Protein AF-A0A0C2ZF55-F1 (afdb_monomer_lite)

Structure (mmCIF, N/CA/C/O backbone):
data_AF-A0A0C2ZF55-F1
#
_entry.id   AF-A0A0C2ZF55-F1
#
loop_
_atom_site.group_PDB
_atom_site.id
_atom_site.type_symbol
_atom_site.label_atom_id
_atom_site.label_alt_id
_atom_site.label_comp_id
_atom_site.label_asym_id
_atom_site.label_entity_id
_atom_site.label_seq_id
_atom_site.pdbx_PDB_ins_code
_atom_site.Cartn_x
_atom_site.Cartn_y
_atom_site.Cartn_z
_atom_site.occupancy
_atom_site.B_iso_or_equiv
_atom_site.auth_seq_id
_atom_site.auth_comp_id
_atom_site.auth_asym_id
_atom_site.auth_atom_id
_atom_site.pdbx_PDB_model_num
ATOM 1 N N . MET A 1 1 ? -22.926 1.115 -6.632 1.00 49.53 1 MET A N 1
ATOM 2 C CA . MET A 1 1 ? -22.764 0.978 -8.100 1.00 49.53 1 MET A CA 1
ATOM 3 C C . MET A 1 1 ? -21.298 0.713 -8.398 1.00 49.53 1 MET A C 1
ATOM 5 O O . MET A 1 1 ? -20.465 1.409 -7.834 1.00 49.53 1 MET A O 1
ATOM 9 N N . VAL A 1 2 ? -20.980 -0.286 -9.226 1.00 59.88 2 VAL A N 1
ATOM 10 C CA . VAL A 1 2 ? -19.602 -0.552 -9.675 1.00 59.88 2 VAL A CA 1
ATOM 11 C C . VAL A 1 2 ? -19.337 0.291 -10.920 1.00 59.88 2 VAL A C 1
ATOM 13 O O . VAL A 1 2 ? -19.999 0.097 -11.936 1.00 59.88 2 VAL A O 1
ATOM 16 N N . SER A 1 3 ? -18.389 1.224 -10.842 1.00 53.94 3 SER A N 1
ATOM 17 C CA . SER A 1 3 ? -17.902 1.974 -12.004 1.00 53.94 3 SER A CA 1
ATOM 18 C C . SER A 1 3 ? -16.709 1.226 -12.614 1.00 53.94 3 SER A C 1
ATOM 20 O O . SER A 1 3 ? -15.677 1.120 -11.947 1.00 53.94 3 SER A O 1
ATOM 22 N N . PRO A 1 4 ? -16.815 0.673 -13.836 1.00 76.88 4 PRO A N 1
ATOM 23 C CA . PRO A 1 4 ? -15.706 -0.034 -14.474 1.00 76.88 4 PRO A CA 1
ATOM 24 C C . PRO A 1 4 ? -14.550 0.920 -14.829 1.00 76.88 4 PRO A C 1
ATOM 26 O O . PRO A 1 4 ? -14.742 2.128 -14.948 1.00 76.88 4 PRO A O 1
ATOM 29 N N . GLY A 1 5 ? -13.345 0.370 -15.016 1.00 78.56 5 GLY A N 1
ATOM 30 C CA . GLY A 1 5 ? -12.153 1.130 -15.429 1.00 78.56 5 GLY A CA 1
ATOM 31 C C . GLY A 1 5 ? -11.285 1.679 -14.288 1.00 78.56 5 GLY A C 1
ATOM 32 O O . GLY A 1 5 ? -10.315 2.389 -14.548 1.00 78.56 5 GLY A O 1
ATOM 33 N N . GLY A 1 6 ? -11.610 1.355 -13.033 1.00 82.88 6 GLY A N 1
ATOM 34 C CA . GLY A 1 6 ? -10.754 1.628 -11.877 1.00 82.88 6 GLY A CA 1
ATOM 35 C C . GLY A 1 6 ? -9.685 0.559 -11.650 1.00 82.88 6 GLY A C 1
ATOM 36 O O . GLY A 1 6 ? -9.917 -0.619 -11.917 1.00 82.88 6 GLY A O 1
ATOM 37 N N . SER A 1 7 ? -8.527 0.951 -11.114 1.00 85.94 7 SER A N 1
ATOM 38 C CA . SER A 1 7 ? -7.568 -0.004 -10.547 1.00 85.94 7 SER A CA 1
ATOM 39 C C . SER A 1 7 ? -8.077 -0.571 -9.218 1.00 85.94 7 SER A C 1
ATOM 41 O O . SER A 1 7 ? -8.612 0.166 -8.389 1.00 85.94 7 SER A O 1
ATOM 43 N N . LEU A 1 8 ? -7.842 -1.863 -8.975 1.00 90.06 8 LEU A N 1
ATOM 44 C CA . LEU A 1 8 ? -7.936 -2.430 -7.632 1.00 90.06 8 LEU A CA 1
ATOM 45 C C . LEU A 1 8 ? -6.709 -1.978 -6.832 1.00 90.06 8 LEU A C 1
ATOM 47 O O . LEU A 1 8 ? -5.578 -2.285 -7.205 1.00 90.06 8 LEU A O 1
ATOM 51 N N . LEU A 1 9 ? -6.926 -1.233 -5.750 1.00 91.31 9 LEU A N 1
ATOM 52 C CA . LEU A 1 9 ? -5.830 -0.778 -4.900 1.00 91.31 9 LEU A CA 1
ATOM 53 C C . LEU A 1 9 ? -5.506 -1.868 -3.879 1.00 91.31 9 LEU A C 1
ATOM 55 O O . LEU A 1 9 ? -6.357 -2.233 -3.070 1.00 91.31 9 LEU A O 1
ATOM 59 N N . VAL A 1 10 ? -4.278 -2.378 -3.922 1.00 93.25 10 VAL A N 1
ATOM 60 C CA . VAL A 1 10 ? -3.793 -3.420 -3.012 1.00 93.25 10 VAL A CA 1
ATOM 61 C C . VAL A 1 10 ? -2.497 -2.981 -2.344 1.00 93.25 10 VAL A C 1
ATOM 63 O O . VAL A 1 10 ? -1.634 -2.377 -2.979 1.00 93.25 10 VAL A O 1
ATOM 66 N N . ALA A 1 11 ? -2.351 -3.305 -1.060 1.00 92.62 11 ALA A N 1
ATOM 67 C CA . ALA A 1 11 ? -1.084 -3.186 -0.351 1.00 92.62 11 ALA A CA 1
ATOM 68 C C . ALA A 1 11 ? -0.284 -4.481 -0.551 1.00 92.62 11 ALA A C 1
ATOM 70 O O . ALA A 1 11 ? -0.594 -5.514 0.045 1.00 92.62 11 ALA A O 1
ATOM 71 N N . TRP A 1 12 ? 0.725 -4.439 -1.421 1.00 94.81 12 TRP A N 1
ATOM 72 C CA . TRP A 1 12 ? 1.538 -5.612 -1.737 1.00 94.81 12 TRP A CA 1
ATOM 73 C C . TRP A 1 12 ? 2.610 -5.844 -0.670 1.00 94.81 12 TRP A C 1
ATOM 75 O O . TRP A 1 12 ? 3.474 -4.999 -0.452 1.00 94.81 12 TRP A O 1
ATOM 85 N N . GLN A 1 13 ? 2.576 -7.010 -0.024 1.00 96.19 13 GLN A N 1
ATOM 86 C CA . GLN A 1 13 ? 3.612 -7.433 0.918 1.00 96.19 13 GLN A CA 1
ATOM 87 C C . GLN A 1 13 ? 4.846 -7.942 0.160 1.00 96.19 13 GLN A C 1
ATOM 89 O O . GLN A 1 13 ? 4.796 -9.011 -0.450 1.00 96.19 13 GLN A O 1
ATOM 94 N N . LEU A 1 14 ? 5.935 -7.166 0.185 1.00 96.25 14 LEU A N 1
ATOM 95 C CA . LEU A 1 14 ? 7.197 -7.491 -0.498 1.00 96.25 14 LEU A CA 1
ATOM 96 C C . LEU A 1 14 ? 8.310 -7.952 0.441 1.00 96.25 14 LEU A C 1
ATOM 98 O O . LEU A 1 14 ? 9.404 -8.259 -0.029 1.00 96.25 14 LEU A O 1
ATOM 102 N N . LYS A 1 15 ? 8.031 -8.059 1.742 1.00 95.94 15 LYS A N 1
ATOM 103 C CA . LYS A 1 15 ? 9.006 -8.552 2.708 1.00 95.94 15 LYS A CA 1
ATOM 104 C C . LYS A 1 15 ? 9.562 -9.906 2.268 1.00 95.94 15 LYS A C 1
ATOM 106 O O . LYS A 1 15 ? 8.800 -10.831 1.986 1.00 95.94 15 LYS A O 1
ATOM 111 N N . ASP A 1 16 ? 10.888 -9.983 2.186 1.00 94.06 16 ASP A N 1
ATOM 112 C CA . ASP A 1 16 ? 11.663 -11.152 1.748 1.00 94.06 16 ASP A CA 1
ATOM 113 C C . ASP A 1 16 ? 11.423 -11.602 0.290 1.00 94.06 16 ASP A C 1
ATOM 115 O O . ASP A 1 16 ? 12.018 -12.588 -0.153 1.00 94.06 16 ASP A O 1
ATOM 119 N N . LYS A 1 17 ? 10.605 -10.874 -0.483 1.00 97.81 17 LYS A N 1
ATOM 120 C CA . LYS A 1 17 ? 10.360 -11.140 -1.906 1.00 97.81 17 LYS A CA 1
ATOM 121 C C . LYS A 1 17 ? 11.489 -10.611 -2.774 1.00 97.81 17 LYS A C 1
ATOM 123 O O . LYS A 1 17 ? 12.060 -9.556 -2.491 1.00 97.81 17 LYS A O 1
ATOM 128 N N . HIS A 1 18 ? 11.804 -11.340 -3.841 1.00 98.19 18 HIS A N 1
ATOM 129 C CA . HIS A 1 18 ? 12.869 -10.972 -4.765 1.00 98.19 18 HIS A CA 1
ATOM 130 C C . HIS A 1 18 ? 12.338 -10.037 -5.849 1.00 98.19 18 HIS A C 1
ATOM 132 O O . HIS A 1 18 ? 11.574 -10.441 -6.724 1.00 98.19 18 HIS A O 1
ATOM 138 N N . VAL A 1 19 ? 12.764 -8.776 -5.797 1.00 98.56 19 VAL A N 1
ATOM 139 C CA . VAL A 1 19 ? 12.431 -7.763 -6.800 1.00 98.56 19 VAL A CA 1
ATOM 140 C C . VAL A 1 19 ? 13.638 -7.518 -7.697 1.00 98.56 19 VAL A C 1
ATOM 142 O O . VAL A 1 19 ? 14.720 -7.169 -7.219 1.00 98.56 19 VAL A O 1
ATOM 145 N N . LEU A 1 20 ? 13.443 -7.651 -9.006 1.00 98.75 20 LEU A N 1
ATOM 146 C CA . LEU A 1 20 ? 14.430 -7.278 -10.011 1.00 98.75 20 LEU A CA 1
ATOM 147 C C . LEU A 1 20 ? 14.126 -5.882 -10.558 1.00 98.75 20 LEU A C 1
ATOM 149 O O . LEU A 1 20 ? 13.028 -5.618 -11.042 1.00 98.75 20 LEU A O 1
ATOM 153 N N . ILE A 1 21 ? 15.127 -5.008 -10.547 1.00 98.50 21 ILE A N 1
ATOM 154 C CA . ILE A 1 21 ? 15.099 -3.706 -11.208 1.00 98.50 21 ILE A CA 1
ATOM 155 C C . ILE A 1 21 ? 16.082 -3.739 -12.378 1.00 98.50 21 ILE A C 1
ATOM 157 O O . ILE A 1 21 ? 17.278 -3.967 -12.191 1.00 98.50 21 ILE A O 1
ATOM 161 N N . VAL A 1 22 ? 15.584 -3.500 -13.589 1.00 98.31 22 VAL A N 1
ATOM 162 C CA . VAL A 1 22 ? 16.413 -3.365 -14.792 1.00 98.31 22 VAL A CA 1
ATOM 163 C C . VAL A 1 22 ? 16.531 -1.884 -15.129 1.00 98.31 22 VAL A C 1
ATOM 165 O O . VAL A 1 22 ? 15.525 -1.239 -15.418 1.00 98.31 22 VAL A O 1
ATOM 168 N N . GLY A 1 23 ? 17.752 -1.351 -15.094 1.00 97.00 23 GLY A N 1
ATOM 169 C CA . GLY A 1 23 ? 18.032 0.080 -15.238 1.00 97.00 23 GLY A CA 1
ATOM 170 C C . GLY A 1 23 ? 18.576 0.719 -13.960 1.00 97.00 23 GLY A C 1
ATOM 171 O O . GLY A 1 23 ? 18.452 0.168 -12.869 1.00 97.00 23 GLY A O 1
ATOM 172 N N . GLY A 1 24 ? 19.231 1.873 -14.110 1.00 94.62 24 GLY A N 1
ATOM 173 C CA . GLY A 1 24 ? 19.973 2.528 -13.023 1.00 94.62 24 GLY A CA 1
ATOM 174 C C . GLY A 1 24 ? 19.708 4.022 -12.843 1.00 94.62 24 GLY A C 1
ATOM 175 O O . GLY A 1 24 ? 20.263 4.604 -11.916 1.00 94.62 24 GLY A O 1
ATOM 176 N N . GLY A 1 25 ? 18.883 4.638 -13.697 1.00 94.25 25 GLY A N 1
ATOM 177 C CA . GLY A 1 25 ? 18.637 6.084 -13.701 1.00 94.25 25 GLY A CA 1
ATOM 178 C C . GLY A 1 25 ? 17.742 6.592 -12.561 1.00 94.25 25 GLY A C 1
ATOM 179 O O . GLY A 1 25 ? 17.513 5.915 -11.553 1.00 94.25 25 GLY A O 1
ATOM 180 N N . ASP A 1 26 ? 17.197 7.796 -12.740 1.00 92.12 26 ASP A N 1
ATOM 181 C CA . ASP A 1 26 ? 16.344 8.466 -11.746 1.00 92.12 26 ASP A CA 1
ATOM 182 C C . ASP A 1 26 ? 15.086 7.651 -11.423 1.00 92.12 26 ASP A C 1
ATOM 184 O O . ASP A 1 26 ? 14.754 7.421 -10.257 1.00 92.12 26 ASP A O 1
ATOM 188 N N . VAL A 1 27 ? 14.417 7.143 -12.464 1.00 92.81 27 VAL A N 1
ATOM 189 C CA . VAL A 1 27 ? 13.216 6.313 -12.314 1.00 92.81 27 VAL A CA 1
ATOM 190 C C . VAL A 1 27 ? 13.549 5.037 -11.541 1.00 92.81 27 VAL A C 1
ATOM 192 O O . VAL A 1 27 ? 12.862 4.717 -10.571 1.00 92.81 27 VAL A O 1
ATOM 195 N N . ALA A 1 28 ? 14.640 4.353 -11.899 1.00 95.38 28 ALA A N 1
ATOM 196 C CA . ALA A 1 28 ? 15.095 3.151 -11.202 1.00 95.38 28 ALA A CA 1
ATOM 197 C C . ALA A 1 28 ? 15.410 3.427 -9.723 1.00 95.38 28 ALA A C 1
ATOM 199 O O . ALA A 1 28 ? 15.050 2.627 -8.863 1.00 95.38 28 ALA A O 1
ATOM 200 N N . SER A 1 29 ? 16.010 4.579 -9.406 1.00 94.25 29 SER A N 1
ATOM 201 C CA . SER A 1 29 ? 16.302 4.978 -8.021 1.00 94.25 29 SER A CA 1
ATOM 202 C C . SER A 1 29 ? 15.037 5.185 -7.192 1.00 94.25 29 SER A C 1
ATOM 204 O O . SER A 1 29 ? 14.965 4.719 -6.058 1.00 94.25 29 SER A O 1
ATOM 206 N N . SER A 1 30 ? 14.016 5.829 -7.763 1.00 92.81 30 SER A N 1
ATOM 207 C CA . SER A 1 30 ? 12.719 5.996 -7.095 1.00 92.81 30 SER A CA 1
ATOM 208 C C . SER A 1 30 ? 12.006 4.654 -6.875 1.00 92.81 30 SER A C 1
ATOM 210 O O . SER A 1 30 ? 11.384 4.427 -5.831 1.00 92.81 30 SER A O 1
ATOM 212 N N . ARG A 1 31 ? 12.115 3.728 -7.839 1.00 95.31 31 ARG A N 1
ATOM 213 C CA . ARG A 1 31 ? 11.610 2.354 -7.696 1.00 95.31 31 ARG A CA 1
ATOM 214 C C . ARG A 1 31 ? 12.341 1.592 -6.600 1.00 95.31 31 ARG A C 1
ATOM 216 O O . ARG A 1 31 ? 11.682 0.957 -5.782 1.00 95.31 31 ARG A O 1
ATOM 223 N N . LEU A 1 32 ? 13.666 1.710 -6.559 1.00 96.12 32 LEU A N 1
ATOM 224 C CA . LEU A 1 32 ? 14.514 1.101 -5.543 1.00 96.12 32 LEU A CA 1
ATOM 225 C C . LEU A 1 32 ? 14.110 1.560 -4.138 1.00 96.12 32 LEU A C 1
ATOM 227 O O . LEU A 1 32 ? 13.828 0.717 -3.296 1.00 96.12 32 LEU A O 1
ATOM 231 N N . GLU A 1 33 ? 13.979 2.868 -3.908 1.00 93.56 33 GLU A N 1
ATOM 232 C CA . GLU A 1 33 ? 13.511 3.414 -2.625 1.00 93.56 33 GLU A CA 1
ATOM 233 C C . GLU A 1 33 ? 12.150 2.826 -2.210 1.00 93.56 33 GLU A C 1
ATOM 235 O O . GLU A 1 33 ? 11.975 2.390 -1.073 1.00 93.56 33 GLU A O 1
ATOM 240 N N . SER A 1 34 ? 11.204 2.739 -3.152 1.00 93.56 34 SER A N 1
ATOM 241 C CA . SER A 1 34 ? 9.848 2.240 -2.885 1.00 93.56 34 SER A CA 1
ATOM 242 C C . SER A 1 34 ? 9.830 0.779 -2.421 1.00 93.56 34 SER A C 1
ATOM 244 O O . SER A 1 34 ? 9.091 0.442 -1.496 1.00 93.56 34 SER A O 1
ATOM 246 N N . VAL A 1 35 ? 10.621 -0.092 -3.059 1.00 96.12 35 VAL A N 1
ATOM 247 C CA . VAL A 1 35 ? 10.643 -1.528 -2.729 1.00 96.12 35 VAL A CA 1
ATOM 248 C C . VAL A 1 35 ? 11.536 -1.842 -1.532 1.00 96.12 35 VAL A C 1
ATOM 250 O O . VAL A 1 35 ? 11.208 -2.739 -0.760 1.00 96.12 35 VAL A O 1
ATOM 253 N N . LEU A 1 36 ? 12.605 -1.069 -1.313 1.00 94.94 36 LEU A N 1
ATOM 254 C CA . LEU A 1 36 ? 13.406 -1.155 -0.089 1.00 94.94 36 LEU A CA 1
ATOM 255 C C . LEU A 1 36 ? 12.575 -0.794 1.137 1.00 94.94 36 LEU A C 1
ATOM 257 O O . LEU A 1 36 ? 12.617 -1.497 2.139 1.00 94.94 36 LEU A O 1
ATOM 261 N N . ALA A 1 37 ? 11.751 0.248 1.035 1.00 92.06 37 ALA A N 1
ATOM 262 C CA . ALA A 1 37 ? 10.841 0.639 2.102 1.00 92.06 37 ALA A CA 1
ATOM 263 C C . ALA A 1 37 ? 9.676 -0.360 2.309 1.00 92.06 37 ALA A C 1
ATOM 265 O O . ALA A 1 37 ? 8.807 -0.124 3.150 1.00 92.06 37 ALA A O 1
ATOM 266 N N . ALA A 1 38 ? 9.608 -1.431 1.515 1.00 93.88 38 ALA A N 1
ATOM 267 C CA . ALA A 1 38 ? 8.694 -2.562 1.669 1.00 93.88 38 ALA A CA 1
ATOM 268 C C . ALA A 1 38 ? 9.438 -3.873 2.008 1.00 93.88 38 ALA A C 1
ATOM 270 O O . ALA A 1 38 ? 8.872 -4.953 1.841 1.00 93.88 38 ALA A O 1
ATOM 271 N N . ASP A 1 39 ? 10.693 -3.772 2.462 1.00 94.69 39 ASP A N 1
ATOM 272 C CA . ASP A 1 39 ? 11.552 -4.881 2.899 1.00 94.69 39 ASP A CA 1
ATOM 273 C C . ASP A 1 39 ? 11.847 -5.934 1.812 1.00 94.69 39 ASP A C 1
ATOM 275 O O . ASP A 1 39 ? 12.079 -7.112 2.104 1.00 94.69 39 ASP A O 1
ATOM 279 N N . ALA A 1 40 ? 11.843 -5.520 0.543 1.00 97.12 40 ALA A N 1
ATOM 280 C CA . ALA A 1 40 ? 12.182 -6.397 -0.569 1.00 97.12 40 ALA A CA 1
ATOM 281 C C . ALA A 1 40 ? 13.676 -6.752 -0.600 1.00 97.12 40 ALA A C 1
ATOM 283 O O . ALA A 1 40 ? 14.547 -5.932 -0.298 1.00 97.12 40 ALA A O 1
ATOM 284 N N . ARG A 1 41 ? 13.983 -7.959 -1.084 1.00 97.19 41 ARG A N 1
ATOM 285 C CA . ARG A 1 41 ? 15.334 -8.344 -1.512 1.00 97.19 41 ARG A CA 1
ATOM 286 C C . ARG A 1 41 ? 15.521 -7.882 -2.945 1.00 97.19 41 ARG A C 1
ATOM 288 O O . ARG A 1 41 ? 14.824 -8.363 -3.838 1.00 97.19 41 ARG A O 1
ATOM 295 N N . VAL A 1 42 ? 16.446 -6.959 -3.184 1.00 98.19 42 VAL A N 1
ATOM 296 C CA . VAL A 1 42 ? 16.520 -6.284 -4.484 1.00 98.19 42 VAL A CA 1
ATOM 297 C C . VAL A 1 42 ? 17.727 -6.747 -5.283 1.00 98.19 42 VAL A C 1
ATOM 299 O O . VAL A 1 42 ? 18.841 -6.860 -4.776 1.00 98.19 42 VAL A O 1
ATOM 302 N N . THR A 1 43 ? 17.521 -6.992 -6.571 1.00 98.38 43 THR A N 1
ATOM 303 C CA . THR A 1 43 ? 18.599 -7.088 -7.554 1.00 98.38 43 THR A CA 1
ATOM 304 C C . THR A 1 43 ? 18.470 -5.947 -8.545 1.00 98.38 43 THR A C 1
ATOM 306 O O . THR A 1 43 ? 17.389 -5.711 -9.069 1.00 98.38 43 THR A O 1
ATOM 309 N N . VAL A 1 44 ? 19.565 -5.240 -8.804 1.00 98.25 44 VAL A N 1
ATOM 310 C CA . VAL A 1 44 ? 19.634 -4.181 -9.815 1.00 98.25 44 VAL A CA 1
ATOM 311 C C . VAL A 1 44 ? 20.559 -4.648 -10.931 1.00 98.25 44 VAL A C 1
ATOM 313 O O . VAL A 1 44 ? 21.710 -4.998 -10.668 1.00 98.25 44 VAL A O 1
ATOM 316 N N . ILE A 1 45 ? 20.081 -4.642 -12.173 1.00 98.25 45 ILE A N 1
ATOM 317 C CA . ILE A 1 45 ? 20.891 -4.933 -13.361 1.00 98.25 45 ILE A CA 1
ATOM 318 C C . ILE A 1 45 ? 21.024 -3.652 -14.179 1.00 98.25 45 ILE A C 1
ATOM 320 O O . ILE A 1 45 ? 20.069 -3.202 -14.816 1.00 98.25 45 ILE A O 1
ATOM 324 N N . CYS A 1 46 ? 22.216 -3.059 -14.155 1.00 97.00 46 CYS A N 1
ATOM 325 C CA . CYS A 1 46 ? 22.586 -1.955 -15.034 1.00 97.00 46 CYS A CA 1
ATOM 326 C C . CYS A 1 46 ? 24.110 -1.757 -15.051 1.00 97.00 46 CYS A C 1
ATOM 328 O O . CYS A 1 46 ? 24.778 -2.049 -14.052 1.00 97.00 46 CYS A O 1
ATOM 330 N N . PRO A 1 47 ? 24.684 -1.172 -16.118 1.00 96.19 47 PRO A N 1
ATOM 331 C CA . PRO A 1 47 ? 26.065 -0.703 -16.087 1.00 96.19 47 PRO A CA 1
ATOM 332 C C . PRO A 1 47 ? 26.305 0.290 -14.935 1.00 96.19 47 PRO A C 1
ATOM 334 O O . PRO A 1 47 ? 25.482 1.172 -14.687 1.00 96.19 47 PRO A O 1
ATOM 337 N N . SER A 1 48 ? 27.451 0.205 -14.256 1.00 93.12 48 SER A N 1
ATOM 338 C CA . SER A 1 48 ? 27.828 1.081 -13.132 1.00 93.12 48 SER A CA 1
ATOM 339 C C . SER A 1 48 ? 27.902 2.562 -13.515 1.00 93.12 48 SER A C 1
ATOM 341 O O . SER A 1 48 ? 27.748 3.439 -12.661 1.00 93.12 48 SER A O 1
ATOM 343 N N . THR A 1 49 ? 28.140 2.847 -14.798 1.00 93.12 49 THR A N 1
ATOM 344 C CA . THR A 1 49 ? 28.106 4.198 -15.372 1.00 93.12 49 THR A CA 1
ATOM 345 C C . THR A 1 49 ? 26.695 4.782 -15.395 1.00 93.12 49 THR A C 1
ATOM 347 O O . THR A 1 49 ? 26.549 5.986 -15.222 1.00 93.12 49 THR A O 1
ATOM 350 N N . GLY A 1 50 ? 25.670 3.939 -15.549 1.00 90.31 50 GLY A N 1
ATOM 351 C CA . GLY A 1 50 ? 24.257 4.322 -15.531 1.00 90.31 50 GLY A CA 1
ATOM 352 C C . GLY A 1 50 ? 23.605 4.245 -14.150 1.00 90.31 50 GLY A C 1
ATOM 353 O O . GLY A 1 50 ? 22.424 4.546 -14.034 1.00 90.31 50 GLY A O 1
ATOM 354 N N . LEU A 1 51 ? 24.342 3.833 -13.111 1.00 93.81 51 LEU A N 1
ATOM 355 C CA . LEU A 1 51 ? 23.823 3.754 -11.748 1.00 93.81 51 LEU A CA 1
ATOM 356 C C . LEU A 1 51 ? 23.826 5.147 -11.098 1.00 93.81 51 LEU A C 1
ATOM 358 O O . LEU A 1 51 ? 24.884 5.737 -10.841 1.00 93.81 51 LEU A O 1
ATOM 362 N N . HIS A 1 52 ? 22.631 5.655 -10.821 1.00 95.88 52 HIS A N 1
ATOM 363 C CA . HIS A 1 52 ? 22.390 6.965 -10.232 1.00 95.88 52 HIS A CA 1
ATOM 364 C C . HIS A 1 52 ? 23.008 7.081 -8.816 1.00 95.88 52 HIS A C 1
ATOM 366 O O . HIS A 1 52 ? 23.063 6.088 -8.080 1.00 95.88 52 HIS A O 1
ATOM 372 N N . PRO A 1 53 ? 23.486 8.272 -8.391 1.00 94.25 53 PRO A N 1
ATOM 373 C CA . PRO A 1 53 ? 24.174 8.446 -7.108 1.00 94.25 53 PRO A CA 1
ATOM 374 C C . PRO A 1 53 ? 23.386 7.973 -5.882 1.00 94.25 53 PRO A C 1
ATOM 376 O O . PRO A 1 53 ? 23.972 7.374 -4.983 1.00 94.25 53 PRO A O 1
ATOM 379 N N . LEU A 1 54 ? 22.067 8.181 -5.855 1.00 90.88 54 LEU A N 1
ATOM 380 C CA . LEU A 1 54 ? 21.220 7.701 -4.757 1.00 90.88 54 LEU A CA 1
ATOM 381 C C . LEU A 1 54 ? 21.198 6.164 -4.694 1.00 90.88 54 LEU A C 1
ATOM 383 O O . LEU A 1 54 ? 21.356 5.583 -3.624 1.00 90.88 54 LEU A O 1
ATOM 387 N N . ALA A 1 55 ? 21.093 5.492 -5.845 1.00 92.31 55 ALA A N 1
ATOM 388 C CA . ALA A 1 55 ? 21.149 4.035 -5.903 1.00 92.31 55 ALA A CA 1
ATOM 389 C C . ALA A 1 55 ? 22.514 3.496 -5.445 1.00 92.31 55 ALA A C 1
ATOM 391 O O . ALA A 1 55 ? 22.565 2.494 -4.738 1.00 92.31 55 ALA A O 1
ATOM 392 N N . LYS A 1 56 ? 23.618 4.194 -5.756 1.00 93.56 56 LYS A N 1
ATOM 393 C CA . LYS A 1 56 ? 24.954 3.856 -5.225 1.00 93.56 56 LYS A CA 1
ATOM 394 C C . LYS A 1 56 ? 25.001 3.910 -3.698 1.00 93.56 56 LYS A C 1
ATOM 396 O O . LYS A 1 56 ? 25.592 3.024 -3.088 1.00 93.56 56 LYS A O 1
ATOM 401 N N . GLN A 1 57 ? 24.373 4.916 -3.085 1.00 92.88 57 GLN A N 1
ATOM 402 C CA . GLN A 1 57 ? 24.290 5.019 -1.623 1.00 92.88 57 GLN A CA 1
ATOM 403 C C . GLN A 1 57 ? 23.494 3.861 -1.019 1.00 92.88 57 GLN A C 1
ATOM 405 O O . GLN A 1 57 ? 23.929 3.287 -0.026 1.00 92.88 57 GLN A O 1
ATOM 410 N N . PHE A 1 58 ? 22.371 3.476 -1.635 1.00 92.69 58 PHE A N 1
ATOM 411 C CA . PHE A 1 58 ? 21.596 2.325 -1.174 1.00 92.69 58 PHE A CA 1
ATOM 412 C C . PHE A 1 58 ? 22.380 1.015 -1.289 1.00 92.69 58 PHE A C 1
ATOM 414 O O . PHE A 1 58 ? 22.417 0.256 -0.324 1.00 92.69 58 PHE A O 1
ATOM 421 N N . VAL A 1 59 ? 23.047 0.773 -2.424 1.00 91.88 59 VAL A N 1
ATOM 422 C CA . VAL A 1 59 ? 23.871 -0.431 -2.657 1.00 91.88 59 VAL A CA 1
ATOM 423 C C . VAL A 1 59 ? 25.021 -0.540 -1.651 1.00 91.88 59 VAL A C 1
ATOM 425 O O . VAL A 1 59 ? 25.350 -1.639 -1.221 1.00 91.88 59 VAL A O 1
ATOM 428 N N . ALA A 1 60 ? 25.627 0.584 -1.262 1.00 91.31 60 ALA A N 1
ATOM 429 C CA . ALA A 1 60 ? 26.690 0.622 -0.255 1.00 91.31 60 ALA A CA 1
ATOM 430 C C . ALA A 1 60 ? 26.172 0.622 1.199 1.00 91.31 60 ALA A C 1
ATOM 432 O O . ALA A 1 60 ? 26.970 0.567 2.135 1.00 91.31 60 ALA A O 1
ATOM 433 N N . GLY A 1 61 ? 24.859 0.753 1.391 1.00 91.12 61 GLY A N 1
ATOM 434 C CA . GLY A 1 61 ? 24.214 0.856 2.694 1.00 91.12 61 GLY A CA 1
ATOM 435 C C . GLY A 1 61 ? 23.911 -0.503 3.338 1.00 91.12 61 GLY A C 1
ATOM 436 O O . GLY A 1 61 ? 24.369 -1.543 2.873 1.00 91.12 61 GLY A O 1
ATOM 437 N N . PRO A 1 62 ? 23.095 -0.522 4.407 1.00 89.81 62 PRO A N 1
ATOM 438 C CA . PRO A 1 62 ? 22.744 -1.746 5.135 1.00 89.81 62 PRO A CA 1
ATOM 439 C C . PRO A 1 62 ? 21.689 -2.615 4.421 1.00 89.81 62 PRO A C 1
ATOM 441 O O . PRO A 1 62 ? 21.195 -3.584 4.996 1.00 89.81 62 PRO A O 1
ATOM 444 N N . TYR A 1 63 ? 21.290 -2.256 3.200 1.00 91.19 63 TYR A N 1
ATOM 445 C CA . TYR A 1 63 ? 20.192 -2.893 2.479 1.00 91.19 63 TYR A CA 1
ATOM 446 C C . TYR A 1 63 ? 20.640 -4.170 1.758 1.00 91.19 63 TYR A C 1
ATOM 448 O O . TYR A 1 63 ? 21.759 -4.268 1.258 1.00 91.19 63 TYR A O 1
ATOM 456 N N . GLN A 1 64 ? 19.734 -5.142 1.635 1.00 89.56 64 GLN A N 1
ATOM 457 C CA . GLN A 1 64 ? 19.978 -6.372 0.875 1.00 89.56 64 GLN A CA 1
ATOM 458 C C . GLN A 1 64 ? 19.818 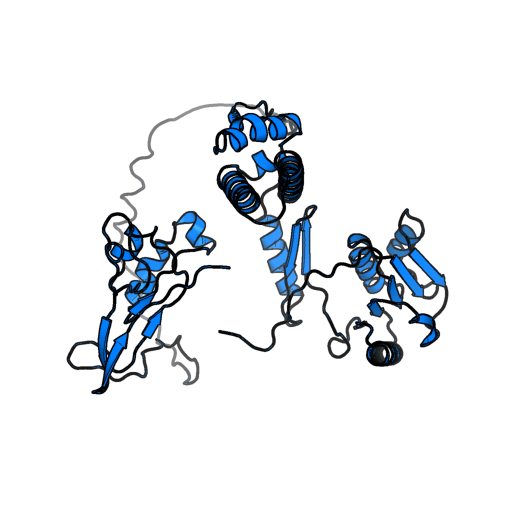-6.121 -0.631 1.00 89.56 64 GLN A C 1
ATOM 460 O O . GLN A 1 64 ? 18.773 -6.419 -1.217 1.00 89.56 64 GLN A O 1
ATOM 465 N N . ILE A 1 65 ? 20.859 -5.560 -1.252 1.00 96.25 65 ILE A N 1
ATOM 466 C CA . ILE A 1 65 ? 20.878 -5.239 -2.682 1.00 96.25 65 ILE A CA 1
ATOM 467 C C . ILE A 1 65 ? 22.026 -5.969 -3.371 1.00 96.25 65 ILE A C 1
ATOM 469 O O . ILE A 1 65 ? 23.185 -5.841 -2.989 1.00 96.25 65 ILE A O 1
ATOM 473 N N . THR A 1 66 ? 21.708 -6.697 -4.437 1.00 96.62 66 THR A N 1
ATOM 474 C CA . THR A 1 66 ? 22.705 -7.248 -5.362 1.00 96.62 66 THR A CA 1
ATOM 475 C C . THR A 1 66 ? 22.749 -6.390 -6.620 1.00 96.62 66 THR A C 1
ATOM 477 O O . THR A 1 66 ? 21.747 -6.270 -7.320 1.00 96.62 66 THR A O 1
ATOM 480 N N . HIS A 1 67 ? 23.895 -5.781 -6.928 1.00 97.56 67 HIS A N 1
ATOM 481 C CA . HIS A 1 67 ? 24.083 -5.028 -8.173 1.00 97.56 67 HIS A CA 1
ATOM 482 C C . HIS A 1 67 ? 24.892 -5.845 -9.182 1.00 97.56 67 HIS A C 1
ATOM 484 O O . HIS A 1 67 ? 26.026 -6.239 -8.914 1.00 97.56 67 HIS A O 1
ATOM 490 N N . HIS A 1 68 ? 24.325 -6.070 -10.366 1.00 97.62 68 HIS A N 1
ATOM 491 C CA . HIS A 1 68 ? 25.031 -6.645 -11.504 1.00 97.62 68 HIS A CA 1
ATOM 492 C C . HIS A 1 68 ? 25.410 -5.543 -12.494 1.00 97.62 68 HIS A C 1
ATOM 494 O O . HIS A 1 68 ? 24.553 -4.981 -13.180 1.00 97.62 68 HIS A O 1
ATOM 500 N N . ASN A 1 69 ? 26.715 -5.275 -12.597 1.00 97.25 69 ASN A N 1
ATOM 501 C CA . ASN A 1 69 ? 27.299 -4.320 -13.539 1.00 97.25 69 ASN A CA 1
ATOM 502 C C . ASN A 1 69 ? 27.307 -4.870 -14.979 1.00 97.25 69 ASN A C 1
ATOM 504 O O . ASN A 1 69 ? 28.353 -5.218 -15.527 1.00 97.25 69 ASN A O 1
ATOM 508 N N . ARG A 1 70 ? 26.121 -5.000 -15.568 1.00 97.44 70 ARG A N 1
ATOM 509 C CA . ARG A 1 70 ? 25.896 -5.421 -16.954 1.00 97.44 70 ARG A CA 1
ATOM 510 C C . ARG A 1 70 ? 24.501 -5.004 -17.405 1.00 97.44 70 ARG A C 1
ATOM 512 O O . ARG A 1 70 ? 23.713 -4.481 -16.620 1.00 97.44 70 ARG A O 1
ATOM 519 N N . ILE A 1 71 ? 24.202 -5.251 -18.672 1.00 96.94 71 ILE A N 1
ATOM 520 C CA . ILE A 1 71 ? 22.837 -5.195 -19.194 1.00 96.94 71 ILE A CA 1
ATOM 521 C C . ILE A 1 71 ? 22.084 -6.501 -18.895 1.00 96.94 71 ILE A C 1
ATOM 523 O O . ILE A 1 71 ? 22.692 -7.523 -18.552 1.00 96.94 71 ILE A O 1
ATOM 527 N N . PHE A 1 72 ? 20.757 -6.448 -19.008 1.00 97.88 72 PHE A N 1
ATOM 528 C CA . PHE A 1 72 ? 19.881 -7.615 -18.895 1.00 97.88 72 PHE A CA 1
ATOM 529 C C . PHE A 1 72 ? 20.255 -8.665 -19.951 1.00 97.88 72 PHE A C 1
ATOM 531 O O . PHE A 1 72 ? 20.410 -8.327 -21.123 1.00 97.88 72 PHE A O 1
ATOM 538 N N . GLY A 1 73 ? 20.448 -9.908 -19.514 1.00 95.81 73 GLY A N 1
ATOM 539 C CA . GLY A 1 73 ? 20.963 -11.012 -20.326 1.00 95.81 73 GLY A CA 1
ATOM 540 C C . GLY A 1 73 ? 19.874 -11.855 -20.981 1.00 95.81 73 GLY A C 1
ATOM 541 O O . GLY A 1 73 ? 20.058 -12.317 -22.104 1.00 95.81 73 GLY A O 1
ATOM 542 N N . GLY A 1 74 ? 18.712 -11.984 -20.334 1.00 96.31 74 GLY A N 1
ATOM 543 C CA . GLY A 1 74 ? 17.640 -12.829 -20.844 1.00 96.31 74 GLY A CA 1
ATOM 544 C C . GLY A 1 74 ? 16.792 -13.460 -19.749 1.00 96.31 74 GLY A C 1
ATOM 545 O O . GLY A 1 74 ? 16.704 -12.980 -18.622 1.00 96.31 74 GLY A O 1
ATOM 546 N N . ARG A 1 75 ? 16.131 -14.563 -20.102 1.00 96.94 75 ARG A N 1
ATOM 547 C CA . ARG A 1 75 ? 15.175 -15.273 -19.240 1.00 96.94 75 ARG A CA 1
ATOM 548 C C . ARG A 1 75 ? 15.811 -15.790 -17.944 1.00 96.94 75 ARG A C 1
ATOM 550 O O . ARG A 1 75 ? 15.124 -15.900 -16.936 1.00 96.94 75 ARG A O 1
ATOM 557 N N . GLU A 1 76 ? 17.096 -16.110 -17.967 1.00 97.19 76 GLU A N 1
ATOM 558 C CA . GLU A 1 76 ? 17.873 -16.572 -16.818 1.00 97.19 76 GLU A CA 1
ATOM 559 C C . GLU A 1 76 ? 17.943 -15.540 -15.685 1.00 97.19 76 GLU A C 1
ATOM 561 O O . GLU A 1 76 ? 17.948 -15.925 -14.519 1.00 97.19 76 GLU A O 1
ATOM 566 N N . ASP A 1 77 ? 17.891 -14.244 -16.009 1.00 97.94 77 ASP A N 1
ATOM 567 C CA . ASP A 1 77 ? 17.872 -13.162 -15.015 1.00 97.94 77 ASP A CA 1
ATOM 568 C C . ASP A 1 77 ? 16.543 -13.076 -14.257 1.00 97.94 77 ASP A C 1
ATOM 570 O O . ASP A 1 77 ? 16.460 -12.429 -13.216 1.00 97.94 77 ASP A O 1
ATOM 574 N N . LEU A 1 78 ? 15.498 -13.726 -14.776 1.00 98.25 78 LEU A N 1
ATOM 575 C CA . LEU A 1 78 ? 14.163 -13.767 -14.180 1.00 98.25 78 LEU A CA 1
ATOM 576 C C . LEU A 1 78 ? 13.966 -14.983 -13.264 1.00 98.25 78 LEU A C 1
ATOM 578 O O . LEU A 1 78 ? 12.890 -15.164 -12.693 1.00 98.25 78 LEU A O 1
ATOM 582 N N . ALA A 1 79 ? 14.976 -15.845 -13.129 1.00 96.31 79 ALA A N 1
ATOM 583 C CA . ALA A 1 79 ? 14.878 -17.042 -12.310 1.00 96.31 79 ALA A CA 1
ATOM 584 C C . ALA A 1 79 ? 14.680 -16.687 -10.825 1.00 96.31 79 ALA A C 1
ATOM 586 O O . ALA A 1 79 ? 15.528 -16.046 -10.209 1.00 96.31 79 ALA A O 1
ATOM 587 N N . GLY A 1 80 ? 13.565 -17.141 -10.242 1.00 96.12 80 GLY A N 1
ATOM 588 C CA . GLY A 1 80 ? 13.251 -16.932 -8.823 1.00 96.12 80 GLY A CA 1
ATOM 589 C C . GLY A 1 80 ? 12.786 -15.517 -8.458 1.00 96.12 80 GLY A C 1
ATOM 590 O O . GLY A 1 80 ? 12.622 -15.237 -7.275 1.00 96.12 80 GLY A O 1
ATOM 591 N N . VAL A 1 81 ? 12.555 -14.649 -9.447 1.00 98.31 81 VAL A N 1
ATOM 592 C CA . VAL A 1 81 ? 12.086 -13.275 -9.238 1.00 98.31 81 VAL A CA 1
ATOM 593 C C . VAL A 1 81 ? 10.573 -13.254 -8.994 1.00 98.31 81 VAL A C 1
ATOM 595 O O . VAL A 1 81 ? 9.808 -13.857 -9.745 1.00 98.31 81 VAL A O 1
ATOM 598 N N . ASP A 1 82 ? 10.130 -12.524 -7.967 1.00 98.50 82 ASP A N 1
ATOM 599 C CA . ASP A 1 82 ? 8.713 -12.341 -7.622 1.00 98.50 82 ASP A CA 1
ATOM 600 C C . ASP A 1 82 ? 8.082 -11.110 -8.307 1.00 98.50 82 ASP A C 1
ATOM 602 O O . ASP A 1 82 ? 6.863 -11.055 -8.461 1.00 98.50 82 ASP A O 1
ATOM 606 N N . MET A 1 83 ? 8.880 -10.103 -8.686 1.00 98.50 83 MET A N 1
ATOM 607 C CA . MET A 1 83 ? 8.421 -8.857 -9.323 1.00 98.50 83 MET A CA 1
ATOM 608 C C . MET A 1 83 ? 9.536 -8.214 -10.155 1.00 98.50 83 MET A C 1
ATOM 610 O O . MET A 1 83 ? 10.687 -8.169 -9.718 1.00 98.50 83 MET A O 1
ATOM 614 N N . VAL A 1 84 ? 9.186 -7.643 -11.312 1.00 98.69 84 VAL A N 1
ATOM 615 C CA . VAL A 1 84 ? 10.134 -6.932 -12.187 1.00 98.69 84 VAL A CA 1
ATOM 616 C C . VAL A 1 84 ? 9.725 -5.476 -12.389 1.00 98.69 84 VAL A C 1
ATOM 618 O O . VAL A 1 84 ? 8.574 -5.173 -12.698 1.00 98.69 84 VAL A O 1
ATOM 621 N N . LEU A 1 85 ? 10.691 -4.567 -12.258 1.00 98.44 85 LEU A N 1
ATOM 622 C CA . LEU A 1 85 ? 10.551 -3.143 -12.551 1.00 98.44 85 LEU A CA 1
ATOM 623 C C . LEU A 1 85 ? 11.557 -2.763 -13.642 1.00 98.44 85 LEU A C 1
ATOM 625 O O . LEU A 1 85 ? 12.766 -2.837 -13.418 1.00 98.44 85 LEU A O 1
ATOM 629 N N . THR A 1 86 ? 11.090 -2.348 -14.818 1.00 97.31 86 THR A N 1
ATOM 630 C CA . THR A 1 86 ? 11.977 -1.901 -15.903 1.00 97.31 86 THR A CA 1
ATOM 631 C C . THR A 1 86 ? 11.981 -0.379 -15.990 1.00 97.31 86 THR A C 1
ATOM 633 O O . THR A 1 86 ? 10.935 0.266 -16.039 1.00 97.31 86 THR A O 1
ATOM 636 N N . ALA A 1 87 ? 13.175 0.202 -15.991 1.00 94.94 87 ALA A N 1
ATOM 637 C CA . ALA A 1 87 ? 13.419 1.639 -16.015 1.00 94.94 87 ALA A CA 1
ATOM 638 C C . ALA A 1 87 ? 14.664 1.937 -16.869 1.00 94.94 87 ALA A C 1
ATOM 640 O O . ALA A 1 87 ? 15.664 2.471 -16.383 1.00 94.94 87 ALA A O 1
ATOM 641 N N . ILE A 1 88 ? 14.606 1.513 -18.133 1.00 95.38 88 ILE A N 1
ATOM 642 C CA . ILE A 1 88 ? 15.626 1.732 -19.164 1.00 95.38 88 ILE A CA 1
ATOM 643 C C . ILE A 1 88 ? 15.022 2.527 -20.324 1.00 95.38 88 ILE A C 1
ATOM 645 O O . ILE A 1 88 ? 13.829 2.412 -20.584 1.00 95.38 88 ILE A O 1
ATOM 649 N N . ASP A 1 89 ? 15.857 3.276 -21.043 1.00 92.50 89 ASP A N 1
ATOM 650 C CA . ASP A 1 89 ? 15.415 4.094 -22.184 1.00 92.50 89 ASP A CA 1
ATOM 651 C C . ASP A 1 89 ? 15.098 3.254 -23.438 1.00 92.50 89 ASP A C 1
ATOM 653 O O . ASP A 1 89 ? 14.407 3.708 -24.349 1.00 92.50 89 ASP A O 1
ATOM 657 N N . ASP A 1 90 ? 15.601 2.017 -23.494 1.00 94.44 90 ASP A N 1
ATOM 658 C CA . ASP A 1 90 ? 15.333 1.083 -24.586 1.00 94.44 90 ASP A CA 1
ATOM 659 C C . ASP A 1 90 ? 13.924 0.479 -24.447 1.00 94.44 90 ASP A C 1
ATOM 661 O O . ASP A 1 90 ? 13.662 -0.442 -23.660 1.00 94.44 90 ASP A O 1
ATOM 665 N N . VAL A 1 91 ? 13.001 1.043 -25.225 1.00 93.69 91 VAL A N 1
ATOM 666 C CA . VAL A 1 91 ? 11.587 0.655 -25.281 1.00 93.69 91 VAL A CA 1
ATOM 667 C C . VAL A 1 91 ? 11.409 -0.773 -25.796 1.00 93.69 91 VAL A C 1
ATOM 669 O O . VAL A 1 91 ? 10.571 -1.511 -25.271 1.00 93.69 91 VAL A O 1
ATOM 672 N N . ASP A 1 92 ? 12.180 -1.188 -26.800 1.00 94.94 92 ASP A N 1
ATOM 673 C CA . ASP A 1 92 ? 12.033 -2.517 -27.394 1.00 94.94 92 ASP A CA 1
ATOM 674 C C . ASP A 1 92 ? 12.553 -3.587 -26.435 1.00 94.94 92 ASP A C 1
ATOM 676 O O . ASP A 1 92 ? 11.868 -4.584 -26.189 1.00 94.94 92 ASP A O 1
ATOM 680 N N . GLN A 1 93 ? 13.684 -3.330 -25.776 1.00 96.12 93 GLN A N 1
ATOM 681 C CA . GLN A 1 93 ? 14.179 -4.192 -24.708 1.00 96.12 93 GLN A CA 1
ATOM 682 C C . GLN A 1 93 ? 13.194 -4.264 -23.530 1.00 96.12 93 GLN A C 1
ATOM 684 O O . GLN A 1 93 ? 12.965 -5.344 -22.983 1.00 96.12 93 GLN A O 1
ATOM 689 N N . SER A 1 94 ? 12.558 -3.148 -23.159 1.00 96.69 94 SER A N 1
ATOM 690 C CA . SER A 1 94 ? 11.526 -3.128 -22.111 1.00 96.69 94 SER A CA 1
ATOM 691 C C . SER A 1 94 ? 10.320 -4.007 -22.463 1.00 96.69 94 SER A C 1
ATOM 693 O O . SER A 1 94 ? 9.819 -4.746 -21.612 1.00 96.69 94 SER A O 1
ATOM 695 N N . ARG A 1 95 ? 9.881 -3.998 -23.730 1.00 95.75 95 ARG A N 1
ATOM 696 C CA . ARG A 1 95 ? 8.808 -4.880 -24.226 1.00 95.75 95 ARG A CA 1
ATOM 697 C C . ARG A 1 95 ? 9.215 -6.351 -24.217 1.00 95.75 95 ARG A C 1
ATOM 699 O O . ARG A 1 95 ? 8.404 -7.193 -23.834 1.00 95.75 95 ARG A O 1
ATOM 706 N N . VAL A 1 96 ? 10.458 -6.664 -24.589 1.00 96.94 96 VAL A N 1
ATOM 707 C CA . VAL A 1 96 ? 10.998 -8.032 -24.506 1.00 96.94 96 VAL A CA 1
ATOM 708 C C . VAL A 1 96 ? 10.975 -8.526 -23.060 1.00 96.94 96 VAL A C 1
ATOM 710 O O . VAL A 1 96 ? 10.454 -9.609 -22.798 1.00 96.94 96 VAL A O 1
ATOM 713 N N . ILE A 1 97 ? 11.460 -7.721 -22.109 1.00 98.06 97 ILE A N 1
ATOM 714 C CA . ILE A 1 97 ? 11.426 -8.067 -20.680 1.00 98.06 97 ILE A CA 1
ATOM 715 C C . ILE A 1 97 ? 9.981 -8.285 -20.217 1.00 98.06 97 ILE A C 1
ATOM 717 O O . ILE A 1 97 ? 9.698 -9.301 -19.585 1.00 98.06 97 ILE A O 1
ATOM 721 N N . CYS A 1 98 ? 9.054 -7.390 -20.576 1.00 98.00 98 CYS A N 1
ATOM 722 C CA . CYS A 1 98 ? 7.632 -7.523 -20.250 1.00 98.00 98 CYS A CA 1
ATOM 723 C C . CYS A 1 98 ? 7.037 -8.843 -20.769 1.00 98.00 98 CYS A C 1
ATOM 725 O O . CYS A 1 98 ? 6.381 -9.564 -20.015 1.00 98.00 98 CYS A O 1
ATOM 727 N N . SER A 1 99 ? 7.313 -9.203 -22.028 1.00 97.69 99 SER A N 1
ATOM 728 C CA . SER A 1 99 ? 6.859 -10.469 -22.617 1.00 97.69 99 SER A CA 1
ATOM 729 C C . SER A 1 99 ? 7.392 -11.674 -21.843 1.00 97.69 99 SER A C 1
ATOM 731 O O . SER A 1 99 ? 6.622 -12.557 -21.473 1.00 97.69 99 SER A O 1
ATOM 733 N N . LEU A 1 100 ? 8.693 -11.688 -21.535 1.00 98.25 100 LEU A N 1
ATOM 734 C CA . LEU A 1 100 ? 9.316 -12.772 -20.772 1.00 98.25 100 LEU A CA 1
ATOM 735 C C . LEU A 1 100 ? 8.724 -12.901 -19.360 1.00 98.25 100 LEU A C 1
ATOM 737 O O . LEU A 1 100 ? 8.513 -14.017 -18.884 1.00 98.25 100 LEU A O 1
ATOM 741 N N . CYS A 1 101 ? 8.436 -11.774 -18.701 1.00 98.44 101 CYS A N 1
ATOM 742 C CA . CYS A 1 101 ? 7.795 -11.751 -17.387 1.00 98.44 101 CYS A CA 1
ATOM 743 C C . CYS A 1 101 ? 6.390 -12.358 -17.446 1.00 98.44 101 CYS A C 1
ATOM 745 O O . CYS A 1 101 ? 6.068 -13.230 -16.640 1.00 98.44 101 CYS A O 1
ATOM 747 N N . ARG A 1 102 ? 5.579 -11.970 -18.438 1.00 97.19 102 ARG A N 1
ATOM 748 C CA . ARG A 1 102 ? 4.219 -12.498 -18.631 1.00 97.19 102 ARG A CA 1
ATOM 749 C C . ARG A 1 102 ? 4.213 -14.001 -18.907 1.00 97.19 102 ARG A C 1
ATOM 751 O O . ARG A 1 102 ? 3.418 -14.716 -18.298 1.00 97.19 102 ARG A O 1
ATOM 758 N N . ASP A 1 103 ? 5.146 -14.496 -19.721 1.00 97.62 103 ASP A N 1
ATOM 759 C CA . ASP A 1 103 ? 5.313 -15.937 -19.973 1.00 97.62 103 ASP A CA 1
ATOM 760 C C . ASP A 1 103 ? 5.649 -16.722 -18.695 1.00 97.62 103 ASP A C 1
ATOM 762 O O . ASP A 1 103 ? 5.267 -17.883 -18.539 1.00 97.62 103 ASP A O 1
ATOM 766 N N . LEU A 1 104 ? 6.369 -16.087 -17.768 1.00 97.94 104 LEU A N 1
ATOM 767 C CA . LEU A 1 104 ? 6.736 -16.639 -16.464 1.00 97.94 104 LEU A CA 1
ATOM 768 C C . LEU A 1 104 ? 5.712 -16.340 -15.360 1.00 97.94 104 LEU A C 1
ATOM 770 O O . LEU A 1 104 ? 5.881 -16.821 -14.241 1.00 97.94 104 LEU A O 1
ATOM 774 N N . LYS A 1 105 ? 4.644 -15.589 -15.664 1.00 97.94 105 LYS A N 1
ATOM 775 C CA . LYS A 1 105 ? 3.652 -15.083 -14.699 1.00 97.94 105 LYS A CA 1
ATOM 776 C C . LYS A 1 105 ? 4.273 -14.232 -13.583 1.00 97.94 105 LYS A C 1
ATOM 778 O O . LYS A 1 105 ? 3.779 -14.231 -12.458 1.00 97.94 105 LYS A O 1
ATOM 783 N N . ILE A 1 106 ? 5.345 -13.512 -13.904 1.00 98.50 106 ILE A N 1
ATOM 784 C CA . ILE A 1 106 ? 5.986 -12.545 -13.016 1.00 98.50 106 ILE A CA 1
ATOM 785 C C . ILE A 1 106 ? 5.339 -11.177 -13.269 1.00 98.50 106 ILE A C 1
ATOM 787 O O . ILE A 1 106 ? 5.381 -10.699 -14.404 1.00 98.50 106 ILE A O 1
ATOM 791 N N . PRO A 1 107 ? 4.753 -10.531 -12.250 1.00 98.25 107 PRO A N 1
ATOM 792 C CA . PRO A 1 107 ? 4.198 -9.192 -12.381 1.00 98.25 107 PRO A CA 1
ATOM 793 C C . PRO A 1 107 ? 5.262 -8.165 -12.765 1.00 98.25 107 PRO A C 1
ATOM 795 O O . PRO A 1 107 ? 6.321 -8.089 -12.129 1.00 98.25 107 PRO A O 1
ATOM 798 N N . VAL A 1 108 ? 4.958 -7.342 -13.769 1.00 98.25 108 VAL A N 1
ATOM 799 C CA . VAL A 1 108 ? 5.903 -6.359 -14.308 1.00 98.25 108 VAL A CA 1
ATOM 800 C C . VAL A 1 108 ? 5.335 -4.938 -14.324 1.00 98.25 108 VAL A C 1
ATOM 802 O O . VAL A 1 108 ? 4.179 -4.700 -14.679 1.00 98.25 108 VAL A O 1
ATOM 805 N N . ASN A 1 109 ? 6.170 -3.966 -13.951 1.00 97.25 109 ASN A N 1
ATOM 806 C CA . ASN A 1 109 ? 5.932 -2.545 -14.201 1.00 97.25 109 ASN A CA 1
ATOM 807 C C . ASN A 1 109 ? 7.018 -2.012 -15.134 1.00 97.25 109 ASN A C 1
ATOM 809 O O . ASN A 1 109 ? 8.209 -2.122 -14.840 1.00 97.25 109 ASN A O 1
ATOM 813 N N . VAL A 1 110 ? 6.585 -1.415 -16.239 1.00 96.19 110 VAL A N 1
ATOM 814 C CA . VAL A 1 110 ? 7.454 -0.830 -17.256 1.00 96.19 110 VAL A CA 1
ATOM 815 C C . VAL A 1 110 ? 7.321 0.686 -17.201 1.00 96.19 110 VAL A C 1
ATOM 817 O O . VAL A 1 110 ? 6.234 1.228 -17.404 1.00 96.19 110 VAL A O 1
ATOM 820 N N . ALA A 1 111 ? 8.414 1.382 -16.896 1.00 91.06 111 ALA A N 1
ATOM 821 C CA . ALA A 1 111 ? 8.424 2.839 -16.859 1.00 91.06 111 ALA A CA 1
ATOM 822 C C . ALA A 1 111 ? 7.946 3.426 -18.1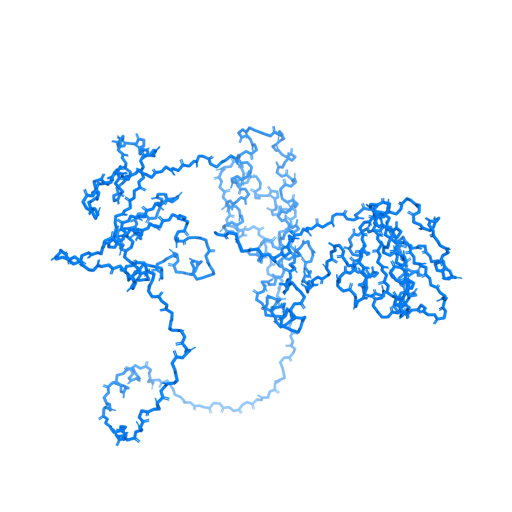95 1.00 91.06 111 ALA A C 1
ATOM 824 O O . ALA A 1 111 ? 8.322 2.941 -19.257 1.00 91.06 111 ALA A O 1
ATOM 825 N N . ASP A 1 112 ? 7.096 4.451 -18.116 1.00 85.69 112 ASP A N 1
ATOM 826 C CA . ASP A 1 112 ? 6.590 5.238 -19.248 1.00 85.69 112 ASP A CA 1
ATOM 827 C C . ASP A 1 112 ? 5.828 4.469 -20.349 1.00 85.69 112 ASP A C 1
ATOM 829 O O . ASP A 1 112 ? 5.435 5.067 -21.349 1.00 85.69 112 ASP A O 1
ATOM 833 N N . ILE A 1 113 ? 5.520 3.181 -20.138 1.00 89.56 113 ILE A N 1
ATOM 834 C CA . ILE A 1 113 ? 4.746 2.337 -21.067 1.00 89.56 113 ILE A CA 1
ATOM 835 C C . ILE A 1 113 ? 3.561 1.696 -20.314 1.00 89.56 113 ILE A C 1
ATOM 837 O O . ILE A 1 113 ? 3.619 0.518 -19.936 1.00 89.56 113 ILE A O 1
ATOM 841 N N . PRO A 1 114 ? 2.475 2.451 -20.044 1.00 85.88 114 PRO A N 1
ATOM 842 C CA . PRO A 1 114 ? 1.350 1.982 -19.231 1.00 85.88 114 PRO A CA 1
ATOM 843 C C . PRO A 1 114 ? 0.702 0.684 -19.730 1.00 85.88 114 PRO A C 1
ATOM 845 O O . PRO A 1 114 ? 0.357 -0.180 -18.931 1.00 85.88 114 PRO A O 1
ATOM 848 N N . GLU A 1 115 ? 0.592 0.495 -21.044 1.00 88.25 115 GLU A N 1
ATOM 849 C CA . GLU A 1 115 ? 0.037 -0.708 -21.676 1.00 88.25 115 GLU A CA 1
ATOM 850 C C . GLU A 1 115 ? 0.861 -1.986 -21.418 1.00 88.25 115 GLU A C 1
ATOM 852 O O . GLU A 1 115 ? 0.373 -3.108 -21.582 1.00 88.25 115 GLU A O 1
ATOM 857 N N . SER A 1 116 ? 2.116 -1.820 -20.994 1.00 92.62 116 SER A N 1
ATOM 858 C CA . SER A 1 116 ? 3.037 -2.909 -20.647 1.00 92.62 116 SER A CA 1
ATOM 859 C C . SER A 1 116 ? 3.171 -3.117 -19.134 1.00 92.62 116 SER A C 1
ATOM 861 O O . SER A 1 116 ? 4.051 -3.855 -18.696 1.00 92.62 116 SER A O 1
ATOM 863 N N . CYS A 1 117 ? 2.304 -2.494 -18.331 1.00 92.81 117 CYS A N 1
ATOM 864 C CA . CYS A 1 117 ? 2.288 -2.626 -16.877 1.00 92.81 117 CYS A CA 1
ATOM 865 C C . CYS A 1 117 ? 1.131 -3.507 -16.393 1.00 92.81 117 CYS A C 1
ATOM 867 O O . CYS A 1 117 ? -0.010 -3.319 -16.808 1.00 92.81 117 CYS A O 1
ATOM 869 N N . ASP A 1 118 ? 1.404 -4.389 -15.433 1.00 94.44 118 ASP A N 1
ATOM 870 C CA . ASP A 1 118 ? 0.360 -5.131 -14.708 1.00 94.44 118 ASP A CA 1
ATOM 871 C C . ASP A 1 118 ? -0.149 -4.351 -13.482 1.00 94.44 118 ASP A C 1
ATOM 873 O O . ASP A 1 118 ? -1.250 -4.581 -12.984 1.00 94.44 118 ASP A O 1
ATOM 877 N N . PHE A 1 119 ? 0.651 -3.402 -12.990 1.00 93.50 119 PHE A N 1
ATOM 878 C CA . PHE A 1 119 ? 0.321 -2.525 -11.872 1.00 93.50 119 PHE A CA 1
ATOM 879 C C . PHE A 1 119 ? 0.967 -1.150 -12.042 1.00 93.50 119 PHE A C 1
ATOM 881 O O . PHE A 1 119 ? 1.950 -0.988 -12.768 1.00 93.50 119 PHE A O 1
ATOM 888 N N . TYR A 1 120 ? 0.433 -0.156 -11.332 1.00 89.19 120 TYR A N 1
ATOM 889 C CA . TYR A 1 120 ? 0.928 1.217 -11.356 1.00 89.19 120 TYR A CA 1
ATOM 890 C C . TYR A 1 120 ? 1.411 1.656 -9.982 1.00 89.19 120 TYR A C 1
ATOM 892 O O . TYR A 1 120 ? 0.817 1.327 -8.957 1.00 89.19 120 TYR A O 1
ATOM 900 N N . PHE A 1 121 ? 2.442 2.495 -9.976 1.00 87.62 121 PHE A N 1
ATOM 901 C CA . PHE A 1 121 ? 2.776 3.286 -8.801 1.00 87.62 121 PHE A CA 1
ATOM 902 C C . PHE A 1 121 ? 1.825 4.482 -8.709 1.00 87.62 121 PHE A C 1
ATOM 904 O O . PHE A 1 121 ? 1.647 5.223 -9.677 1.00 87.62 121 PHE A O 1
ATOM 911 N N . GLY A 1 122 ? 1.221 4.679 -7.539 1.00 88.06 122 GLY A N 1
ATOM 912 C CA . GLY A 1 122 ? 0.427 5.866 -7.227 1.00 88.06 122 GLY A CA 1
ATOM 913 C C . GLY A 1 122 ? 1.240 6.958 -6.532 1.00 88.06 122 GLY A C 1
ATOM 914 O O . GLY A 1 122 ? 2.384 6.750 -6.122 1.00 88.06 122 GLY A O 1
ATOM 915 N N . SER A 1 123 ? 0.616 8.124 -6.339 1.00 88.88 123 SER A N 1
ATOM 916 C CA . SER A 1 123 ? 1.124 9.102 -5.370 1.00 88.88 123 SER A CA 1
ATOM 917 C C . SER A 1 123 ? 0.908 8.541 -3.970 1.00 88.88 123 SER A C 1
ATOM 919 O O . SER A 1 123 ? -0.221 8.212 -3.620 1.00 88.88 123 SER A O 1
ATOM 921 N N . GLN A 1 124 ? 1.974 8.414 -3.185 1.00 91.38 124 GLN A N 1
ATOM 922 C CA . GLN A 1 124 ? 1.926 7.767 -1.874 1.00 91.38 124 GLN A CA 1
ATOM 923 C C . GLN A 1 124 ? 2.294 8.738 -0.757 1.00 91.38 124 GLN A C 1
ATOM 925 O O . GLN A 1 124 ? 3.202 9.558 -0.923 1.00 91.38 124 GLN A O 1
ATOM 930 N N . ILE A 1 125 ? 1.591 8.618 0.363 1.00 92.56 125 ILE A N 1
ATOM 931 C CA . ILE A 1 125 ? 1.911 9.226 1.655 1.00 92.56 125 ILE A CA 1
ATOM 932 C C . ILE A 1 125 ? 2.345 8.092 2.572 1.00 92.56 125 ILE A C 1
ATOM 934 O O . ILE A 1 125 ? 1.699 7.040 2.585 1.00 92.56 125 ILE A O 1
ATOM 938 N N . ARG A 1 126 ? 3.421 8.315 3.323 1.00 90.62 126 ARG A N 1
ATOM 939 C CA . ARG A 1 126 ? 3.898 7.406 4.360 1.00 90.62 126 ARG A CA 1
ATOM 940 C C . ARG A 1 126 ? 4.174 8.200 5.628 1.00 90.62 126 ARG A C 1
ATOM 942 O O . ARG A 1 126 ? 4.903 9.186 5.568 1.00 90.62 126 ARG A O 1
ATOM 949 N N . ASP A 1 127 ? 3.596 7.750 6.732 1.00 91.06 127 ASP A N 1
ATOM 950 C CA . ASP A 1 127 ? 3.835 8.269 8.079 1.00 91.06 127 ASP A CA 1
ATOM 951 C C . ASP A 1 127 ? 3.880 7.077 9.045 1.00 91.06 127 ASP A C 1
ATOM 953 O O . ASP A 1 127 ? 2.846 6.497 9.382 1.00 91.06 127 ASP A O 1
ATOM 957 N N . GLY A 1 128 ? 5.093 6.624 9.376 1.00 89.25 128 GLY A N 1
ATOM 958 C CA . GLY A 1 128 ? 5.312 5.343 10.053 1.00 89.25 128 GLY A CA 1
ATOM 959 C C . GLY A 1 128 ? 4.566 4.188 9.348 1.00 89.25 128 GLY A C 1
ATOM 960 O O . GLY A 1 128 ? 4.780 3.969 8.149 1.00 89.25 128 GLY A O 1
ATOM 961 N N . PRO A 1 129 ? 3.673 3.455 10.043 1.00 91.50 129 PRO A N 1
ATOM 962 C CA . PRO A 1 129 ? 2.881 2.365 9.467 1.00 91.50 129 PRO A CA 1
ATOM 963 C C . PRO A 1 129 ? 1.693 2.836 8.608 1.00 91.50 129 PRO A C 1
ATOM 965 O O . PRO A 1 129 ? 1.098 2.016 7.904 1.00 91.50 129 PRO A O 1
ATOM 968 N N . LEU A 1 130 ? 1.316 4.121 8.641 1.00 94.19 130 LEU A N 1
ATOM 969 C CA . LEU A 1 130 ? 0.256 4.649 7.785 1.00 94.19 130 LEU A CA 1
ATOM 970 C C . LEU A 1 130 ? 0.748 4.747 6.344 1.00 94.19 130 LEU A C 1
ATOM 972 O O . LEU A 1 130 ? 1.761 5.384 6.051 1.00 94.19 130 LEU A O 1
ATOM 976 N N . GLN A 1 131 ? -0.032 4.182 5.426 1.00 93.75 131 GLN A N 1
ATOM 977 C CA . GLN A 1 131 ? 0.187 4.319 3.993 1.00 93.75 131 GLN A CA 1
ATOM 978 C C . GLN A 1 131 ? -1.112 4.740 3.315 1.00 93.75 131 GLN A C 1
ATOM 980 O O . GLN A 1 131 ? -2.149 4.103 3.490 1.00 93.75 131 GLN A O 1
ATOM 985 N N . ILE A 1 132 ? -1.052 5.803 2.514 1.00 94.88 132 ILE A N 1
ATOM 986 C CA . ILE A 1 132 ? -2.179 6.259 1.692 1.00 94.88 132 ILE A CA 1
ATOM 987 C C . ILE A 1 132 ? -1.711 6.329 0.250 1.00 94.88 132 ILE A C 1
ATOM 989 O O . ILE A 1 132 ? -0.738 7.018 -0.057 1.00 94.88 132 ILE A O 1
ATOM 993 N N . MET A 1 133 ? -2.427 5.651 -0.645 1.00 93.31 133 MET A N 1
ATOM 994 C CA . MET A 1 133 ? -2.174 5.721 -2.078 1.00 93.31 133 MET A CA 1
ATOM 995 C C . MET A 1 133 ? -3.301 6.463 -2.792 1.00 93.31 133 MET A C 1
ATOM 997 O O . MET A 1 133 ? -4.475 6.134 -2.655 1.00 93.31 133 MET A O 1
ATOM 1001 N N . ILE A 1 134 ? -2.916 7.438 -3.610 1.00 92.06 134 ILE A N 1
ATOM 1002 C CA . ILE A 1 134 ? -3.797 8.195 -4.487 1.00 92.06 134 ILE A CA 1
ATOM 1003 C C . ILE A 1 134 ? -3.527 7.742 -5.923 1.00 92.06 134 ILE A C 1
ATOM 1005 O O . ILE A 1 134 ? -2.427 7.938 -6.454 1.00 92.06 134 ILE A O 1
ATOM 1009 N N . SER A 1 135 ? -4.545 7.156 -6.553 1.00 87.56 135 SER A N 1
ATOM 1010 C CA . SER A 1 135 ? -4.535 6.780 -7.968 1.00 87.56 135 SER A CA 1
ATOM 1011 C C . SER A 1 135 ? -5.529 7.629 -8.751 1.00 87.56 135 SER A C 1
ATOM 1013 O O . SER A 1 135 ? -6.635 7.902 -8.294 1.00 87.56 135 SER A O 1
ATOM 1015 N N . THR A 1 136 ? -5.132 8.024 -9.957 1.00 84.56 136 THR A N 1
ATOM 1016 C CA . THR A 1 136 ? -6.009 8.645 -10.959 1.00 84.56 136 THR A CA 1
ATOM 1017 C C . THR A 1 136 ? -6.187 7.742 -12.178 1.00 84.56 136 THR A C 1
ATOM 1019 O O . THR A 1 136 ? -6.555 8.229 -13.241 1.00 84.56 136 THR A O 1
ATOM 1022 N N . ASN A 1 137 ? -5.886 6.440 -12.056 1.00 81.94 137 ASN A N 1
ATOM 1023 C CA . ASN A 1 137 ? -5.851 5.481 -13.171 1.00 81.94 137 ASN A CA 1
ATOM 1024 C C . ASN A 1 137 ? -5.027 6.014 -14.361 1.00 81.94 137 ASN A C 1
ATOM 1026 O O . ASN A 1 137 ? -5.457 5.967 -15.511 1.00 81.94 137 ASN A O 1
ATOM 1030 N N . GLY A 1 138 ? -3.879 6.628 -14.060 1.00 74.38 138 GLY A N 1
ATOM 1031 C CA . GLY A 1 138 ? -2.982 7.222 -15.056 1.00 74.38 138 GLY A CA 1
ATOM 1032 C C . GLY A 1 138 ? -3.443 8.554 -15.666 1.00 74.38 138 GLY A C 1
ATOM 1033 O O . GLY A 1 138 ? -2.679 9.158 -16.408 1.00 74.38 138 GLY A O 1
ATOM 1034 N N . GLN A 1 139 ? -4.636 9.063 -15.339 1.00 80.31 139 GLN A N 1
ATOM 1035 C CA . GLN A 1 139 ? -5.212 10.236 -16.016 1.00 80.31 139 GLN A CA 1
ATOM 1036 C C . GLN A 1 139 ? -4.545 11.564 -15.636 1.00 80.31 139 GLN A C 1
ATOM 1038 O O . GLN A 1 139 ? -4.473 12.487 -16.444 1.00 80.31 139 GLN A O 1
ATOM 1043 N N . SER A 1 140 ? -4.081 11.712 -14.390 1.00 82.94 140 SER A N 1
ATOM 1044 C CA . SER A 1 140 ? -3.427 12.953 -13.962 1.00 82.94 140 SER A CA 1
ATOM 1045 C C . SER A 1 140 ? -2.470 12.740 -12.786 1.00 82.94 140 SER A C 1
ATOM 1047 O O . SER A 1 140 ? -2.885 12.819 -11.622 1.00 82.94 140 SER A O 1
ATOM 1049 N N . PRO A 1 141 ? -1.169 12.523 -13.054 1.00 79.44 141 PRO A N 1
ATOM 1050 C CA . PRO A 1 141 ? -0.141 12.476 -12.013 1.00 79.44 141 PRO A CA 1
ATOM 1051 C C . PRO A 1 141 ? -0.029 13.802 -11.248 1.00 79.44 141 PRO A C 1
ATOM 1053 O O . PRO A 1 141 ? 0.166 13.825 -10.031 1.00 79.44 141 PRO A O 1
ATOM 1056 N N . LYS A 1 142 ? -0.210 14.935 -11.945 1.00 82.88 142 LYS A N 1
ATOM 1057 C CA . LYS A 1 142 ? -0.133 16.266 -11.329 1.00 82.88 142 LYS A CA 1
ATOM 1058 C C . LYS A 1 142 ? -1.253 16.489 -10.317 1.00 82.88 142 LYS A C 1
ATOM 1060 O O . LYS A 1 142 ? -0.973 16.967 -9.217 1.00 82.88 142 LYS A O 1
ATOM 1065 N N . LEU A 1 143 ? -2.494 16.142 -10.665 1.00 88.38 143 LEU A N 1
ATOM 1066 C CA . LEU A 1 143 ? -3.622 16.280 -9.748 1.00 88.38 143 LEU A CA 1
ATOM 1067 C C . LEU A 1 143 ? -3.512 15.297 -8.578 1.00 88.38 143 LEU A C 1
ATOM 1069 O O . LEU A 1 143 ? -3.753 15.705 -7.445 1.00 88.38 143 LEU A O 1
ATOM 1073 N N . ALA A 1 144 ? -3.058 14.060 -8.821 1.00 89.06 144 ALA A N 1
ATOM 1074 C CA . ALA A 1 144 ? -2.780 13.091 -7.759 1.00 89.06 144 ALA A CA 1
ATOM 1075 C C . ALA A 1 144 ? -1.806 13.661 -6.713 1.00 89.06 144 ALA A C 1
ATOM 1077 O O . ALA A 1 144 ? -2.071 13.582 -5.518 1.00 89.06 144 ALA A O 1
ATOM 1078 N N . ASN A 1 145 ? -0.737 14.334 -7.153 1.00 85.62 145 ASN A N 1
ATOM 1079 C CA . ASN A 1 145 ? 0.227 14.976 -6.256 1.00 85.62 145 ASN A CA 1
ATOM 1080 C C . ASN A 1 145 ? -0.355 16.203 -5.519 1.00 85.62 145 ASN A C 1
ATOM 1082 O O . ASN A 1 145 ? -0.032 16.449 -4.360 1.00 85.62 145 ASN A O 1
ATOM 1086 N N . ILE A 1 146 ? -1.235 16.985 -6.155 1.00 87.81 146 ILE A N 1
ATOM 1087 C CA . ILE A 1 146 ? -1.934 18.093 -5.476 1.00 87.81 146 ILE A CA 1
ATOM 1088 C C . ILE A 1 146 ? -2.854 17.551 -4.374 1.00 87.81 146 ILE A C 1
ATOM 1090 O O . ILE A 1 146 ? -2.859 18.093 -3.269 1.00 87.81 146 ILE A O 1
ATOM 1094 N N . ILE A 1 147 ? -3.609 16.487 -4.662 1.00 91.69 147 ILE A N 1
ATOM 1095 C CA . ILE A 1 147 ? -4.488 15.818 -3.694 1.00 91.69 147 ILE A CA 1
ATOM 1096 C C . ILE A 1 147 ? -3.657 15.217 -2.561 1.00 91.69 147 ILE A C 1
ATOM 1098 O O . ILE A 1 147 ? -3.956 15.485 -1.402 1.00 91.69 147 ILE A O 1
ATOM 1102 N N . LYS A 1 148 ? -2.570 14.507 -2.889 1.00 94.12 148 LYS A N 1
ATOM 1103 C CA . LYS A 1 148 ? -1.597 13.982 -1.925 1.00 94.12 148 LYS A CA 1
ATOM 1104 C C . LYS A 1 148 ? -1.192 15.059 -0.917 1.00 94.12 148 LYS A C 1
ATOM 1106 O O . LYS A 1 148 ? -1.415 14.888 0.272 1.00 94.12 148 LYS A O 1
ATOM 1111 N N . ARG A 1 149 ? -0.694 16.207 -1.388 1.00 91.81 149 ARG A N 1
ATOM 1112 C CA . ARG A 1 149 ? -0.247 17.307 -0.511 1.00 91.81 149 ARG A CA 1
ATOM 1113 C C . ARG A 1 149 ? -1.362 17.888 0.356 1.00 91.81 149 ARG A C 1
ATOM 1115 O O . ARG A 1 149 ? -1.084 18.395 1.438 1.00 91.81 149 ARG A O 1
ATOM 1122 N N . LYS A 1 150 ? -2.608 17.896 -0.128 1.00 94.25 150 LYS A N 1
ATOM 1123 C CA . LYS A 1 150 ? -3.761 18.337 0.673 1.00 94.25 150 LYS A CA 1
ATOM 1124 C C . LYS A 1 150 ? -4.062 17.342 1.788 1.00 94.25 150 LYS A C 1
ATOM 1126 O O . LYS A 1 150 ? -4.260 17.780 2.913 1.00 94.25 150 LYS A O 1
ATOM 1131 N N . ILE A 1 151 ? -4.046 16.045 1.474 1.00 93.25 151 ILE A N 1
ATOM 1132 C CA . ILE A 1 151 ? -4.237 14.976 2.458 1.00 93.25 151 ILE A CA 1
ATOM 1133 C C . ILE A 1 151 ? -3.116 15.033 3.498 1.00 93.25 151 ILE A C 1
ATOM 1135 O O . ILE A 1 151 ? -3.423 15.134 4.678 1.00 93.25 151 ILE A O 1
ATOM 1139 N N . GLU A 1 152 ? -1.846 15.089 3.076 1.00 90.56 152 GLU A N 1
ATOM 1140 C CA . GLU A 1 152 ? -0.684 15.201 3.978 1.00 90.56 152 GLU A CA 1
ATOM 1141 C C . GLU A 1 152 ? -0.835 16.352 4.974 1.00 90.56 152 GLU A C 1
ATOM 1143 O O . GLU A 1 152 ? -0.632 16.160 6.163 1.00 90.56 152 GLU A O 1
ATOM 1148 N N . LYS A 1 153 ? -1.254 17.536 4.511 1.00 91.88 153 LYS A N 1
ATOM 1149 C CA . LYS A 1 153 ? -1.469 18.706 5.381 1.00 91.88 153 LYS A CA 1
ATOM 1150 C C . LYS A 1 153 ? -2.663 18.581 6.327 1.00 91.88 153 LYS A C 1
ATOM 1152 O O . LYS A 1 153 ? -2.755 19.362 7.266 1.00 91.88 153 LYS A O 1
ATOM 1157 N N . SER A 1 154 ? -3.609 17.699 6.022 1.00 93.44 154 SER A N 1
ATOM 1158 C CA . SER A 1 154 ? -4.805 17.475 6.838 1.00 93.44 154 SER A CA 1
ATOM 1159 C C . SER A 1 154 ? -4.656 16.320 7.824 1.00 93.44 154 SER A C 1
ATOM 1161 O O . SER A 1 154 ? -5.512 16.172 8.693 1.00 93.44 154 SER A O 1
ATOM 1163 N N . LEU A 1 155 ? -3.610 15.498 7.683 1.00 90.25 155 LEU A N 1
ATOM 1164 C CA . LEU A 1 155 ? -3.334 14.430 8.633 1.00 90.25 155 LEU A CA 1
ATOM 1165 C C . LEU A 1 155 ? -2.923 15.041 9.981 1.00 90.25 155 LEU A C 1
ATOM 1167 O O . LEU A 1 155 ? -2.097 15.957 9.996 1.00 90.25 155 LEU A O 1
ATOM 1171 N N . PRO A 1 156 ? -3.483 14.555 11.101 1.00 91.19 156 PRO A N 1
ATOM 1172 C CA . PRO A 1 156 ? -3.035 14.940 12.432 1.00 91.19 156 PRO A CA 1
ATOM 1173 C C . PRO A 1 156 ? -1.547 14.643 12.627 1.00 91.19 156 PRO A C 1
ATOM 1175 O O . PRO A 1 156 ? -1.020 13.658 12.098 1.00 91.19 156 PRO A O 1
ATOM 1178 N N . GLU A 1 157 ? -0.867 15.487 13.398 1.00 88.19 157 GLU A N 1
ATOM 1179 C CA . GLU A 1 157 ? 0.527 15.237 13.763 1.00 88.19 157 GLU A CA 1
ATOM 1180 C C . GLU A 1 157 ? 0.634 13.920 14.546 1.00 88.19 157 GLU A C 1
ATOM 1182 O O . GLU A 1 157 ? -0.278 13.547 15.285 1.00 88.19 157 GLU A O 1
ATOM 1187 N N . HIS A 1 158 ? 1.749 13.205 14.380 1.00 90.38 158 HIS A N 1
ATOM 1188 C CA . HIS A 1 158 ? 2.020 11.941 15.080 1.00 90.38 158 HIS A CA 1
ATOM 1189 C C . HIS A 1 158 ? 1.023 10.803 14.792 1.00 90.38 158 HIS A C 1
ATOM 1191 O O . HIS A 1 158 ? 0.889 9.873 15.591 1.00 90.38 158 HIS A O 1
ATOM 1197 N N . THR A 1 159 ? 0.331 10.834 13.647 1.00 92.50 159 THR A N 1
ATOM 1198 C CA . THR A 1 159 ? -0.601 9.760 13.263 1.00 92.50 159 THR A CA 1
ATOM 1199 C C . THR A 1 159 ? 0.113 8.409 13.158 1.00 92.50 159 THR A C 1
ATOM 1201 O O . THR A 1 159 ? -0.394 7.408 13.670 1.00 92.50 159 THR A O 1
ATOM 1204 N N . GLY A 1 160 ? 1.299 8.371 12.541 1.00 93.88 160 GLY A N 1
ATOM 1205 C CA . GLY A 1 160 ? 2.132 7.170 12.468 1.00 93.88 160 GLY A CA 1
ATOM 1206 C C . GLY A 1 160 ? 2.455 6.593 13.849 1.00 93.88 160 GLY A C 1
ATOM 1207 O O . GLY A 1 160 ? 2.171 5.421 14.105 1.00 93.88 160 GLY A O 1
ATOM 1208 N N . ASP A 1 161 ? 2.949 7.436 14.761 1.00 94.69 161 ASP A N 1
ATOM 1209 C CA . ASP A 1 161 ? 3.280 7.051 16.138 1.00 94.69 161 ASP A CA 1
ATOM 1210 C C . ASP A 1 161 ? 2.055 6.466 16.860 1.00 94.69 161 ASP A C 1
ATOM 1212 O O . ASP A 1 161 ? 2.130 5.393 17.460 1.00 94.69 161 ASP A O 1
ATOM 1216 N N . ALA A 1 162 ? 0.893 7.124 16.761 1.00 95.44 162 ALA A N 1
ATOM 1217 C CA . ALA A 1 162 ? -0.349 6.650 17.371 1.00 95.44 162 ALA A CA 1
ATOM 1218 C C . ALA A 1 162 ? -0.736 5.242 16.894 1.00 95.44 162 ALA A C 1
ATOM 1220 O O . ALA A 1 162 ? -1.119 4.399 17.710 1.00 95.44 162 ALA A O 1
ATOM 1221 N N . ILE A 1 163 ? -0.602 4.955 15.595 1.00 96.44 163 ILE A N 1
ATOM 1222 C CA . ILE A 1 163 ? -0.897 3.627 15.039 1.00 96.44 163 ILE A CA 1
ATOM 1223 C C . ILE A 1 163 ? 0.061 2.576 15.611 1.00 96.44 163 ILE A C 1
ATOM 1225 O O . ILE A 1 163 ? -0.386 1.490 15.989 1.00 96.44 163 ILE A O 1
ATOM 1229 N N . GLU A 1 164 ? 1.354 2.885 15.730 1.00 96.25 164 GLU A N 1
ATOM 1230 C CA . GLU A 1 164 ? 2.324 1.974 16.349 1.00 96.25 1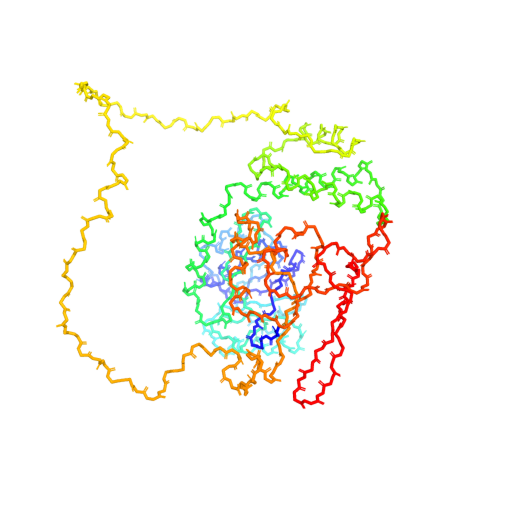64 GLU A CA 1
ATOM 1231 C C . GLU A 1 164 ? 1.985 1.697 17.818 1.00 96.25 164 GLU A C 1
ATOM 1233 O O . GLU A 1 164 ? 1.971 0.538 18.248 1.00 96.25 164 GLU A O 1
ATOM 1238 N N . LYS A 1 165 ? 1.645 2.739 18.588 1.00 96.62 165 LYS A N 1
ATOM 1239 C CA . LYS A 1 165 ? 1.259 2.605 20.000 1.00 96.62 165 LYS A CA 1
ATOM 1240 C C . LYS A 1 165 ? -0.007 1.774 20.178 1.00 96.62 165 LYS A C 1
ATOM 1242 O O . LYS A 1 165 ? -0.036 0.886 21.031 1.00 96.62 165 LYS A O 1
ATOM 1247 N N . VAL A 1 166 ? -1.029 2.004 19.355 1.00 96.56 166 VAL A N 1
ATOM 1248 C CA . VAL A 1 166 ? -2.263 1.201 19.346 1.00 96.56 166 VAL A CA 1
ATOM 1249 C C . VAL A 1 166 ? -1.966 -0.250 18.958 1.00 96.56 166 VAL A C 1
ATOM 1251 O O . VAL A 1 166 ? -2.497 -1.175 19.576 1.00 96.56 166 VAL A O 1
ATOM 1254 N N . GLY A 1 167 ? -1.083 -0.474 17.980 1.00 96.81 167 GLY A N 1
ATOM 1255 C CA . GLY A 1 167 ? -0.620 -1.808 17.596 1.00 96.81 167 GLY A CA 1
ATOM 1256 C C . GLY A 1 167 ? 0.059 -2.549 18.750 1.00 96.81 167 GLY A C 1
ATOM 1257 O O . GLY A 1 167 ? -0.259 -3.713 19.010 1.00 96.81 167 GLY A O 1
ATOM 1258 N N . LYS A 1 168 ? 0.930 -1.862 19.496 1.00 97.38 168 LYS A N 1
ATOM 1259 C CA . LYS A 1 168 ? 1.589 -2.404 20.691 1.00 97.38 168 LYS A CA 1
ATOM 1260 C C . LYS A 1 168 ? 0.593 -2.726 21.804 1.00 97.38 168 LYS A C 1
ATOM 1262 O O . LYS A 1 168 ? 0.614 -3.840 22.324 1.00 97.38 168 LYS A O 1
ATOM 1267 N N . LEU A 1 169 ? -0.327 -1.809 22.114 1.00 96.69 169 LEU A N 1
ATOM 1268 C CA . LEU A 1 169 ? -1.393 -2.041 23.093 1.00 96.69 169 LEU A CA 1
ATOM 1269 C C . LEU A 1 169 ? -2.238 -3.269 22.721 1.00 96.69 169 LEU A C 1
ATOM 1271 O O . LEU A 1 169 ? -2.531 -4.107 23.573 1.00 96.69 169 LEU A O 1
ATOM 1275 N N . ARG A 1 170 ? -2.580 -3.425 21.434 1.00 96.31 170 ARG A N 1
ATOM 1276 C CA . ARG A 1 170 ? -3.315 -4.593 20.927 1.00 96.31 170 ARG A CA 1
ATOM 1277 C C . ARG A 1 170 ? -2.543 -5.899 21.134 1.00 96.31 170 ARG A C 1
ATOM 1279 O O . ARG A 1 170 ? -3.161 -6.918 21.447 1.00 96.31 170 ARG A O 1
ATOM 1286 N N . ALA A 1 171 ? -1.223 -5.888 20.947 1.00 96.44 171 ALA A N 1
ATOM 1287 C CA . ALA A 1 171 ? -0.374 -7.050 21.206 1.00 96.44 171 ALA A CA 1
ATOM 1288 C C . ALA A 1 171 ? -0.354 -7.405 22.702 1.00 96.44 171 ALA A C 1
ATOM 1290 O O . ALA A 1 171 ? -0.650 -8.547 23.049 1.00 96.44 171 ALA A O 1
ATOM 1291 N N . MET A 1 172 ? -0.143 -6.418 23.579 1.00 96.31 172 MET A N 1
ATOM 1292 C CA . MET A 1 172 ? -0.175 -6.600 25.038 1.00 96.31 172 MET A CA 1
ATOM 1293 C C . MET A 1 172 ? -1.530 -7.139 25.522 1.00 96.31 172 MET A C 1
ATOM 1295 O O . MET A 1 172 ? -1.592 -8.073 26.319 1.00 96.31 172 MET A O 1
ATOM 1299 N N . LEU A 1 173 ? -2.639 -6.613 24.990 1.00 95.25 173 LEU A N 1
ATOM 1300 C CA . LEU A 1 173 ? -3.982 -7.102 25.306 1.00 95.25 173 LEU A CA 1
ATOM 1301 C C . LEU A 1 173 ? -4.178 -8.567 24.880 1.00 95.25 173 LEU A C 1
ATOM 1303 O O . LEU A 1 173 ? -4.837 -9.336 25.579 1.00 95.25 173 LEU A O 1
ATOM 1307 N N . LYS A 1 174 ? -3.615 -8.969 23.734 1.00 94.75 174 LYS A N 1
ATOM 1308 C CA . LYS A 1 174 ? -3.680 -10.355 23.252 1.00 94.75 174 LYS A CA 1
ATOM 1309 C C . LYS A 1 174 ? -2.878 -11.311 24.139 1.00 94.75 174 LYS A C 1
ATOM 1311 O O . LYS A 1 174 ? -3.302 -12.450 24.304 1.00 94.75 174 LYS A O 1
ATOM 1316 N N . GLU A 1 175 ? -1.754 -10.863 24.693 1.00 94.06 175 GLU A N 1
ATOM 1317 C CA . GLU A 1 175 ? -0.964 -11.634 25.662 1.00 94.06 175 GLU A CA 1
ATOM 1318 C C . GLU A 1 175 ? -1.694 -11.774 27.002 1.00 94.06 175 GLU A C 1
ATOM 1320 O O . GLU A 1 175 ? -1.743 -12.868 27.561 1.00 94.06 175 GLU A O 1
ATOM 1325 N N . ARG A 1 176 ? -2.319 -10.693 27.483 1.00 91.81 176 ARG A N 1
ATOM 1326 C CA . ARG A 1 176 ? -3.059 -10.663 28.754 1.00 91.81 176 ARG A CA 1
ATOM 1327 C C . ARG A 1 176 ? -4.350 -11.480 28.724 1.00 91.81 176 ARG A C 1
ATOM 1329 O O . ARG A 1 176 ? -4.680 -12.154 29.694 1.00 91.81 176 ARG A O 1
ATOM 1336 N N . ALA A 1 177 ? -5.077 -11.428 27.612 1.00 90.56 177 ALA A N 1
ATOM 1337 C CA . ALA A 1 177 ? -6.299 -12.191 27.387 1.00 90.56 177 ALA A CA 1
ATOM 1338 C C . ALA A 1 177 ? -6.119 -13.101 26.160 1.00 90.56 177 ALA A C 1
ATOM 1340 O O . ALA A 1 177 ? -6.616 -12.764 25.077 1.00 90.56 177 ALA A O 1
ATOM 1341 N N . PRO A 1 178 ? -5.399 -14.234 26.289 1.00 88.62 178 PRO A N 1
ATOM 1342 C CA . PRO A 1 178 ? -5.110 -15.121 25.170 1.00 88.62 178 PRO A CA 1
ATOM 1343 C C . PRO A 1 178 ? -6.374 -15.830 24.669 1.00 88.62 178 PRO A C 1
ATOM 1345 O O . PRO A 1 178 ? -7.336 -16.047 25.400 1.00 88.62 178 PRO A O 1
ATOM 1348 N N . GLY A 1 179 ? -6.374 -16.194 23.387 1.00 81.25 179 GLY A N 1
ATOM 1349 C CA . GLY A 1 179 ? -7.487 -16.886 22.732 1.00 81.25 179 GLY A CA 1
ATOM 1350 C C . GLY A 1 179 ? -7.767 -16.336 21.337 1.00 81.25 179 GLY A C 1
ATOM 1351 O O . GLY A 1 179 ? -7.631 -15.132 21.090 1.00 81.25 179 GLY A O 1
ATOM 1352 N N . VAL A 1 180 ? -8.142 -17.220 20.414 1.00 79.94 180 VAL A N 1
ATOM 1353 C CA . VAL A 1 180 ? -8.431 -16.897 19.009 1.00 79.94 180 VAL A CA 1
ATOM 1354 C C . VAL A 1 180 ? -9.895 -17.213 18.725 1.00 79.94 180 VAL A C 1
ATOM 1356 O O . VAL A 1 180 ? -10.363 -18.299 19.046 1.00 79.94 180 VAL A O 1
ATOM 1359 N N . GLY A 1 181 ? -10.615 -16.262 18.130 1.00 75.75 181 GLY A N 1
ATOM 1360 C CA . GLY A 1 181 ? -12.058 -16.371 17.910 1.00 75.75 181 GLY A CA 1
ATOM 1361 C C . GLY A 1 181 ? -12.885 -16.221 19.195 1.00 75.75 181 GLY A C 1
ATOM 1362 O O . GLY A 1 181 ? -12.347 -15.947 20.273 1.00 75.75 181 GLY A O 1
ATOM 1363 N N . GLY A 1 182 ? -14.205 -16.341 19.054 1.00 86.62 182 GLY A N 1
ATOM 1364 C CA . GLY A 1 182 ? -15.160 -16.350 20.166 1.00 86.62 182 GLY A CA 1
ATOM 1365 C C . GLY A 1 182 ? -15.291 -15.036 20.946 1.00 86.62 182 GLY A C 1
ATOM 1366 O O . GLY A 1 182 ? -14.838 -13.972 20.515 1.00 86.62 182 GLY A O 1
ATOM 1367 N N . GLU A 1 183 ? -15.910 -15.132 22.122 1.00 88.25 183 GLU A N 1
ATOM 1368 C CA . GLU A 1 183 ? -16.306 -13.983 22.948 1.00 88.25 183 GLU A CA 1
ATOM 1369 C C . GLU A 1 183 ? -15.123 -13.138 23.431 1.00 88.25 183 GLU A C 1
ATOM 1371 O O . GLU A 1 183 ? -15.181 -11.912 23.391 1.00 88.25 183 GLU A O 1
ATOM 1376 N N . VAL A 1 184 ? -13.989 -13.758 23.779 1.00 89.25 184 VAL A N 1
ATOM 1377 C CA . VAL A 1 184 ? -12.784 -13.011 24.188 1.00 89.25 184 VAL A CA 1
ATOM 1378 C C . VAL A 1 184 ? -12.248 -12.160 23.031 1.00 89.25 184 VAL A C 1
ATOM 1380 O O . VAL A 1 184 ? -11.860 -11.011 23.234 1.00 89.25 184 VAL A O 1
ATOM 1383 N N . SER A 1 185 ? -12.262 -12.678 21.797 1.00 89.44 185 SER A N 1
ATOM 1384 C CA . SER A 1 185 ? -11.803 -11.915 20.629 1.00 89.44 185 SER A CA 1
ATOM 1385 C C . SER A 1 185 ? -12.744 -10.762 20.287 1.00 89.44 185 SER A C 1
ATOM 1387 O O . SER A 1 185 ? -12.256 -9.667 20.000 1.00 89.44 185 SER A O 1
ATOM 1389 N N . LYS A 1 186 ? -14.065 -10.986 20.362 1.00 91.12 186 LYS A N 1
ATOM 1390 C CA . LYS A 1 186 ? -15.080 -9.935 20.188 1.00 91.12 186 LYS A CA 1
ATOM 1391 C C . LYS A 1 186 ? -14.923 -8.842 21.241 1.00 91.12 186 LYS A C 1
ATOM 1393 O O . LYS A 1 186 ? -14.876 -7.666 20.893 1.00 91.12 186 LYS A O 1
ATOM 1398 N N . ARG A 1 187 ? -14.737 -9.225 22.508 1.00 93.31 187 ARG A N 1
ATOM 1399 C CA . ARG A 1 187 ? -14.523 -8.291 23.616 1.00 93.31 187 ARG A CA 1
ATOM 1400 C C . ARG A 1 187 ? -13.259 -7.452 23.421 1.00 93.31 187 ARG A C 1
ATOM 1402 O O . ARG A 1 187 ? -13.328 -6.233 23.528 1.00 93.31 187 ARG A O 1
ATOM 1409 N N . ARG A 1 188 ? -12.122 -8.066 23.056 1.00 93.62 188 ARG A N 1
ATOM 1410 C CA . ARG A 1 188 ? -10.884 -7.320 22.742 1.00 93.62 188 ARG A CA 1
ATOM 1411 C C . ARG A 1 188 ? -11.094 -6.338 21.591 1.00 93.62 188 ARG A C 1
ATOM 1413 O O . ARG A 1 188 ? -10.627 -5.209 21.672 1.00 93.62 188 ARG A O 1
ATOM 1420 N N . MET A 1 189 ? -11.776 -6.762 20.523 1.00 92.25 189 MET A N 1
ATOM 1421 C CA . MET A 1 189 ? -12.072 -5.895 19.378 1.00 92.25 189 MET A CA 1
ATOM 1422 C C . MET A 1 189 ? -12.914 -4.695 19.810 1.00 92.25 189 MET A C 1
ATOM 1424 O O . MET A 1 189 ? -12.533 -3.561 19.537 1.00 92.25 189 MET A O 1
ATOM 1428 N N . LYS A 1 190 ? -14.013 -4.948 20.529 1.00 94.56 190 LYS A N 1
ATOM 1429 C CA . LYS A 1 190 ? -14.896 -3.907 21.051 1.00 94.56 190 LYS A CA 1
ATOM 1430 C C . LYS A 1 190 ? -14.130 -2.909 21.920 1.00 94.56 190 LYS A C 1
ATOM 1432 O O . LYS A 1 190 ? -14.196 -1.715 21.662 1.00 94.56 190 LYS A O 1
ATOM 1437 N N . TRP A 1 191 ? -13.356 -3.393 22.888 1.00 94.94 191 TRP A N 1
ATOM 1438 C CA . TRP A 1 191 ? -12.607 -2.515 23.782 1.00 94.94 191 TRP A CA 1
ATOM 1439 C C . TRP A 1 191 ? -11.549 -1.687 23.037 1.00 94.94 191 TRP A C 1
ATOM 1441 O O . TRP A 1 191 ? -11.422 -0.494 23.285 1.00 94.94 191 TRP A O 1
ATOM 1451 N N . MET A 1 192 ? -10.842 -2.267 22.058 1.00 95.62 192 MET A N 1
ATOM 1452 C CA . MET A 1 192 ? -9.905 -1.506 21.218 1.00 95.62 192 MET A CA 1
ATOM 1453 C C . MET A 1 192 ? -10.606 -0.421 20.388 1.00 95.62 192 MET A C 1
ATOM 1455 O O . MET A 1 192 ? -10.065 0.675 20.249 1.00 95.62 192 MET A O 1
ATOM 1459 N N . VAL A 1 193 ? -11.804 -0.699 19.861 1.00 93.44 193 VAL A N 1
ATOM 1460 C CA . VAL A 1 193 ? -12.635 0.312 19.183 1.00 93.44 193 VAL A CA 1
ATOM 1461 C C . VAL A 1 193 ? -13.006 1.434 20.153 1.00 93.44 193 VAL A C 1
ATOM 1463 O O . VAL A 1 193 ? -12.848 2.607 19.819 1.00 93.44 193 VAL A O 1
ATOM 1466 N N . ASP A 1 194 ? -13.433 1.087 21.368 1.00 92.44 194 ASP A N 1
ATOM 1467 C CA . ASP A 1 194 ? -13.802 2.060 22.397 1.00 92.44 194 ASP A CA 1
ATOM 1468 C C . ASP A 1 194 ? -12.595 2.938 22.793 1.00 92.44 194 ASP A C 1
ATOM 1470 O O . ASP A 1 194 ? -12.744 4.155 22.935 1.00 92.44 194 ASP A O 1
ATOM 1474 N N . VAL A 1 195 ? -11.384 2.369 22.888 1.00 93.31 195 VAL A N 1
ATOM 1475 C CA . VAL A 1 195 ? -10.130 3.112 23.126 1.00 93.31 195 VAL A CA 1
ATOM 1476 C C . VAL A 1 195 ? -9.857 4.116 22.003 1.00 93.31 195 VAL A C 1
ATOM 1478 O O . VAL A 1 195 ? -9.648 5.298 22.281 1.00 93.31 195 VAL A O 1
ATOM 1481 N N . CYS A 1 196 ? -9.902 3.677 20.742 1.00 92.56 196 CYS A N 1
ATOM 1482 C CA . CYS A 1 196 ? -9.643 4.537 19.583 1.00 92.56 196 CYS A CA 1
ATOM 1483 C C . CYS A 1 196 ? -10.695 5.642 19.399 1.00 92.56 196 CYS A C 1
ATOM 1485 O O . CYS A 1 196 ? -10.363 6.715 18.908 1.00 92.56 196 CYS A O 1
ATOM 1487 N N . ASN A 1 197 ? -11.946 5.401 19.799 1.00 91.69 197 ASN A N 1
ATOM 1488 C CA . ASN A 1 197 ? -13.013 6.402 19.728 1.00 91.69 197 ASN A CA 1
ATOM 1489 C C . ASN A 1 197 ? -12.979 7.406 20.892 1.00 91.69 197 ASN A C 1
ATOM 1491 O O . ASN A 1 197 ? -13.524 8.504 20.772 1.00 91.69 197 ASN A O 1
ATOM 1495 N N . SER A 1 198 ? -12.384 7.030 22.028 1.00 90.56 198 SER A N 1
ATOM 1496 C CA . SER A 1 198 ? -12.399 7.846 23.251 1.00 90.56 198 SER A CA 1
ATOM 1497 C C . SER A 1 198 ? -11.175 8.749 23.403 1.00 90.56 198 SER A C 1
ATOM 1499 O O . SER A 1 198 ? -11.284 9.817 24.009 1.00 90.56 198 SER A O 1
ATOM 1501 N N . LEU A 1 199 ? -10.017 8.324 22.894 1.00 88.38 199 LEU A N 1
ATOM 1502 C CA . LEU A 1 199 ? -8.744 9.033 23.033 1.00 88.38 199 LEU A CA 1
ATOM 1503 C C . LEU A 1 199 ? -8.389 9.801 21.760 1.00 88.38 199 LEU A C 1
ATOM 1505 O O . LEU A 1 199 ? -8.673 9.351 20.652 1.00 88.38 199 LEU A O 1
ATOM 1509 N N . GLN A 1 200 ? -7.756 10.963 21.916 1.00 90.81 200 GLN A N 1
ATOM 1510 C CA . GLN A 1 200 ? -7.255 11.731 20.772 1.00 90.81 200 GLN A CA 1
ATOM 1511 C C . GLN A 1 200 ? -5.969 11.110 20.207 1.00 90.81 200 GLN A C 1
ATOM 1513 O O . GLN A 1 200 ? -5.240 10.415 20.919 1.00 90.81 200 GLN A O 1
ATOM 1518 N N . ILE A 1 201 ? -5.659 11.387 18.937 1.00 89.50 201 ILE A N 1
ATOM 1519 C CA . ILE A 1 201 ? -4.469 10.845 18.255 1.00 89.50 201 ILE A CA 1
ATOM 1520 C C . ILE A 1 201 ? -3.185 11.232 18.991 1.00 89.50 201 ILE A C 1
ATOM 1522 O O . ILE A 1 201 ? -2.311 10.390 19.175 1.00 89.50 201 ILE A O 1
ATOM 1526 N N . GLU A 1 202 ? -3.095 12.460 19.496 1.00 89.69 202 GLU A N 1
ATOM 1527 C CA . GLU A 1 202 ? -1.929 12.939 20.237 1.00 89.69 202 GLU A CA 1
ATOM 1528 C C . GLU A 1 202 ? -1.754 12.192 21.566 1.00 89.69 202 GLU A C 1
ATOM 1530 O O . GLU A 1 202 ? -0.632 11.892 21.972 1.00 89.69 202 GLU A O 1
ATOM 1535 N N . GLU A 1 203 ? -2.859 11.853 22.238 1.00 90.12 203 GLU A N 1
ATOM 1536 C CA . GLU A 1 203 ? -2.826 11.063 23.472 1.00 90.12 203 GLU A CA 1
ATOM 1537 C C . GLU A 1 203 ? -2.392 9.620 23.181 1.00 90.12 203 GLU A C 1
ATOM 1539 O O . GLU A 1 203 ? -1.584 9.059 23.921 1.00 90.12 203 GLU A O 1
ATOM 1544 N N . LEU A 1 204 ? -2.882 9.037 22.080 1.00 93.25 204 LEU A N 1
ATOM 1545 C CA . LEU A 1 204 ? -2.494 7.701 21.629 1.00 93.25 204 LEU A CA 1
ATOM 1546 C C . LEU A 1 204 ? -1.008 7.639 21.250 1.00 93.25 204 LEU A C 1
ATOM 1548 O O . LEU A 1 204 ? -0.317 6.701 21.645 1.00 93.25 204 LEU A O 1
ATOM 1552 N N . ALA A 1 205 ? -0.500 8.645 20.535 1.00 92.81 205 ALA A N 1
ATOM 1553 C CA . ALA A 1 205 ? 0.904 8.743 20.134 1.00 92.81 205 ALA A CA 1
ATOM 1554 C C . ALA A 1 205 ? 1.861 8.817 21.334 1.00 92.81 205 ALA A C 1
ATOM 1556 O O . ALA A 1 205 ? 2.959 8.258 21.301 1.00 92.81 205 ALA A O 1
ATOM 1557 N N . GLN A 1 206 ? 1.436 9.470 22.418 1.00 91.44 206 GLN A N 1
ATOM 1558 C CA . GLN A 1 206 ? 2.251 9.674 23.617 1.00 91.44 206 GLN A CA 1
ATOM 1559 C C . GLN A 1 206 ? 2.202 8.510 24.617 1.00 91.44 206 GLN A C 1
ATOM 1561 O O . GLN A 1 206 ? 2.873 8.575 25.645 1.00 91.44 206 GLN A O 1
ATOM 1566 N N . MET A 1 207 ? 1.459 7.432 24.339 1.00 92.88 207 MET A N 1
ATOM 1567 C CA . MET A 1 207 ? 1.403 6.284 25.246 1.00 92.88 207 MET A CA 1
ATOM 1568 C C . MET A 1 207 ? 2.778 5.615 25.388 1.00 92.88 207 MET A C 1
ATOM 1570 O O . MET A 1 207 ? 3.387 5.132 24.422 1.00 92.88 207 MET A O 1
ATOM 1574 N N . ASP A 1 208 ? 3.256 5.535 26.623 1.00 94.00 208 ASP A N 1
ATOM 1575 C CA . ASP A 1 208 ? 4.363 4.674 27.019 1.00 94.00 208 ASP A CA 1
ATOM 1576 C C . ASP A 1 208 ? 3.849 3.333 27.569 1.00 94.00 208 ASP A C 1
ATOM 1578 O O . ASP A 1 208 ? 2.646 3.103 27.706 1.00 94.00 208 ASP A O 1
ATOM 1582 N N . GLU A 1 209 ? 4.766 2.409 27.860 1.00 93.06 209 GLU A N 1
ATOM 1583 C CA . GLU A 1 209 ? 4.392 1.084 28.370 1.00 93.06 209 GLU A CA 1
ATOM 1584 C C . GLU A 1 209 ? 3.675 1.152 29.721 1.00 93.06 209 GLU A C 1
ATOM 1586 O O . GLU A 1 209 ? 2.779 0.351 29.981 1.00 93.06 209 GLU A O 1
ATOM 1591 N N . GLN A 1 210 ? 4.033 2.110 30.579 1.00 92.38 210 GLN A N 1
ATOM 1592 C CA . GLN A 1 210 ? 3.390 2.282 31.878 1.00 92.38 210 GLN A CA 1
ATOM 1593 C C . GLN A 1 210 ? 1.925 2.700 31.711 1.00 92.38 210 GLN A C 1
ATOM 1595 O O . GLN A 1 210 ? 1.037 2.111 32.331 1.00 92.38 210 GLN A O 1
ATOM 1600 N N . THR A 1 211 ? 1.665 3.667 30.833 1.00 92.19 211 THR A N 1
ATOM 1601 C CA . THR A 1 211 ? 0.319 4.128 30.489 1.00 92.19 211 THR A CA 1
ATOM 1602 C C . THR A 1 211 ? -0.500 3.001 29.867 1.00 92.19 211 THR A C 1
ATOM 1604 O O . THR A 1 211 ? -1.654 2.808 30.245 1.00 92.19 211 THR A O 1
ATOM 1607 N N . MET A 1 212 ? 0.095 2.208 28.967 1.00 95.25 212 MET A N 1
ATOM 1608 C CA . MET A 1 212 ? -0.569 1.049 28.358 1.00 95.25 212 MET A CA 1
ATOM 1609 C C . MET A 1 212 ? -0.943 -0.012 29.394 1.00 95.25 212 MET A C 1
ATOM 1611 O O . MET A 1 212 ? -2.083 -0.467 29.407 1.00 95.25 212 MET A O 1
ATOM 1615 N N . ASN A 1 213 ? -0.017 -0.385 30.283 1.00 94.19 213 ASN A N 1
ATOM 1616 C CA . ASN A 1 213 ? -0.295 -1.353 31.346 1.00 94.19 213 ASN A CA 1
ATOM 1617 C C . ASN A 1 213 ? -1.432 -0.875 32.245 1.00 94.19 213 ASN A C 1
ATOM 1619 O O . ASN A 1 213 ? -2.365 -1.628 32.508 1.00 94.19 213 ASN A O 1
ATOM 1623 N N . LYS A 1 214 ? -1.420 0.406 32.616 1.00 91.06 214 LYS A N 1
ATOM 1624 C CA . LYS A 1 214 ? -2.485 0.996 33.420 1.00 91.06 214 LYS A CA 1
ATOM 1625 C C . LYS A 1 214 ? -3.831 1.028 32.694 1.00 91.06 214 LYS A C 1
ATOM 1627 O O . LYS A 1 214 ? -4.859 0.761 33.307 1.00 91.06 214 LYS A O 1
ATOM 1632 N N . LEU A 1 215 ? -3.838 1.304 31.390 1.00 93.00 215 LEU A N 1
ATOM 1633 C CA . LEU A 1 215 ? -5.046 1.242 30.568 1.00 93.00 215 LEU A CA 1
ATOM 1634 C C . LEU A 1 215 ? -5.621 -0.183 30.521 1.00 93.00 215 LEU A C 1
ATOM 1636 O O . LEU A 1 215 ? -6.837 -0.355 30.539 1.00 93.00 215 LEU A O 1
ATOM 1640 N N . LEU A 1 216 ? -4.765 -1.207 30.510 1.00 94.25 216 LEU A N 1
ATOM 1641 C CA . LEU A 1 216 ? -5.193 -2.603 30.614 1.00 94.25 216 LEU A CA 1
ATOM 1642 C C . LEU A 1 216 ? -5.701 -2.943 32.028 1.00 94.25 216 LEU A C 1
ATOM 1644 O O . LEU A 1 216 ? -6.752 -3.561 32.157 1.00 94.25 216 LEU A O 1
ATOM 1648 N N . ASP A 1 217 ? -5.005 -2.515 33.081 1.00 92.00 217 ASP A N 1
ATOM 1649 C CA . ASP A 1 217 ? -5.391 -2.785 34.474 1.00 92.00 217 ASP A CA 1
ATOM 1650 C C . ASP A 1 217 ? -6.715 -2.116 34.862 1.00 92.00 217 ASP A C 1
ATOM 1652 O O . ASP A 1 217 ? -7.594 -2.745 35.442 1.00 92.00 217 ASP A O 1
ATOM 1656 N N . GLU A 1 218 ? -6.863 -0.829 34.551 1.00 88.75 218 GLU A N 1
ATOM 1657 C CA . GLU A 1 218 ? -8.011 -0.027 34.980 1.00 88.75 218 GLU A CA 1
ATOM 1658 C C . GLU A 1 218 ? -9.127 0.006 33.937 1.00 88.75 218 GLU A C 1
ATOM 1660 O O . GLU A 1 218 ? -10.294 0.154 34.297 1.00 88.75 218 GLU A O 1
ATOM 1665 N N . GLY A 1 219 ? -8.789 -0.119 32.653 1.00 90.31 219 GLY A N 1
ATOM 1666 C CA . GLY A 1 219 ? -9.751 -0.072 31.560 1.00 90.31 219 GLY A CA 1
ATOM 1667 C C . GLY A 1 219 ? -10.260 -1.453 31.176 1.00 90.31 219 GLY A C 1
ATOM 1668 O O . GLY A 1 219 ? -11.451 -1.727 31.316 1.00 90.31 219 GLY A O 1
ATOM 1669 N N . TRP A 1 220 ? -9.369 -2.336 30.716 1.00 92.06 220 TRP A N 1
ATOM 1670 C CA . TRP A 1 220 ? -9.775 -3.659 30.228 1.00 92.06 220 TRP A CA 1
ATOM 1671 C C . TRP A 1 220 ? -10.414 -4.523 31.321 1.00 92.06 220 TRP A C 1
ATOM 1673 O O . TRP A 1 220 ? -11.454 -5.123 31.064 1.00 92.06 220 TRP A O 1
ATOM 1683 N N . GLU A 1 221 ? -9.873 -4.574 32.541 1.00 87.50 221 GLU A N 1
ATOM 1684 C CA . GLU A 1 221 ? -10.479 -5.398 33.607 1.00 87.50 221 GLU A CA 1
ATOM 1685 C C . GLU A 1 221 ? -11.864 -4.889 34.044 1.00 87.50 221 GLU A C 1
ATOM 1687 O O . GLU A 1 221 ? -12.700 -5.679 34.477 1.00 87.50 221 GLU A O 1
ATOM 1692 N N . ASN A 1 222 ? -12.139 -3.592 33.868 1.00 88.69 222 ASN A N 1
ATOM 1693 C CA . ASN A 1 222 ? -13.394 -2.956 34.286 1.00 88.69 222 ASN A CA 1
ATOM 1694 C C . ASN A 1 222 ? -14.349 -2.637 33.124 1.00 88.69 222 ASN A C 1
ATOM 1696 O O . ASN A 1 222 ? -15.375 -2.003 33.348 1.00 88.69 222 ASN A O 1
ATOM 1700 N N . ASP A 1 223 ? -14.016 -3.037 31.893 1.00 88.31 223 ASP A N 1
ATOM 1701 C CA . ASP A 1 223 ? -14.788 -2.743 30.675 1.00 88.31 223 ASP A CA 1
ATOM 1702 C C . ASP A 1 223 ? -15.033 -1.236 30.443 1.00 88.31 223 ASP A C 1
ATOM 1704 O O . ASP A 1 223 ? -16.096 -0.799 30.007 1.00 88.31 223 ASP A O 1
ATOM 1708 N N . THR A 1 224 ? -14.024 -0.414 30.745 1.00 89.06 224 THR A N 1
ATOM 1709 C CA . THR A 1 224 ? -14.066 1.044 30.557 1.00 89.06 224 THR A CA 1
ATOM 1710 C C . THR A 1 224 ? -12.832 1.558 29.820 1.00 89.06 224 THR A C 1
ATOM 1712 O O . THR A 1 224 ? -11.836 0.852 29.656 1.00 89.06 224 THR A O 1
ATOM 1715 N N . VAL A 1 225 ? -12.885 2.812 29.365 1.00 88.44 225 VAL A N 1
ATOM 1716 C CA . VAL A 1 225 ? -11.723 3.524 28.821 1.00 88.44 225 VAL A CA 1
ATOM 1717 C C . VAL A 1 225 ? -11.432 4.733 29.713 1.00 88.44 225 VAL A C 1
ATOM 1719 O O . VAL A 1 225 ? -12.111 5.760 29.595 1.00 88.44 225 VAL A O 1
ATOM 1722 N N . PRO A 1 226 ? -10.469 4.641 30.648 1.00 83.31 226 PRO A N 1
ATOM 1723 C CA . PRO A 1 226 ? -10.115 5.765 31.500 1.00 83.31 226 PRO A CA 1
ATOM 1724 C C . PRO A 1 226 ? -9.502 6.899 30.672 1.00 83.31 226 PRO A C 1
ATOM 1726 O O . PRO A 1 226 ? -8.740 6.683 29.730 1.00 83.31 226 PRO A O 1
ATOM 1729 N N . ARG A 1 227 ? -9.815 8.146 31.043 1.00 76.94 227 ARG A N 1
ATOM 1730 C CA . ARG A 1 227 ? -9.182 9.319 30.427 1.00 76.94 227 ARG A CA 1
ATOM 1731 C C . ARG A 1 227 ? -7.705 9.364 30.814 1.00 76.94 227 ARG A C 1
ATOM 1733 O O . ARG A 1 227 ? -7.378 9.390 32.000 1.00 76.94 227 ARG A O 1
ATOM 1740 N N . LEU A 1 228 ? -6.821 9.500 29.827 1.00 69.75 228 LEU A N 1
ATOM 1741 C CA . LEU A 1 228 ? -5.369 9.532 30.044 1.00 69.75 228 LEU A CA 1
ATOM 1742 C C . LEU A 1 228 ? -4.876 10.779 30.811 1.00 69.75 228 LEU A C 1
ATOM 1744 O O . LEU A 1 228 ? -3.764 10.780 31.338 1.00 69.75 228 LEU A O 1
ATOM 1748 N N . ARG A 1 229 ? -5.717 11.815 30.981 1.00 56.94 229 ARG A N 1
ATOM 1749 C CA . ARG A 1 229 ? -5.399 13.053 31.733 1.00 56.94 229 ARG A CA 1
ATOM 1750 C C . ARG A 1 229 ? -5.030 12.867 33.212 1.00 56.94 229 ARG A C 1
ATOM 1752 O O . ARG A 1 229 ? -4.559 13.822 33.819 1.00 56.94 229 ARG A O 1
ATOM 1759 N N . GLY A 1 230 ? -5.223 11.684 33.794 1.00 47.94 230 GLY A N 1
ATOM 1760 C CA . GLY A 1 230 ? -4.780 11.354 35.156 1.00 47.94 230 GLY A CA 1
ATOM 1761 C C . GLY A 1 230 ? -3.546 10.448 35.227 1.00 47.94 230 GLY A C 1
ATOM 1762 O O . GLY A 1 230 ? -3.171 10.038 36.324 1.00 47.94 230 GLY A O 1
ATOM 1763 N N . LEU A 1 231 ? -2.949 10.081 34.085 1.00 45.94 231 LEU A N 1
ATOM 1764 C CA . LEU A 1 231 ? -2.023 8.944 33.985 1.00 45.94 231 LEU A CA 1
ATOM 1765 C C . LEU A 1 231 ? -0.562 9.311 33.699 1.00 45.94 231 LEU A C 1
ATOM 1767 O O . LEU A 1 231 ? 0.232 8.433 33.396 1.00 45.94 231 LEU A O 1
ATOM 1771 N N . GLY A 1 232 ? -0.177 10.579 33.864 1.00 43.19 232 GLY A N 1
ATOM 1772 C CA . GLY A 1 232 ? 1.233 10.973 33.788 1.00 43.19 232 GLY A CA 1
ATOM 1773 C C . GLY A 1 232 ? 1.775 11.212 32.377 1.00 43.19 232 GLY A C 1
ATOM 1774 O O . GLY A 1 232 ? 2.987 11.332 32.234 1.00 43.19 232 GLY A O 1
ATOM 1775 N N . ALA A 1 233 ? 0.912 11.372 31.363 1.00 39.62 233 ALA A N 1
ATOM 1776 C CA . ALA A 1 233 ? 1.304 11.943 30.074 1.00 39.62 233 ALA A CA 1
ATOM 1777 C C . ALA A 1 233 ? 1.793 13.388 30.293 1.00 39.62 233 ALA A C 1
ATOM 1779 O O . ALA A 1 233 ? 1.013 14.344 30.341 1.00 39.62 233 ALA A O 1
ATOM 1780 N N . GLN A 1 234 ? 3.094 13.547 30.536 1.00 36.22 234 GLN A N 1
ATOM 1781 C CA . GLN A 1 234 ? 3.706 14.858 30.657 1.00 36.22 234 GLN A CA 1
ATOM 1782 C C . GLN A 1 234 ? 3.684 15.523 29.285 1.00 36.22 234 GLN A C 1
ATOM 1784 O O . GLN A 1 234 ? 4.244 15.008 28.321 1.00 36.22 234 GLN A O 1
ATOM 1789 N N . ARG A 1 235 ? 3.071 16.708 29.206 1.00 34.12 235 ARG A N 1
ATOM 1790 C CA . ARG A 1 235 ? 3.324 17.627 28.095 1.00 34.12 235 ARG A CA 1
ATOM 1791 C C . ARG A 1 235 ? 4.825 17.902 28.060 1.00 34.12 235 ARG A C 1
ATOM 1793 O O . ARG A 1 235 ? 5.318 18.666 28.888 1.00 34.12 235 ARG A O 1
ATOM 1800 N N . HIS A 1 236 ? 5.538 17.349 27.086 1.00 32.50 236 HIS A N 1
ATOM 1801 C CA . HIS A 1 236 ? 6.774 17.983 26.658 1.00 32.50 236 HIS A CA 1
ATOM 1802 C C . HIS A 1 236 ? 6.391 19.331 26.048 1.00 32.50 236 HIS A C 1
ATOM 1804 O O . HIS A 1 236 ? 5.669 19.406 25.055 1.00 32.50 236 HIS A O 1
ATOM 1810 N N . SER A 1 237 ? 6.795 20.406 26.721 1.00 26.23 237 SER A N 1
ATOM 1811 C CA . SER A 1 237 ? 6.630 21.771 26.237 1.00 26.23 237 SER A CA 1
ATOM 1812 C C . SER A 1 237 ? 7.191 21.882 24.815 1.00 26.23 237 SER A C 1
ATOM 1814 O O . SER A 1 237 ? 8.290 21.373 24.576 1.00 26.23 237 SER A O 1
ATOM 1816 N N . PRO A 1 238 ? 6.503 22.554 23.875 1.00 30.94 238 PRO A N 1
ATOM 1817 C CA . PRO A 1 238 ? 7.113 22.870 22.595 1.00 30.94 238 PRO A CA 1
ATOM 1818 C C . PRO A 1 238 ? 8.374 23.702 22.847 1.00 30.94 238 PRO A C 1
ATOM 1820 O O . PRO A 1 238 ? 8.380 24.607 23.686 1.00 30.94 238 PRO A O 1
ATOM 1823 N N . ILE A 1 239 ? 9.446 23.345 22.144 1.00 29.42 239 ILE A N 1
ATOM 1824 C CA . ILE A 1 239 ? 10.750 24.007 22.185 1.00 29.42 239 ILE A CA 1
ATOM 1825 C C . ILE A 1 239 ? 10.550 25.522 22.056 1.00 29.42 239 ILE A C 1
ATOM 1827 O O . ILE A 1 239 ? 9.996 26.011 21.071 1.00 29.42 239 ILE A O 1
ATOM 1831 N N . SER A 1 240 ? 11.002 26.260 23.068 1.00 25.06 240 SER A N 1
ATOM 1832 C CA . SER A 1 240 ? 10.988 27.719 23.104 1.00 25.06 240 SER A CA 1
ATOM 1833 C C . SER A 1 240 ? 11.851 28.275 21.968 1.00 25.06 240 SER A C 1
ATOM 1835 O O . SER A 1 240 ? 13.078 28.245 22.042 1.00 25.06 240 SER A O 1
ATOM 1837 N N . ILE A 1 241 ? 11.229 28.808 20.917 1.00 28.80 241 ILE A N 1
ATOM 1838 C CA . ILE A 1 241 ? 11.917 29.681 19.959 1.00 28.80 241 ILE A CA 1
ATOM 1839 C C . ILE A 1 241 ? 12.112 31.035 20.663 1.00 28.80 241 ILE A C 1
ATOM 1841 O O . ILE A 1 241 ? 11.142 31.557 21.219 1.00 28.80 241 ILE A O 1
ATOM 1845 N N . PRO A 1 242 ? 13.325 31.618 20.698 1.00 25.02 242 PRO A N 1
ATOM 1846 C CA . PRO A 1 242 ? 13.553 32.869 21.407 1.00 25.02 242 PRO A CA 1
ATOM 1847 C C . PRO A 1 242 ? 12.781 34.009 20.735 1.00 25.02 242 PRO A C 1
ATOM 1849 O O . PRO A 1 242 ? 12.987 34.331 19.565 1.00 25.02 242 PRO A O 1
ATOM 1852 N N . THR A 1 243 ? 11.888 34.629 21.502 1.00 26.52 243 THR A N 1
ATOM 1853 C CA . THR A 1 243 ? 11.143 35.824 21.116 1.00 26.52 243 THR A CA 1
ATOM 1854 C C . THR A 1 243 ? 12.114 36.997 20.977 1.00 26.52 243 THR A C 1
ATOM 1856 O O . THR A 1 243 ? 12.728 37.424 21.955 1.00 26.52 243 THR A O 1
ATOM 1859 N N . VAL A 1 244 ? 12.254 37.539 19.765 1.00 28.17 244 VAL A N 1
ATOM 1860 C CA . VAL A 1 244 ? 12.944 38.816 19.548 1.00 28.17 244 VAL A CA 1
ATOM 1861 C C . VAL A 1 244 ? 12.099 39.915 20.186 1.00 28.17 244 VAL A C 1
ATOM 1863 O O . VAL A 1 244 ? 10.987 40.211 19.756 1.00 28.17 244 VAL A O 1
ATOM 1866 N N . SER A 1 245 ? 12.644 40.484 21.255 1.00 26.20 245 SER A N 1
ATOM 1867 C CA . SER A 1 245 ? 12.125 41.641 21.972 1.00 26.20 245 SER A CA 1
ATOM 1868 C C . SER A 1 245 ? 12.255 42.903 21.118 1.00 26.20 245 SER A C 1
ATOM 1870 O O . SER A 1 245 ? 13.366 43.302 20.775 1.00 26.20 245 SER A O 1
ATOM 1872 N N . ALA A 1 246 ? 11.139 43.585 20.863 1.00 30.66 246 ALA A N 1
ATOM 1873 C CA . ALA A 1 246 ? 11.136 45.015 20.574 1.00 30.66 246 ALA A CA 1
ATOM 1874 C C . ALA A 1 246 ? 10.027 45.685 21.395 1.00 30.66 246 ALA A C 1
ATOM 1876 O O . ALA A 1 246 ? 8.863 45.292 21.361 1.00 30.66 246 ALA A O 1
ATOM 1877 N N . ALA A 1 247 ? 10.455 46.648 22.201 1.00 27.55 247 ALA A N 1
ATOM 1878 C CA . ALA A 1 247 ? 9.736 47.250 23.305 1.00 27.55 247 ALA A CA 1
ATOM 1879 C C . ALA A 1 247 ? 8.874 48.471 22.903 1.00 27.55 247 ALA A C 1
ATOM 1881 O O . ALA A 1 247 ? 9.357 49.345 22.191 1.00 27.55 247 ALA A O 1
ATOM 1882 N N . MET A 1 248 ? 7.684 48.547 23.533 1.00 26.97 248 MET A N 1
ATOM 1883 C CA . MET A 1 248 ? 6.978 49.738 24.087 1.00 26.97 248 MET A CA 1
ATOM 1884 C C . MET A 1 248 ? 6.242 50.741 23.156 1.00 26.97 248 MET A C 1
ATOM 1886 O O . MET A 1 248 ? 6.662 50.930 22.020 1.00 26.97 248 MET A O 1
ATOM 1890 N N . PRO A 1 249 ? 5.255 51.536 23.662 1.00 34.75 249 PRO A N 1
ATOM 1891 C CA . PRO A 1 249 ? 4.314 51.311 24.782 1.00 34.75 249 PRO A CA 1
ATOM 1892 C C . PRO A 1 249 ? 2.826 51.708 24.503 1.00 34.75 249 PRO A C 1
ATOM 1894 O O . PRO A 1 249 ? 2.533 52.503 23.620 1.00 34.75 249 PRO A O 1
ATOM 1897 N N . THR A 1 250 ? 1.914 51.135 25.313 1.00 29.64 250 THR A N 1
ATOM 1898 C CA . THR A 1 250 ? 0.586 51.594 25.837 1.00 29.64 250 THR A CA 1
ATOM 1899 C C . THR A 1 250 ? -0.152 52.789 25.174 1.00 29.64 250 THR A C 1
ATOM 1901 O O . THR A 1 250 ? 0.445 53.836 24.966 1.00 29.64 250 THR A O 1
ATOM 1904 N N . VAL A 1 251 ? -1.479 52.773 24.940 1.00 25.09 251 VAL A N 1
ATOM 1905 C CA . VAL A 1 251 ? -2.571 53.064 25.915 1.00 25.09 251 VAL A CA 1
ATOM 1906 C C . VAL A 1 251 ? -3.945 53.078 25.165 1.00 25.09 251 VAL A C 1
ATOM 1908 O O . VAL A 1 251 ? -3.989 53.547 24.033 1.00 25.09 251 VAL A O 1
ATOM 1911 N N . LEU A 1 252 ? -5.048 52.694 25.852 1.00 25.88 252 LEU A N 1
ATOM 1912 C CA . LEU A 1 252 ? -6.497 52.889 25.534 1.00 25.88 252 LEU A CA 1
ATOM 1913 C C . LEU A 1 252 ? -7.093 51.987 24.411 1.00 25.88 252 LEU A C 1
ATOM 1915 O O . LEU A 1 252 ? -6.541 51.899 23.330 1.00 25.88 252 LEU A O 1
ATOM 1919 N N . THR A 1 253 ? -8.238 51.292 24.508 1.00 27.50 253 THR A N 1
ATOM 1920 C CA . THR A 1 253 ? -9.425 51.406 25.376 1.00 27.50 253 THR A CA 1
ATOM 1921 C C . THR A 1 253 ? -10.275 50.128 25.233 1.00 27.50 253 THR A C 1
ATOM 1923 O O . THR A 1 253 ? -10.401 49.582 24.140 1.00 27.50 253 THR A O 1
ATOM 1926 N N . PHE A 1 254 ? -10.888 49.677 26.327 1.00 30.42 254 PHE A N 1
ATOM 1927 C CA . PHE A 1 254 ? -12.001 48.720 26.343 1.00 30.42 254 PHE A CA 1
ATOM 1928 C C . PHE A 1 254 ? -13.297 49.394 25.827 1.00 30.42 254 PHE A C 1
ATOM 1930 O O . PHE A 1 254 ? -13.440 50.606 25.958 1.00 30.42 254 PHE A O 1
ATOM 1937 N N . ILE A 1 255 ? -14.268 48.573 25.390 1.00 28.27 255 ILE A N 1
ATOM 1938 C CA . ILE A 1 255 ? -15.690 48.869 25.067 1.00 28.27 255 ILE A CA 1
ATOM 1939 C C . ILE A 1 255 ? -15.993 49.193 23.587 1.00 28.27 255 ILE A C 1
ATOM 1941 O O . ILE A 1 255 ? -15.872 50.334 23.162 1.00 28.27 255 ILE A O 1
ATOM 1945 N N . ALA A 1 256 ? -16.489 48.187 22.842 1.00 26.78 256 ALA A N 1
ATOM 1946 C CA . ALA A 1 256 ? -17.674 48.249 21.955 1.00 26.78 256 ALA A CA 1
ATOM 1947 C C . ALA A 1 256 ? -17.715 47.029 21.006 1.00 26.78 256 ALA A C 1
ATOM 1949 O O . ALA A 1 256 ? -17.228 47.080 19.882 1.00 26.78 256 ALA A O 1
ATOM 1950 N N . GLY A 1 257 ? -18.305 45.916 21.452 1.00 28.19 257 GLY A N 1
ATOM 1951 C CA . GLY A 1 257 ? -18.399 44.672 20.670 1.00 28.19 257 GLY A CA 1
ATOM 1952 C C . GLY A 1 257 ? -19.805 44.078 20.598 1.00 28.19 257 GLY A C 1
ATOM 1953 O O . GLY A 1 257 ? -19.930 42.866 20.497 1.00 28.19 257 GLY A O 1
ATOM 1954 N N . PHE A 1 258 ? -20.856 44.902 20.701 1.00 31.59 258 PHE A N 1
ATOM 1955 C CA . PHE A 1 258 ? -22.249 44.423 20.687 1.00 31.59 258 PHE A CA 1
ATOM 1956 C C . PHE A 1 258 ? -23.194 45.175 19.733 1.00 31.59 258 PHE A C 1
ATOM 1958 O O . PHE A 1 258 ? -24.408 45.034 19.828 1.00 31.59 258 PHE A O 1
ATOM 1965 N N . THR A 1 259 ? -22.672 45.934 18.766 1.00 28.31 259 THR A N 1
ATOM 1966 C CA . THR A 1 259 ? -23.510 46.705 17.819 1.00 28.31 259 THR A CA 1
ATOM 1967 C C . THR A 1 259 ? -23.220 46.458 16.335 1.00 28.31 259 THR A C 1
ATOM 1969 O O . THR A 1 259 ? -23.894 47.034 15.488 1.00 28.31 259 THR A O 1
ATOM 1972 N N . CYS A 1 260 ? -22.300 45.557 15.968 1.00 29.69 260 CYS A N 1
ATOM 1973 C CA . CYS A 1 260 ? -21.943 45.338 14.554 1.00 29.69 260 CYS A CA 1
ATOM 1974 C C . CYS A 1 260 ? -22.705 44.192 13.848 1.00 29.69 260 CYS A C 1
ATOM 1976 O O . CYS A 1 260 ? -22.466 43.929 12.675 1.00 29.69 260 CYS A O 1
ATOM 1978 N N . ALA A 1 261 ? -23.656 43.531 14.519 1.00 31.36 261 ALA A N 1
ATOM 1979 C CA . ALA A 1 261 ? -24.489 42.488 13.898 1.00 31.36 261 ALA A CA 1
ATOM 1980 C C . ALA A 1 261 ? -25.857 42.999 13.397 1.00 31.36 261 ALA A C 1
ATOM 1982 O O . ALA A 1 261 ? -26.544 42.300 12.659 1.00 31.36 261 ALA A O 1
ATOM 1983 N N . SER A 1 262 ? -26.252 44.226 13.746 1.00 29.67 262 SER A N 1
ATOM 1984 C CA . SER A 1 262 ? -27.572 44.792 13.421 1.00 29.67 262 SER A CA 1
ATOM 1985 C C . SER A 1 262 ? -27.546 45.928 12.387 1.00 29.67 262 SER A C 1
ATOM 1987 O O . SER A 1 262 ? -28.603 46.442 12.031 1.00 29.67 262 SER A O 1
ATOM 1989 N N . MET A 1 263 ? -26.378 46.277 11.829 1.00 29.05 263 MET A N 1
ATOM 1990 C CA . MET A 1 263 ? -26.238 47.318 10.789 1.00 29.05 263 MET A CA 1
ATOM 1991 C C . MET A 1 263 ? -25.955 46.798 9.368 1.00 29.05 263 MET A C 1
ATOM 1993 O O . MET A 1 263 ? -25.842 47.596 8.444 1.00 29.05 263 MET A O 1
ATOM 1997 N N . LEU A 1 264 ? -25.908 45.478 9.154 1.00 29.98 264 LEU A N 1
ATOM 1998 C CA . LEU A 1 264 ? -25.736 44.869 7.821 1.00 29.98 264 LEU A CA 1
ATOM 1999 C C . LEU A 1 264 ? -27.038 44.321 7.208 1.00 29.98 264 LEU A C 1
ATOM 2001 O O . LEU A 1 264 ? -27.016 43.759 6.117 1.00 29.98 264 LEU A O 1
ATOM 2005 N N . LEU A 1 265 ? -28.186 44.533 7.865 1.00 31.97 265 LEU A N 1
ATOM 2006 C CA . LEU A 1 265 ? -29.508 44.099 7.381 1.00 31.97 265 LEU A CA 1
ATOM 2007 C C . LEU A 1 265 ? -30.422 45.240 6.896 1.00 31.97 265 LEU A C 1
ATOM 2009 O O . LEU A 1 265 ? -31.574 44.993 6.549 1.00 31.97 265 LEU A O 1
ATOM 2013 N N . LEU A 1 266 ? -29.923 46.476 6.788 1.00 32.88 266 LEU A N 1
ATOM 2014 C CA . LEU A 1 266 ? -30.703 47.617 6.290 1.00 32.88 266 LEU A CA 1
ATOM 2015 C C . LEU A 1 266 ? -29.912 48.478 5.291 1.00 32.88 266 LEU A C 1
ATOM 2017 O O . LEU A 1 266 ? -29.625 49.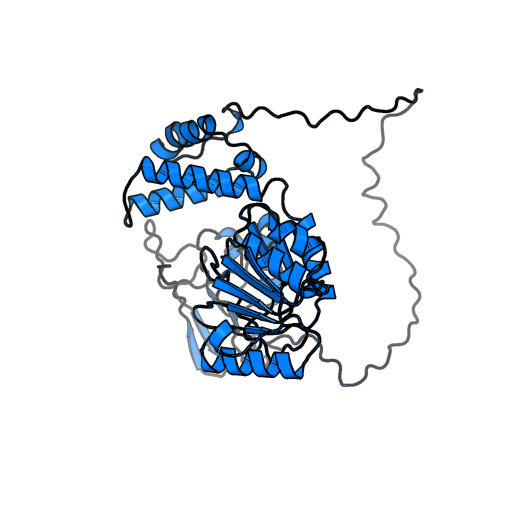642 5.539 1.00 32.88 266 LEU A O 1
ATOM 2021 N N . SER A 1 267 ? -29.603 47.924 4.116 1.00 28.05 267 SER A N 1
ATOM 2022 C CA . SER A 1 267 ? -29.374 48.728 2.903 1.00 28.05 267 SER A CA 1
ATOM 2023 C C . SER A 1 267 ? -29.733 47.946 1.633 1.00 28.05 267 SER A C 1
ATOM 2025 O O . SER A 1 267 ? -28.912 47.579 0.797 1.00 28.05 267 SER A O 1
ATOM 2027 N N . ARG A 1 268 ? -31.037 47.717 1.436 1.00 30.03 268 ARG A N 1
ATOM 2028 C CA . ARG A 1 268 ? -31.570 47.534 0.080 1.00 30.03 268 ARG A CA 1
ATOM 2029 C C . ARG A 1 268 ? -31.366 48.843 -0.690 1.00 30.03 268 ARG A C 1
ATOM 2031 O O . ARG A 1 268 ? -31.964 49.848 -0.323 1.00 30.03 268 ARG A O 1
ATOM 2038 N N . SER A 1 269 ? -30.607 48.828 -1.786 1.00 29.11 269 SER A N 1
ATOM 2039 C CA . SER A 1 269 ? -31.105 49.209 -3.123 1.00 29.11 269 SER A CA 1
ATOM 2040 C C . SER A 1 269 ? -29.986 49.425 -4.156 1.00 29.11 269 SER A C 1
ATOM 2042 O O . SER A 1 269 ? -28.954 50.015 -3.864 1.00 29.11 269 SER A O 1
ATOM 2044 N N . ARG A 1 270 ? -30.312 49.026 -5.398 1.00 29.39 270 ARG A N 1
ATOM 2045 C CA . ARG A 1 270 ? -29.667 49.324 -6.696 1.00 29.39 270 ARG A CA 1
ATOM 2046 C C . ARG A 1 270 ? -28.532 48.399 -7.149 1.00 29.39 270 ARG A C 1
ATOM 2048 O O . ARG A 1 270 ? -27.374 48.788 -7.207 1.00 29.39 270 ARG A O 1
ATOM 2055 N N . PHE A 1 271 ? -28.924 47.222 -7.638 1.00 27.19 271 PHE A N 1
ATOM 2056 C CA . PHE A 1 271 ? -28.241 46.597 -8.776 1.00 27.19 271 PHE A CA 1
ATOM 2057 C C . PHE A 1 271 ? -28.953 47.003 -10.082 1.00 27.19 271 PHE A C 1
ATOM 2059 O O . PHE A 1 271 ? -30.188 47.017 -10.106 1.00 27.19 271 PHE A O 1
ATOM 2066 N N . PRO A 1 272 ? -28.219 47.365 -11.149 1.00 28.14 272 PRO A N 1
ATOM 2067 C CA . PRO A 1 272 ? -28.800 47.802 -12.414 1.00 28.14 272 PRO A CA 1
ATOM 2068 C C . PRO A 1 272 ? -29.447 46.639 -13.183 1.00 28.14 272 PRO A C 1
ATOM 2070 O O . PRO A 1 272 ? -28.839 45.592 -13.398 1.00 28.14 272 PRO A O 1
ATOM 2073 N N . GLN A 1 273 ? -30.684 46.852 -13.638 1.00 36.06 273 GLN A N 1
ATOM 2074 C CA . GLN A 1 273 ? -31.330 46.042 -14.668 1.00 36.06 273 GLN A CA 1
ATOM 2075 C C . GLN A 1 273 ? -30.692 46.373 -16.021 1.00 36.06 273 GLN A C 1
ATOM 2077 O O . GLN A 1 273 ? -30.971 47.433 -16.571 1.00 36.06 273 GLN A O 1
ATOM 2082 N N . ASN A 1 274 ? -29.807 45.504 -16.512 1.00 33.09 274 ASN A N 1
ATOM 2083 C CA . ASN A 1 274 ? -29.621 45.168 -17.932 1.00 33.09 274 ASN A CA 1
ATOM 2084 C C . ASN A 1 274 ? -28.361 44.309 -18.095 1.00 33.09 274 ASN A C 1
ATOM 2086 O O . ASN A 1 274 ? -27.270 44.811 -18.340 1.00 33.09 274 ASN A O 1
ATOM 2090 N N . LEU A 1 275 ? -28.533 42.993 -17.997 1.00 30.47 275 LEU A N 1
ATOM 2091 C CA . LEU A 1 275 ? -27.631 42.019 -18.601 1.00 30.47 275 LEU A CA 1
ATOM 2092 C C . LEU A 1 275 ? -28.511 41.089 -19.431 1.00 30.47 275 LEU A C 1
ATOM 2094 O O . LEU A 1 275 ? -29.346 40.353 -18.902 1.00 30.47 275 LEU A O 1
ATOM 2098 N N . GLN A 1 276 ? -28.385 41.228 -20.749 1.00 31.11 276 GLN A N 1
ATOM 2099 C CA . GLN A 1 276 ? -29.029 40.383 -21.746 1.00 31.11 276 GLN A CA 1
ATOM 2100 C C . GLN A 1 276 ? -28.806 38.906 -21.404 1.00 31.11 276 GLN A C 1
ATOM 2102 O O . GLN A 1 276 ? -27.686 38.496 -21.103 1.00 31.11 276 GLN A O 1
ATOM 2107 N N . LYS A 1 277 ? -29.879 38.108 -21.474 1.00 29.94 277 LYS A N 1
ATOM 2108 C CA . LYS A 1 277 ? -29.804 36.644 -21.414 1.00 29.94 277 LYS A CA 1
ATOM 2109 C C . LYS A 1 277 ? -28.831 36.153 -22.496 1.00 29.94 277 LYS A C 1
ATOM 2111 O O . LYS A 1 277 ? -29.108 36.399 -23.672 1.00 29.94 277 LYS A O 1
ATOM 2116 N N . PRO A 1 278 ? -27.750 35.433 -22.155 1.00 29.31 278 PRO A N 1
ATOM 2117 C CA . PRO A 1 278 ? -26.984 34.709 -23.153 1.00 29.31 278 PRO A CA 1
ATOM 2118 C C . PRO A 1 278 ? -27.857 33.578 -23.701 1.00 29.31 278 PRO A C 1
ATOM 2120 O O . PRO A 1 278 ? -28.403 32.774 -22.944 1.00 29.31 278 PRO A O 1
ATOM 2123 N N . SER A 1 279 ? -28.008 33.532 -25.021 1.00 32.28 279 SER A N 1
ATOM 2124 C CA . SER A 1 279 ? -28.611 32.415 -25.744 1.00 32.28 279 SER A CA 1
ATOM 2125 C C . SER A 1 279 ? -27.808 31.139 -25.472 1.00 32.28 279 SER A C 1
ATOM 2127 O O . SER A 1 279 ? -26.655 31.039 -25.893 1.00 32.28 279 SER A O 1
ATOM 2129 N N . MET A 1 280 ? -28.394 30.171 -24.763 1.00 30.61 280 MET A N 1
ATOM 2130 C CA . MET A 1 280 ? -27.756 28.874 -24.532 1.00 30.61 280 MET A CA 1
ATOM 2131 C C . MET A 1 280 ? -27.904 27.963 -25.752 1.00 30.61 280 MET A C 1
ATOM 2133 O O . MET A 1 280 ? -28.991 27.793 -26.301 1.00 30.61 280 MET A O 1
ATOM 2137 N N . SER A 1 281 ? -26.781 27.365 -26.146 1.00 31.84 281 SER A N 1
ATOM 2138 C CA . SER A 1 281 ? -26.677 26.271 -27.111 1.00 31.84 281 SER A CA 1
ATOM 2139 C C . SER A 1 281 ? -27.388 24.998 -26.610 1.00 31.84 281 SER A C 1
ATOM 2141 O O . SER A 1 281 ? -27.349 24.750 -25.404 1.00 31.84 281 SER A O 1
ATOM 2143 N N . PRO A 1 282 ? -27.930 24.122 -27.478 1.00 34.19 282 PRO A N 1
ATOM 2144 C CA . PRO A 1 282 ? -28.807 23.016 -27.063 1.00 34.19 282 PRO A CA 1
ATOM 2145 C C . PRO A 1 282 ? -28.153 21.840 -26.306 1.00 34.19 282 PRO A C 1
ATOM 2147 O O . PRO A 1 282 ? -28.863 20.905 -25.962 1.00 34.19 282 PRO A O 1
ATOM 2150 N N . ASN A 1 283 ? -26.838 21.841 -26.042 1.00 34.72 283 ASN A N 1
ATOM 2151 C CA . ASN A 1 283 ? -26.103 20.624 -25.641 1.00 34.72 283 ASN A CA 1
ATOM 2152 C C . ASN A 1 283 ? -25.373 20.671 -24.279 1.00 34.72 283 ASN A C 1
ATOM 2154 O O . ASN A 1 283 ? -24.456 19.886 -24.052 1.00 34.72 283 ASN A O 1
ATOM 2158 N N . SER A 1 284 ? -25.776 21.525 -23.335 1.00 33.16 284 SER A N 1
ATOM 2159 C CA . SER A 1 284 ? -25.301 21.434 -21.941 1.00 33.16 284 SER A CA 1
ATOM 2160 C C . SER A 1 284 ? -26.357 20.762 -21.056 1.00 33.16 284 SER A C 1
ATOM 2162 O O . SER A 1 284 ? -27.353 21.393 -20.706 1.00 33.16 284 SER A O 1
ATOM 2164 N N . LEU A 1 285 ? -26.155 19.486 -20.712 1.00 31.81 285 LEU A N 1
ATOM 2165 C CA . LEU A 1 285 ? -27.047 18.709 -19.840 1.00 31.81 285 LEU A CA 1
ATOM 2166 C C . LEU A 1 285 ? -27.065 19.312 -18.413 1.00 31.81 285 LEU A C 1
ATOM 2168 O O . LEU A 1 285 ? -26.014 19.353 -17.771 1.00 31.81 285 LEU A O 1
ATOM 2172 N N . PRO A 1 286 ? -28.219 19.768 -17.889 1.00 40.19 286 PRO A N 1
ATOM 2173 C CA . PRO A 1 286 ? -28.366 20.114 -16.479 1.00 40.19 286 PRO A CA 1
ATOM 2174 C C . PRO A 1 286 ? -28.388 18.833 -15.632 1.00 40.19 286 PRO A C 1
ATOM 2176 O O . PRO A 1 286 ? -28.791 17.776 -16.113 1.00 40.19 286 PRO A O 1
ATOM 2179 N N . CYS A 1 287 ? -27.953 18.921 -14.373 1.00 34.19 287 CYS A N 1
ATOM 2180 C CA . CYS A 1 287 ? -28.056 17.838 -13.393 1.00 34.19 287 CYS A CA 1
ATOM 2181 C C . CYS A 1 287 ? -29.516 17.355 -13.332 1.00 34.19 287 CYS A C 1
ATOM 2183 O O . CYS A 1 287 ? -30.388 18.050 -12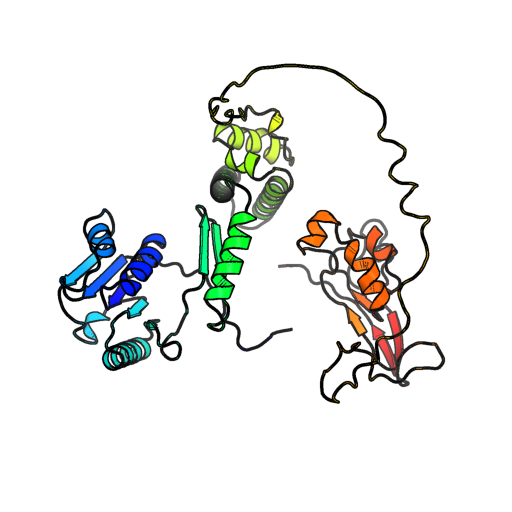.812 1.00 34.19 287 CYS A O 1
ATOM 2185 N N . TYR A 1 288 ? -29.795 16.212 -13.960 1.00 46.50 288 TYR A N 1
ATOM 2186 C CA . TYR A 1 288 ? -31.132 15.643 -14.041 1.00 46.50 288 TYR A CA 1
ATOM 2187 C C . TYR A 1 288 ? -31.620 15.313 -12.633 1.00 46.50 288 TYR A C 1
ATOM 2189 O O . TYR A 1 288 ? -31.012 14.513 -11.923 1.00 46.50 288 TYR A O 1
ATOM 2197 N N . THR A 1 289 ? -32.778 15.848 -12.252 1.00 59.62 289 THR A N 1
ATOM 2198 C CA . THR A 1 289 ? -33.614 15.201 -11.242 1.00 59.62 289 THR A CA 1
ATOM 2199 C C . THR A 1 289 ? -33.884 13.785 -11.756 1.00 59.62 289 THR A C 1
ATOM 2201 O O . THR A 1 289 ? -34.472 13.641 -12.826 1.00 59.62 289 THR A O 1
ATOM 2204 N N . ILE A 1 290 ? -33.476 12.737 -11.032 1.00 61.72 290 ILE A N 1
ATOM 2205 C CA . ILE A 1 290 ? -33.695 11.316 -11.404 1.00 61.72 290 ILE A CA 1
ATOM 2206 C C . ILE A 1 290 ? -35.164 11.050 -11.796 1.00 61.72 290 ILE A C 1
ATOM 2208 O O . ILE A 1 290 ? -35.470 10.200 -12.626 1.00 61.72 290 ILE A O 1
ATOM 2212 N N . ARG A 1 291 ? -36.080 11.848 -11.241 1.00 68.44 291 ARG A N 1
ATOM 2213 C CA . ARG A 1 291 ? -37.525 11.774 -11.453 1.00 68.44 291 ARG A CA 1
ATOM 2214 C C . ARG A 1 291 ? -38.059 12.621 -12.608 1.00 68.44 291 ARG A C 1
ATOM 2216 O O . ARG A 1 291 ? -39.266 12.627 -12.823 1.00 68.44 291 ARG A O 1
ATOM 2223 N N . GLY A 1 292 ? -37.224 13.400 -13.297 1.00 69.19 292 GLY A N 1
ATOM 2224 C CA . GLY A 1 292 ? -37.647 14.393 -14.297 1.00 69.19 292 GLY A CA 1
ATOM 2225 C C . GLY A 1 292 ? -38.342 13.799 -15.526 1.00 69.19 292 GLY A C 1
ATOM 2226 O O . GLY A 1 292 ? -39.077 14.506 -16.203 1.00 69.19 292 GLY A O 1
ATOM 2227 N N . GLY A 1 293 ? -38.142 12.503 -15.788 1.00 72.56 293 GLY A N 1
ATOM 2228 C CA . GLY A 1 293 ? -38.813 11.765 -16.864 1.00 72.56 293 GLY A CA 1
ATOM 2229 C C . GLY A 1 293 ? -40.067 10.994 -16.437 1.00 72.56 293 GLY A C 1
ATOM 2230 O O . GLY A 1 293 ? -40.638 10.282 -17.260 1.00 72.56 293 GLY A O 1
ATOM 2231 N N . TRP A 1 294 ? -40.482 11.065 -15.169 1.00 81.81 294 TRP A N 1
ATOM 2232 C CA . TRP A 1 294 ? -41.656 10.333 -14.685 1.00 81.81 294 TRP A CA 1
ATOM 2233 C C . TRP A 1 294 ? -42.924 11.161 -14.857 1.00 81.81 294 TRP A C 1
ATOM 2235 O O . TRP A 1 294 ? -42.912 12.372 -14.650 1.00 81.81 294 TRP A O 1
ATOM 2245 N N . LYS A 1 295 ? -44.027 10.494 -15.208 1.00 79.56 295 LYS A N 1
ATOM 2246 C CA . LYS A 1 295 ? -45.338 11.138 -15.306 1.00 79.56 295 LYS A CA 1
ATOM 2247 C C . LYS A 1 295 ? -45.808 11.569 -13.917 1.00 79.56 295 LYS A C 1
ATOM 2249 O O . LYS A 1 295 ? -45.723 10.786 -12.966 1.00 79.56 295 LYS A O 1
ATOM 2254 N N . ASP A 1 296 ? -46.293 12.803 -13.821 1.00 78.00 296 ASP A N 1
ATOM 2255 C CA . ASP A 1 296 ? -46.926 13.329 -12.614 1.00 78.00 296 ASP A CA 1
ATOM 2256 C C . ASP A 1 296 ? -48.341 12.753 -12.463 1.00 78.00 296 ASP A C 1
ATOM 2258 O O . ASP A 1 296 ? -49.064 12.552 -13.444 1.00 78.00 296 ASP A O 1
ATOM 2262 N N . ARG A 1 297 ? -48.741 12.493 -11.218 1.00 74.19 297 ARG A N 1
ATOM 2263 C CA . ARG A 1 297 ? -50.065 11.986 -10.851 1.00 74.19 297 ARG A CA 1
ATOM 2264 C C . ARG A 1 297 ? -50.911 13.082 -10.214 1.00 74.19 297 ARG A C 1
ATOM 2266 O O . ARG A 1 297 ? -50.412 14.072 -9.685 1.00 74.19 297 ARG A O 1
ATOM 2273 N N . SER A 1 298 ? -52.222 12.862 -10.209 1.00 71.44 298 SER A N 1
ATOM 2274 C CA . SER A 1 298 ? -53.205 13.768 -9.602 1.00 71.44 298 SER A CA 1
ATOM 2275 C C . SER A 1 298 ? -53.089 13.900 -8.078 1.00 71.44 298 SER A C 1
ATOM 2277 O O . SER A 1 298 ? -53.642 14.836 -7.515 1.00 71.44 298 SER A O 1
ATOM 2279 N N . ASP A 1 299 ? -52.396 12.974 -7.410 1.00 70.31 299 ASP A N 1
ATOM 2280 C CA . ASP A 1 299 ? -52.146 12.978 -5.961 1.00 70.31 299 ASP A CA 1
ATOM 2281 C C . ASP A 1 299 ? -50.838 13.698 -5.568 1.00 70.31 299 ASP A C 1
ATOM 2283 O O . ASP A 1 299 ? -50.448 13.677 -4.403 1.00 70.31 299 ASP A O 1
ATOM 2287 N N . GLY A 1 300 ? -50.155 14.336 -6.527 1.00 66.75 300 GLY A N 1
ATOM 2288 C CA . GLY A 1 300 ? -48.885 15.032 -6.304 1.00 66.75 300 GLY A CA 1
ATOM 2289 C C . GLY A 1 300 ? -47.656 14.117 -6.273 1.00 66.75 300 GLY A C 1
ATOM 2290 O O . GLY A 1 300 ? -46.547 14.605 -6.061 1.00 66.75 300 GLY A O 1
ATOM 2291 N N . THR A 1 301 ? -47.823 12.808 -6.500 1.00 70.31 301 THR A N 1
ATOM 2292 C CA . THR A 1 301 ? -46.717 11.847 -6.638 1.00 70.31 301 THR A CA 1
ATOM 2293 C C . THR A 1 301 ? -46.366 11.599 -8.109 1.00 70.31 301 THR A C 1
ATOM 2295 O O . THR A 1 301 ? -46.993 12.141 -9.019 1.00 70.31 301 THR A O 1
ATOM 2298 N N . ARG A 1 302 ? -45.332 10.795 -8.372 1.00 76.88 302 ARG A N 1
ATOM 2299 C CA . ARG A 1 302 ? -44.915 10.408 -9.729 1.00 76.88 302 ARG A CA 1
ATOM 2300 C C . ARG A 1 302 ? -45.064 8.906 -9.927 1.00 76.88 302 ARG A C 1
ATOM 2302 O O . ARG A 1 302 ? -45.038 8.151 -8.960 1.00 76.88 302 ARG A O 1
ATOM 2309 N N . ASP A 1 303 ? -45.202 8.473 -11.178 1.00 79.06 303 ASP A N 1
ATOM 2310 C CA . ASP A 1 303 ? -45.390 7.051 -11.512 1.00 79.06 303 ASP A CA 1
ATOM 2311 C C . ASP A 1 303 ? -44.169 6.168 -11.201 1.00 79.06 303 ASP A C 1
ATOM 2313 O O . ASP A 1 303 ? -44.311 4.954 -11.058 1.00 79.06 303 ASP A O 1
ATOM 2317 N N . GLY A 1 304 ? -42.974 6.750 -11.083 1.00 81.75 304 GLY A N 1
ATOM 2318 C CA . GLY A 1 304 ? -41.780 6.005 -10.692 1.00 81.75 304 GLY A CA 1
ATOM 2319 C C . GLY A 1 304 ? -41.654 5.792 -9.183 1.00 81.75 304 GLY A C 1
ATOM 2320 O O . GLY A 1 304 ? -42.362 6.393 -8.374 1.00 81.75 304 GLY A O 1
ATOM 2321 N N . LEU A 1 305 ? -40.713 4.923 -8.820 1.00 85.12 305 LEU A N 1
ATOM 2322 C CA . LEU A 1 305 ? -40.337 4.637 -7.441 1.00 85.12 305 LEU A CA 1
ATOM 2323 C C . LEU A 1 305 ? -38.865 4.925 -7.235 1.00 85.12 305 LEU A C 1
ATOM 2325 O O . LEU A 1 305 ? -38.016 4.581 -8.057 1.00 85.12 305 LEU A O 1
ATOM 2329 N N . SER A 1 306 ? -38.577 5.537 -6.101 1.00 86.56 306 SER A N 1
ATOM 2330 C CA . SER A 1 306 ? -37.230 5.812 -5.640 1.00 86.56 306 SER A CA 1
ATOM 2331 C C . SER A 1 306 ? -37.043 5.215 -4.259 1.00 86.56 306 SER A C 1
ATOM 2333 O O . SER A 1 306 ? -37.838 5.439 -3.345 1.00 86.56 306 SER A O 1
ATOM 2335 N N . PHE A 1 307 ? -35.969 4.459 -4.117 1.00 86.56 307 PHE A N 1
ATOM 2336 C CA . PHE A 1 307 ? -35.603 3.837 -2.862 1.00 86.56 307 PHE A CA 1
ATOM 2337 C C . PHE A 1 307 ? -34.227 4.315 -2.451 1.00 86.56 307 PHE A C 1
ATOM 2339 O O . PHE A 1 307 ? -33.354 4.516 -3.299 1.00 86.56 307 PHE A O 1
ATOM 2346 N N . PHE A 1 308 ? -34.039 4.477 -1.149 1.00 85.88 308 PHE A N 1
ATOM 2347 C CA . PHE A 1 308 ? -32.725 4.678 -0.569 1.00 85.88 308 PHE A CA 1
ATOM 2348 C C . PHE A 1 308 ? -32.375 3.482 0.317 1.00 85.88 308 PHE A C 1
ATOM 2350 O O . PHE A 1 308 ? -33.155 3.078 1.173 1.00 85.88 308 PHE A O 1
ATOM 2357 N N . SER A 1 309 ? -31.198 2.906 0.105 1.00 79.88 309 SER A N 1
ATOM 2358 C CA . SER A 1 309 ? -30.657 1.828 0.927 1.00 79.88 309 SER A CA 1
ATOM 2359 C C . SER A 1 309 ? -29.176 2.101 1.142 1.00 79.88 309 SER A C 1
ATOM 2361 O O . SER A 1 309 ? -28.459 2.396 0.182 1.00 79.88 309 SER A O 1
ATOM 2363 N N . GLY A 1 310 ? -28.739 2.046 2.397 1.00 71.69 310 GLY A N 1
ATOM 2364 C CA . GLY A 1 310 ? -27.360 2.303 2.791 1.00 71.69 310 GLY A CA 1
ATOM 2365 C C . GLY A 1 310 ? -27.265 3.173 4.036 1.00 71.69 310 GLY A C 1
ATOM 2366 O O . GLY A 1 310 ? -28.271 3.550 4.640 1.00 71.69 310 GLY A O 1
ATOM 2367 N N . ASP A 1 311 ? -26.035 3.495 4.415 1.00 71.88 311 ASP A N 1
ATOM 2368 C CA . ASP A 1 311 ? -25.769 4.374 5.544 1.00 71.88 311 ASP A CA 1
ATOM 2369 C C . ASP A 1 311 ? -25.914 5.838 5.111 1.00 71.88 311 ASP A C 1
ATOM 2371 O O . ASP A 1 311 ? -25.060 6.396 4.423 1.00 71.88 311 ASP A O 1
ATOM 2375 N N . LEU A 1 312 ? -27.053 6.446 5.450 1.00 73.31 312 LEU A N 1
ATOM 2376 C CA . LEU A 1 312 ? -27.324 7.841 5.107 1.00 73.31 312 LEU A CA 1
ATOM 2377 C C . LEU A 1 312 ? -26.519 8.820 5.970 1.00 73.31 312 LEU A C 1
ATOM 2379 O O . LEU A 1 312 ? -26.243 9.943 5.546 1.00 73.31 312 LEU A O 1
ATOM 2383 N N . PHE A 1 313 ? -26.200 8.420 7.199 1.00 74.31 313 PHE A N 1
ATOM 2384 C CA . PHE A 1 313 ? -25.741 9.330 8.241 1.00 74.31 313 PHE A CA 1
ATOM 2385 C C . PHE A 1 313 ? -24.280 9.088 8.651 1.00 74.31 313 PHE A C 1
ATOM 2387 O O . PHE A 1 313 ? -23.703 9.967 9.296 1.00 74.31 313 PHE A O 1
ATOM 2394 N N . SER A 1 314 ? -23.640 8.001 8.202 1.00 64.75 314 SER A N 1
ATOM 2395 C CA . SER A 1 314 ? -22.244 7.659 8.523 1.00 64.75 314 SER A CA 1
ATOM 2396 C C . SER A 1 314 ? -21.421 7.157 7.315 1.00 64.75 314 SER A C 1
ATOM 2398 O O . SER A 1 314 ? -21.967 6.637 6.346 1.00 64.75 314 SER A O 1
ATOM 2400 N N . PRO A 1 315 ? -20.079 7.268 7.364 1.00 52.91 315 PRO A N 1
ATOM 2401 C CA . PRO A 1 315 ? -19.309 8.453 7.710 1.00 52.91 315 PRO A CA 1
ATOM 2402 C C . PRO A 1 315 ? -18.799 9.155 6.435 1.00 52.91 315 PRO A C 1
ATOM 2404 O O . PRO A 1 315 ? -17.930 8.653 5.722 1.00 52.91 315 PRO A O 1
ATOM 2407 N N . SER A 1 316 ? -19.300 10.364 6.180 1.00 64.44 316 SER A N 1
ATOM 2408 C CA . SER A 1 316 ? -18.567 11.395 5.436 1.00 64.44 316 SER A CA 1
ATOM 2409 C C . SER A 1 316 ? -17.782 12.281 6.414 1.00 64.44 316 SER A C 1
ATOM 2411 O O . SER A 1 316 ? -18.058 12.290 7.617 1.00 64.44 316 SER A O 1
ATOM 2413 N N . VAL A 1 317 ? -16.820 13.063 5.911 1.00 66.75 317 VAL A N 1
ATOM 2414 C CA . VAL A 1 317 ? -16.068 14.044 6.721 1.00 66.75 317 VAL A CA 1
ATOM 2415 C C . VAL A 1 317 ? -17.026 15.042 7.389 1.00 66.75 317 VAL A C 1
ATOM 2417 O O . VAL A 1 317 ? -16.858 15.416 8.549 1.00 66.75 317 VAL A O 1
ATOM 2420 N N . GLU A 1 318 ? -18.089 15.418 6.683 1.00 65.44 318 GLU A N 1
ATOM 2421 C CA . GLU A 1 318 ? -19.162 16.288 7.149 1.00 65.44 318 GLU A CA 1
ATOM 2422 C C . GLU A 1 318 ? -20.042 15.616 8.215 1.00 65.44 318 GLU A C 1
ATOM 2424 O O . GLU A 1 318 ? -20.482 16.281 9.163 1.00 65.44 318 GLU A O 1
ATOM 2429 N N . SER A 1 319 ? -20.275 14.300 8.123 1.00 72.31 319 SER A N 1
ATOM 2430 C CA . SER A 1 319 ? -20.993 13.531 9.148 1.00 72.31 319 SER A CA 1
ATOM 2431 C C . SER A 1 319 ? -20.245 13.483 10.478 1.00 72.31 319 SER A C 1
ATOM 2433 O O . SER A 1 319 ? -20.904 13.483 11.514 1.00 72.31 319 SER A O 1
ATOM 2435 N N . THR A 1 320 ? -18.909 13.537 10.490 1.00 70.25 320 THR A N 1
ATOM 2436 C CA . THR A 1 320 ? -18.116 13.593 11.736 1.00 70.25 320 THR A CA 1
ATOM 2437 C C . THR A 1 320 ? -18.405 14.860 12.548 1.00 70.25 320 THR A C 1
ATOM 2439 O O . THR A 1 320 ? -18.453 14.819 13.776 1.00 70.25 320 THR A O 1
ATOM 2442 N N . VAL A 1 321 ? -18.656 15.987 11.874 1.00 72.44 321 VAL A N 1
ATOM 2443 C CA . VAL A 1 321 ? -18.936 17.281 12.525 1.00 72.44 321 VAL A CA 1
ATOM 2444 C C . VAL A 1 321 ? -20.420 17.439 12.850 1.00 72.44 321 VAL A C 1
ATOM 2446 O O . VAL A 1 321 ? -20.797 17.861 13.940 1.00 72.44 321 VAL A O 1
ATOM 2449 N N . THR A 1 322 ? -21.282 17.104 11.895 1.00 76.31 322 THR A N 1
ATOM 2450 C CA . THR A 1 322 ? -22.728 17.376 11.974 1.00 76.31 322 THR A CA 1
ATOM 2451 C C . THR A 1 322 ? -23.531 16.213 12.551 1.00 76.31 322 THR A C 1
ATOM 2453 O O . THR A 1 322 ? -24.750 16.330 12.707 1.00 76.31 322 THR A O 1
ATOM 2456 N N . ARG A 1 323 ? -22.867 15.083 12.827 1.00 74.94 323 ARG A N 1
ATOM 2457 C CA . ARG A 1 323 ? -23.485 13.803 13.197 1.00 74.94 323 ARG A CA 1
ATOM 2458 C C . ARG A 1 323 ? -24.557 13.368 12.192 1.00 74.94 323 ARG A C 1
ATOM 2460 O O . ARG A 1 323 ? -25.607 12.897 12.594 1.00 74.94 323 ARG A O 1
ATOM 2467 N N . GLY A 1 324 ? -24.339 13.617 10.898 1.00 75.94 324 GLY A N 1
ATOM 2468 C CA . GLY A 1 324 ? -25.261 13.258 9.809 1.00 75.94 324 GLY A CA 1
ATOM 2469 C C . GLY A 1 324 ? -26.427 14.229 9.559 1.00 75.94 324 GLY A C 1
ATOM 2470 O O . GLY A 1 324 ? -27.089 14.127 8.529 1.00 75.94 324 GLY A O 1
ATOM 2471 N N . SER A 1 325 ? -26.662 15.224 10.424 1.00 82.75 325 SER A N 1
ATOM 2472 C CA . SER A 1 325 ? -27.824 16.133 10.306 1.00 82.75 325 SER A CA 1
ATOM 2473 C C . SER A 1 325 ? -27.887 16.942 9.001 1.00 82.75 325 SER A C 1
ATOM 2475 O O . SER A 1 325 ? -28.975 17.262 8.525 1.00 82.75 325 SER A O 1
ATOM 2477 N N . HIS A 1 326 ? -26.744 17.225 8.372 1.00 83.19 326 HIS A N 1
ATOM 2478 C CA . HIS A 1 326 ? -26.674 17.933 7.087 1.00 83.19 326 HIS A CA 1
ATOM 2479 C C . HIS A 1 326 ? -27.350 17.187 5.923 1.00 83.19 326 HIS A C 1
ATOM 2481 O O . HIS A 1 326 ? -27.722 17.821 4.937 1.00 83.19 326 HIS A O 1
ATOM 2487 N N . MET A 1 327 ? -27.535 15.867 6.031 1.00 86.69 327 MET A N 1
ATOM 2488 C CA . MET A 1 327 ? -28.185 15.061 4.994 1.00 86.69 327 MET A CA 1
ATOM 2489 C C . MET A 1 327 ? -29.712 15.116 5.058 1.00 86.69 327 MET A C 1
ATOM 2491 O O . MET A 1 327 ? -30.368 14.838 4.056 1.00 86.69 327 MET A O 1
ATOM 2495 N N . VAL A 1 328 ? -30.294 15.526 6.189 1.00 86.06 328 VAL A N 1
ATOM 2496 C CA . VAL A 1 328 ? -31.753 15.579 6.362 1.00 86.06 328 VAL A CA 1
ATOM 2497 C C . VAL A 1 328 ? -32.423 16.525 5.349 1.00 86.06 328 VAL A C 1
ATOM 2499 O O . VAL A 1 328 ? -33.348 16.083 4.664 1.00 86.06 328 VAL A O 1
ATOM 2502 N N . PRO A 1 329 ? -31.975 17.786 5.149 1.00 84.81 329 PRO A N 1
ATOM 2503 C CA . PRO A 1 329 ? -32.572 18.665 4.140 1.00 84.81 329 PRO A CA 1
ATOM 2504 C C . PRO A 1 329 ? -32.425 18.124 2.714 1.00 84.81 329 PRO A C 1
ATOM 2506 O O . PRO A 1 329 ? -33.360 18.220 1.926 1.00 84.81 329 PRO A O 1
ATOM 2509 N N . VAL A 1 330 ? -31.276 17.517 2.399 1.00 84.88 330 VAL A N 1
ATOM 2510 C CA . VAL A 1 330 ? -30.993 16.944 1.073 1.00 84.88 330 VAL A CA 1
ATOM 2511 C C . VAL A 1 330 ? -31.937 15.784 0.781 1.00 84.88 330 VAL A C 1
ATOM 2513 O O . VAL A 1 330 ? -32.541 15.724 -0.285 1.00 84.88 330 VAL A O 1
ATOM 2516 N N . MET A 1 331 ? -32.110 14.879 1.740 1.00 85.38 331 MET A N 1
ATOM 2517 C CA . MET A 1 331 ? -32.980 13.721 1.569 1.00 85.38 331 MET A CA 1
ATOM 2518 C C . MET A 1 331 ? -34.457 14.082 1.584 1.00 85.38 331 MET A C 1
ATOM 2520 O O . MET A 1 331 ? -35.237 13.455 0.876 1.00 85.38 331 MET A O 1
ATOM 2524 N N . ASN A 1 332 ? -34.843 15.118 2.327 1.00 86.88 332 ASN A N 1
ATOM 2525 C CA . ASN A 1 332 ? -36.197 15.656 2.271 1.00 86.88 332 ASN A CA 1
ATOM 2526 C C . ASN A 1 332 ? -36.519 16.282 0.910 1.00 86.88 332 ASN A C 1
ATOM 2528 O O . ASN A 1 332 ? -37.661 16.183 0.472 1.00 86.88 332 ASN A O 1
ATOM 2532 N N . GLU A 1 333 ? -35.532 16.871 0.232 1.00 82.88 333 GLU A N 1
ATOM 2533 C CA . GLU A 1 333 ? -35.691 17.377 -1.137 1.00 82.88 333 GLU A CA 1
ATOM 2534 C C . GLU A 1 333 ? -35.701 16.238 -2.169 1.00 82.88 333 GLU A C 1
ATOM 2536 O O . GLU A 1 333 ? -36.497 16.237 -3.107 1.00 82.88 333 GLU A O 1
ATOM 2541 N N . LEU A 1 334 ? -34.848 15.223 -1.985 1.00 82.00 334 LEU A N 1
ATOM 2542 C CA . LEU A 1 334 ? -34.852 14.022 -2.825 1.00 82.00 334 LEU A CA 1
ATOM 2543 C C . LEU A 1 334 ? -36.123 13.184 -2.640 1.00 82.00 334 LEU A C 1
ATOM 2545 O O . LEU A 1 334 ? -36.519 12.492 -3.580 1.00 82.00 334 LEU A O 1
ATOM 2549 N N . ALA A 1 335 ? -36.736 13.255 -1.455 1.00 84.81 335 ALA A N 1
ATOM 2550 C CA . ALA A 1 335 ? -38.026 12.699 -1.047 1.00 84.81 335 ALA A CA 1
ATOM 2551 C C . ALA A 1 335 ? -38.253 11.218 -1.414 1.00 84.81 335 ALA A C 1
ATOM 2553 O O . ALA A 1 335 ? -39.273 10.920 -2.047 1.00 84.81 335 ALA A O 1
ATOM 2554 N N . PRO A 1 336 ? -37.318 10.285 -1.120 1.00 87.50 336 PRO A N 1
ATOM 2555 C CA . PRO A 1 336 ? -37.449 8.881 -1.525 1.00 87.50 336 PRO A CA 1
ATOM 2556 C C . PRO A 1 336 ? -38.796 8.292 -1.094 1.00 87.50 336 PRO A C 1
ATOM 2558 O O . PRO A 1 336 ? -39.341 8.658 -0.058 1.00 87.50 336 PRO A O 1
ATOM 2561 N N . ASP A 1 337 ? -39.345 7.381 -1.896 1.00 87.12 337 ASP A N 1
ATOM 2562 C CA . ASP A 1 337 ? -40.641 6.764 -1.596 1.00 87.12 337 ASP A CA 1
ATOM 2563 C C . ASP A 1 337 ? -40.546 5.839 -0.373 1.00 87.12 337 ASP A C 1
ATOM 2565 O O . ASP A 1 337 ? -41.514 5.732 0.376 1.00 87.12 337 ASP A O 1
ATOM 2569 N N . VAL A 1 338 ? -39.375 5.212 -0.176 1.00 89.25 338 VAL A N 1
ATOM 2570 C CA . VAL A 1 338 ? -38.986 4.419 1.003 1.00 89.25 338 VAL A CA 1
ATOM 2571 C C . VAL A 1 338 ? -37.475 4.505 1.227 1.00 89.25 338 VAL A C 1
ATOM 2573 O O . VAL A 1 338 ? -36.705 4.452 0.261 1.00 89.25 338 VAL A O 1
ATOM 2576 N N . ALA A 1 339 ? -37.039 4.555 2.487 1.00 89.50 339 ALA A N 1
ATOM 2577 C CA . ALA A 1 339 ? -35.640 4.373 2.870 1.00 89.50 339 ALA A CA 1
ATOM 2578 C C . ALA A 1 339 ? -35.432 3.208 3.859 1.00 89.50 339 ALA A C 1
ATOM 2580 O O . ALA A 1 339 ? -36.276 2.947 4.712 1.00 89.50 339 ALA A O 1
ATOM 2581 N N . LEU A 1 340 ? -34.297 2.514 3.759 1.00 84.31 340 LEU A N 1
ATOM 2582 C CA . LEU A 1 340 ? -33.857 1.472 4.697 1.00 84.31 340 LEU A CA 1
ATOM 2583 C C . LEU A 1 340 ? -32.723 2.009 5.574 1.00 84.31 340 LEU A C 1
ATOM 2585 O O . LEU A 1 340 ? -31.739 2.522 5.042 1.00 84.31 340 LEU A O 1
ATOM 2589 N N . THR A 1 341 ? -32.843 1.863 6.897 1.00 74.69 341 THR A N 1
ATOM 2590 C CA . THR A 1 341 ? -31.782 2.230 7.850 1.00 74.69 341 THR A CA 1
ATOM 2591 C C . THR A 1 341 ? -30.926 1.020 8.222 1.00 74.69 341 THR A C 1
ATOM 2593 O O . THR A 1 341 ? -31.455 -0.065 8.453 1.00 74.69 341 THR A O 1
ATOM 2596 N N . GLY A 1 342 ? -29.605 1.211 8.285 1.00 66.31 342 GLY A N 1
ATOM 2597 C CA . GLY A 1 342 ? -28.646 0.194 8.735 1.00 66.31 342 GLY A CA 1
ATOM 2598 C C . GLY A 1 342 ? -28.301 0.266 10.227 1.00 66.31 342 GLY A C 1
ATOM 2599 O O . GLY A 1 342 ? -27.658 -0.645 10.735 1.00 66.31 342 GLY A O 1
ATOM 2600 N N . TYR A 1 343 ? -28.706 1.329 10.936 1.00 64.81 343 TYR A N 1
ATOM 2601 C CA . TYR A 1 343 ? -28.377 1.510 12.354 1.00 64.81 343 TYR A CA 1
ATOM 2602 C C . TYR A 1 343 ? -29.520 2.226 13.107 1.00 64.81 343 TYR A C 1
ATOM 2604 O O . TYR A 1 343 ? -29.739 3.425 12.907 1.00 64.81 343 TYR A O 1
ATOM 2612 N N . PRO A 1 344 ? -30.268 1.534 13.988 1.00 54.75 344 PRO A N 1
ATOM 2613 C CA . PRO A 1 344 ? -31.447 2.100 14.655 1.00 54.75 344 PRO A CA 1
ATOM 2614 C C . PRO A 1 344 ? -31.134 3.160 15.733 1.00 54.75 344 PRO A C 1
ATOM 2616 O O . PRO A 1 344 ? -32.042 3.845 16.195 1.00 54.75 344 PRO A O 1
ATOM 2619 N N . GLN A 1 345 ? -29.864 3.375 16.106 1.00 55.09 345 GLN A N 1
ATOM 2620 C CA . GLN A 1 345 ? -29.472 4.346 17.148 1.00 55.09 345 GLN A CA 1
ATOM 2621 C C . GLN A 1 345 ? -29.591 5.831 16.731 1.00 55.09 345 GLN A C 1
ATOM 2623 O O . GLN A 1 345 ? -29.352 6.720 17.545 1.00 55.09 345 GLN A O 1
ATOM 2628 N N . LEU A 1 346 ? -29.989 6.129 15.488 1.00 60.47 346 LEU A N 1
ATOM 2629 C CA . LEU A 1 346 ? -30.152 7.493 14.956 1.00 60.47 346 LEU A CA 1
ATOM 2630 C C . LEU A 1 346 ? -31.623 7.947 14.886 1.00 60.47 346 LEU A C 1
ATOM 2632 O O . LEU A 1 346 ? -31.999 8.718 14.000 1.00 60.47 346 LEU A O 1
ATOM 2636 N N . SER A 1 347 ? -32.457 7.496 15.830 1.00 64.44 347 SER A N 1
ATOM 2637 C CA . SER A 1 347 ? -33.907 7.764 15.875 1.00 64.44 347 SER A CA 1
ATOM 2638 C C . SER A 1 347 ? -34.269 9.241 15.673 1.00 64.44 347 SER A C 1
ATOM 2640 O O . SER A 1 347 ? -35.211 9.557 14.951 1.00 64.44 347 SER A O 1
ATOM 2642 N N . LYS A 1 348 ? -33.469 10.164 16.219 1.00 70.81 348 LYS A N 1
ATOM 2643 C CA . LYS A 1 348 ? -33.713 11.608 16.108 1.00 70.81 348 LYS A CA 1
ATOM 2644 C C . LYS A 1 348 ? -33.596 12.161 14.679 1.00 70.81 348 LYS A C 1
ATOM 2646 O O . LYS A 1 348 ? -34.374 13.024 14.308 1.00 70.81 348 LYS A O 1
ATOM 2651 N N . LEU A 1 349 ? -32.659 11.673 13.861 1.00 79.44 349 LEU A N 1
ATOM 2652 C CA . LEU A 1 349 ? -32.503 12.155 12.474 1.00 79.44 349 LEU A CA 1
ATOM 2653 C C . LEU A 1 349 ? -33.512 11.513 11.523 1.00 79.44 349 LEU A C 1
ATOM 2655 O O . LEU A 1 349 ? -33.949 12.138 10.558 1.00 79.44 349 LEU A O 1
ATOM 2659 N N . VAL A 1 350 ? -33.882 10.266 11.818 1.00 82.31 350 VAL A N 1
ATOM 2660 C CA . VAL A 1 350 ? -34.961 9.542 11.140 1.00 82.31 350 VAL A CA 1
ATOM 2661 C C . VAL A 1 350 ? -36.287 10.288 11.315 1.00 82.31 350 VAL A C 1
ATOM 2663 O O . VAL A 1 350 ? -37.009 10.459 10.338 1.00 82.31 350 VAL A O 1
ATOM 2666 N N . GLN A 1 351 ? -36.567 10.812 12.515 1.00 82.50 351 GLN A N 1
ATOM 2667 C CA . GLN A 1 351 ? -37.743 11.655 12.785 1.00 82.50 351 GLN A CA 1
ATOM 2668 C C . GLN A 1 351 ? -37.766 12.954 11.963 1.00 82.50 351 GLN A C 1
ATOM 2670 O O . GLN A 1 351 ? -38.836 13.399 11.552 1.00 82.50 351 GLN A O 1
ATOM 2675 N N . ASP A 1 352 ? -36.604 13.563 11.714 1.00 84.88 352 ASP A N 1
ATOM 2676 C CA . ASP A 1 352 ? -36.514 14.822 10.963 1.00 84.88 352 ASP A CA 1
ATOM 2677 C C . ASP A 1 352 ? -36.659 14.615 9.433 1.00 84.88 352 ASP A C 1
ATOM 2679 O O . ASP A 1 352 ? -36.742 15.579 8.655 1.00 84.88 352 ASP A O 1
ATOM 2683 N N . CYS A 1 353 ? -36.716 13.358 8.978 1.00 86.44 353 CYS A N 1
ATOM 2684 C CA . CYS A 1 353 ? -36.971 12.990 7.589 1.00 86.44 353 CYS A CA 1
ATOM 2685 C C . CYS A 1 353 ? -38.481 12.925 7.285 1.00 86.44 353 CYS A C 1
ATOM 2687 O O . CYS A 1 353 ? -39.279 12.400 8.053 1.00 86.44 353 CYS A O 1
ATOM 2689 N N . LYS A 1 354 ? -38.885 13.426 6.114 1.00 87.62 354 LYS A N 1
ATOM 2690 C CA . LYS A 1 354 ? -40.285 13.535 5.654 1.00 87.62 354 LYS A CA 1
ATOM 2691 C C . LYS A 1 354 ? -40.727 12.368 4.769 1.00 87.62 354 LYS A C 1
ATOM 2693 O O . LYS A 1 354 ? -41.661 12.499 3.982 1.00 87.62 354 LYS A O 1
ATOM 2698 N N . PHE A 1 355 ? -40.030 11.247 4.864 1.00 87.88 355 PHE A N 1
ATOM 2699 C CA . PHE A 1 355 ? -40.275 10.044 4.083 1.00 87.88 355 PHE A CA 1
ATOM 2700 C C . PHE A 1 355 ? -40.173 8.813 4.989 1.00 87.88 355 PHE A C 1
ATOM 2702 O O . PHE A 1 355 ? -39.513 8.866 6.030 1.00 87.88 355 PHE A O 1
ATOM 2709 N N . PRO A 1 356 ? -40.839 7.711 4.624 1.00 88.31 356 PRO A N 1
ATOM 2710 C CA . PRO A 1 356 ? -40.944 6.549 5.488 1.00 88.31 356 PRO A CA 1
ATOM 2711 C C . PRO A 1 356 ? -39.651 5.734 5.503 1.00 88.31 356 PRO A C 1
ATOM 2713 O O . PRO A 1 356 ? -39.054 5.436 4.463 1.00 88.31 356 PRO A O 1
ATOM 2716 N N . TRP A 1 357 ? -39.262 5.331 6.710 1.00 88.88 357 TRP A N 1
ATOM 2717 C CA . TRP A 1 357 ? -38.155 4.418 6.957 1.00 88.88 357 TRP A CA 1
ATOM 2718 C C . TRP A 1 357 ? -38.683 3.022 7.272 1.00 88.88 357 TRP A C 1
ATOM 2720 O O . TRP A 1 357 ? -39.598 2.886 8.083 1.00 88.88 357 TRP A O 1
ATOM 2730 N N . ILE A 1 358 ? -38.123 1.986 6.645 1.00 88.12 358 ILE A N 1
ATOM 2731 C CA . ILE A 1 358 ? -38.545 0.592 6.837 1.00 88.12 358 ILE A CA 1
ATOM 2732 C C . ILE A 1 358 ? -37.436 -0.224 7.486 1.00 88.12 358 ILE A C 1
ATOM 2734 O O . ILE A 1 358 ? -36.271 -0.101 7.115 1.00 88.12 358 ILE A O 1
ATOM 2738 N N . LEU A 1 359 ? -37.832 -1.093 8.417 1.00 85.75 359 LEU A N 1
ATOM 2739 C CA . LEU A 1 359 ? -37.001 -2.145 8.986 1.00 85.75 359 LEU A CA 1
ATOM 2740 C C . LEU A 1 359 ? -37.901 -3.316 9.408 1.00 85.75 359 LEU A C 1
ATOM 2742 O O . LEU A 1 359 ? -38.696 -3.199 10.336 1.00 85.75 359 LEU A O 1
ATOM 2746 N N . SER A 1 360 ? -37.823 -4.431 8.684 1.00 85.56 360 SER A N 1
ATOM 2747 C CA . SER A 1 360 ? -38.795 -5.530 8.768 1.00 85.56 360 SER A CA 1
ATOM 2748 C C . SER A 1 360 ? -38.346 -6.692 9.649 1.00 85.56 360 SER A C 1
ATOM 2750 O O . SER A 1 360 ? -39.197 -7.425 10.146 1.00 85.56 360 SER A O 1
ATOM 2752 N N . ASN A 1 361 ? -37.034 -6.889 9.809 1.00 83.69 361 ASN A N 1
ATOM 2753 C CA . ASN A 1 361 ? -36.451 -8.063 10.466 1.00 83.69 361 ASN A CA 1
ATOM 2754 C C . ASN A 1 361 ? -35.649 -7.749 11.741 1.00 83.69 361 ASN A C 1
ATOM 2756 O O . ASN A 1 361 ? -34.981 -8.641 12.254 1.00 83.69 361 ASN A O 1
ATOM 2760 N N . ILE A 1 362 ? -35.726 -6.519 12.256 1.00 79.06 362 ILE A N 1
ATOM 2761 C CA . ILE A 1 362 ? -35.178 -6.141 13.564 1.00 79.06 362 ILE A CA 1
ATOM 2762 C C . ILE A 1 362 ? -36.341 -5.747 14.468 1.00 79.06 362 ILE A C 1
ATOM 2764 O O . ILE A 1 362 ? -37.167 -4.905 14.109 1.00 79.06 362 ILE A O 1
ATOM 2768 N N . ILE A 1 363 ? -36.391 -6.378 15.635 1.00 80.44 363 ILE A N 1
ATOM 2769 C CA . ILE A 1 363 ? -37.408 -6.172 16.658 1.00 80.44 363 ILE A CA 1
ATOM 2770 C C . ILE A 1 363 ? -36.679 -5.737 17.927 1.00 80.44 363 ILE A C 1
ATOM 2772 O O . ILE A 1 363 ? -35.653 -6.309 18.282 1.00 80.44 363 ILE A O 1
ATOM 2776 N N . ASP A 1 364 ? -37.191 -4.699 18.570 1.00 75.12 364 ASP A N 1
ATOM 2777 C CA . ASP A 1 364 ? -36.721 -4.220 19.863 1.00 75.12 364 ASP A CA 1
ATOM 2778 C C . ASP A 1 364 ? -37.082 -5.245 20.957 1.00 75.12 364 ASP A C 1
ATOM 2780 O O . ASP A 1 364 ? -38.239 -5.662 21.061 1.00 75.12 364 ASP A O 1
ATOM 2784 N N . GLU A 1 365 ? -36.088 -5.693 21.732 1.00 75.62 365 GLU A N 1
ATOM 2785 C CA . GLU A 1 365 ? -36.242 -6.780 22.715 1.00 75.62 365 GLU A CA 1
ATOM 2786 C C . GLU A 1 365 ? -37.163 -6.404 23.887 1.00 75.62 365 GLU A C 1
ATOM 2788 O O . GLU A 1 365 ? -37.861 -7.270 24.418 1.00 75.62 365 GLU A O 1
ATOM 2793 N N . ASP A 1 366 ? -37.223 -5.120 24.252 1.00 79.62 366 ASP A N 1
ATOM 2794 C CA . ASP A 1 366 ? -38.028 -4.626 25.373 1.00 79.62 366 ASP A CA 1
ATOM 2795 C C . ASP A 1 366 ? -39.510 -4.487 24.993 1.00 79.62 366 ASP A C 1
ATOM 2797 O O . ASP A 1 366 ? -40.413 -4.755 25.791 1.00 79.62 366 ASP A O 1
ATOM 2801 N N . THR A 1 367 ? -39.785 -4.062 23.758 1.00 81.88 367 THR A N 1
ATOM 2802 C CA . THR A 1 367 ? -41.142 -3.749 23.280 1.00 81.88 367 THR A CA 1
ATOM 2803 C C . THR A 1 367 ? -41.746 -4.825 22.378 1.00 81.88 367 THR A C 1
ATOM 2805 O O . THR A 1 367 ? -42.958 -4.806 22.130 1.00 81.88 367 THR A O 1
ATOM 2808 N N . ASN A 1 368 ? -40.930 -5.762 21.886 1.00 79.75 368 ASN A N 1
ATOM 2809 C CA . ASN A 1 368 ? -41.283 -6.792 20.908 1.00 79.75 368 ASN A CA 1
ATOM 2810 C C . ASN A 1 368 ? -41.951 -6.220 19.637 1.00 79.75 368 ASN A C 1
ATOM 2812 O O . ASN A 1 368 ? -42.847 -6.828 19.042 1.00 79.75 368 ASN A O 1
ATOM 2816 N N . ARG A 1 369 ? -41.554 -5.004 19.242 1.00 79.56 369 ARG A N 1
ATOM 2817 C CA . ARG A 1 369 ? -42.037 -4.281 18.054 1.00 79.56 369 ARG A CA 1
ATOM 2818 C C . ARG A 1 369 ? -40.861 -3.751 17.237 1.00 79.56 369 ARG A C 1
ATOM 2820 O O . ARG A 1 369 ? -39.730 -3.729 17.706 1.00 79.56 369 ARG A O 1
ATOM 2827 N N . VAL A 1 370 ? -41.123 -3.326 16.001 1.00 80.31 370 VAL A N 1
ATOM 2828 C CA . VAL A 1 370 ? -40.120 -2.569 15.235 1.00 80.31 370 VAL A CA 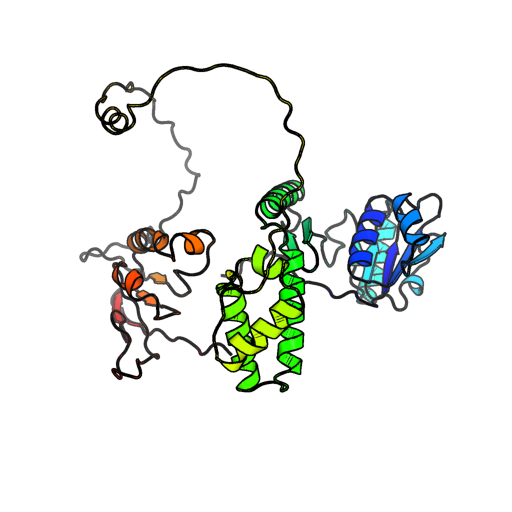1
ATOM 2829 C C . VAL A 1 370 ? -39.766 -1.275 15.986 1.00 80.31 370 VAL A C 1
ATOM 2831 O O . VAL A 1 370 ? -40.664 -0.704 16.615 1.00 80.31 370 VAL A O 1
ATOM 2834 N N . PRO A 1 371 ? -38.502 -0.811 15.936 1.00 80.94 371 PRO A N 1
ATOM 2835 C CA . PRO A 1 371 ? -38.091 0.403 16.634 1.00 80.94 371 PRO A CA 1
ATOM 2836 C C . PRO A 1 371 ? -38.970 1.611 16.292 1.00 80.94 371 PRO A C 1
ATOM 2838 O O . PRO A 1 371 ? -39.498 1.728 15.181 1.00 80.94 371 PRO A O 1
ATOM 2841 N N . GLU A 1 372 ? -39.117 2.523 17.253 1.00 76.62 372 GLU A N 1
ATOM 2842 C CA . GLU A 1 372 ? -39.956 3.711 17.098 1.00 76.62 372 GLU A CA 1
ATOM 2843 C C . GLU A 1 372 ? -39.550 4.524 15.850 1.00 76.62 372 GLU A C 1
ATOM 2845 O O . GLU A 1 372 ? -38.367 4.669 15.540 1.00 76.62 372 GLU A O 1
ATOM 2850 N N . HIS A 1 373 ? -40.542 5.057 15.128 1.00 81.88 373 HIS A N 1
ATOM 2851 C CA . HIS A 1 373 ? -40.393 5.787 13.854 1.00 81.88 373 HIS A CA 1
ATOM 2852 C C . HIS A 1 373 ? -39.959 4.957 12.634 1.00 81.88 373 HIS A C 1
ATOM 2854 O O . HIS A 1 373 ? -39.777 5.527 11.557 1.00 81.88 373 HIS A O 1
ATOM 2860 N N . LEU A 1 374 ? -39.859 3.631 12.761 1.00 85.38 374 LEU A N 1
ATOM 2861 C CA . LEU A 1 374 ? -39.663 2.716 11.637 1.00 85.38 374 LEU A CA 1
ATOM 2862 C C . LEU A 1 374 ? -40.950 1.944 11.328 1.00 85.38 374 LEU A C 1
ATOM 2864 O O . LEU A 1 374 ? -41.740 1.604 12.209 1.00 85.38 374 LEU A O 1
ATOM 2868 N N . HIS A 1 375 ? -41.156 1.640 10.052 1.00 85.31 375 HIS A N 1
ATOM 2869 C CA . HIS A 1 375 ? -42.264 0.824 9.576 1.00 85.31 375 HIS A CA 1
ATOM 2870 C C . HIS A 1 375 ? -41.804 -0.613 9.329 1.00 85.31 375 HIS A C 1
ATOM 2872 O O . HIS A 1 375 ? -40.749 -0.852 8.748 1.00 85.31 375 HIS A O 1
ATOM 2878 N N . GLN A 1 376 ? -42.633 -1.589 9.704 1.00 84.50 376 GLN A N 1
ATOM 2879 C CA . GLN A 1 376 ? -42.357 -2.996 9.404 1.00 84.50 376 GLN A CA 1
ATOM 2880 C C . GLN A 1 376 ? -42.444 -3.283 7.900 1.00 84.50 376 GLN A C 1
ATOM 2882 O O . GLN A 1 376 ? -41.681 -4.085 7.376 1.00 84.50 376 GLN A O 1
ATOM 2887 N N . PHE A 1 377 ? -43.375 -2.646 7.199 1.00 88.81 377 PHE A N 1
ATOM 2888 C CA . PHE A 1 377 ? -43.537 -2.734 5.752 1.00 88.81 377 PHE A CA 1
ATOM 2889 C C . PHE A 1 377 ? -44.296 -1.506 5.252 1.00 88.81 377 PHE A C 1
ATOM 2891 O O . PHE A 1 377 ? -44.929 -0.791 6.032 1.00 88.81 377 PHE A O 1
ATOM 2898 N N . GLN A 1 378 ? -44.285 -1.293 3.940 1.00 88.94 378 GLN A N 1
ATOM 2899 C CA . GLN A 1 378 ? -45.089 -0.262 3.297 1.00 88.94 378 GLN A CA 1
ATOM 2900 C C . GLN A 1 378 ? -45.703 -0.785 2.009 1.00 88.94 378 GLN A C 1
ATOM 2902 O O . GLN A 1 378 ? -45.075 -1.534 1.269 1.00 88.94 378 GLN A O 1
ATOM 2907 N N . VAL A 1 379 ? -46.936 -0.373 1.730 1.00 88.75 379 VAL A N 1
ATOM 2908 C CA . VAL A 1 379 ? -47.624 -0.705 0.483 1.00 88.75 379 VAL A CA 1
ATOM 2909 C C . VAL A 1 379 ? -47.844 0.575 -0.306 1.00 88.75 379 VAL A C 1
ATOM 2911 O O . VAL A 1 379 ? -48.413 1.534 0.211 1.00 88.75 379 VAL A O 1
ATOM 2914 N N . ILE A 1 380 ? -47.387 0.592 -1.555 1.00 87.06 380 ILE A N 1
ATOM 2915 C CA . ILE A 1 380 ? -47.494 1.740 -2.455 1.00 87.06 380 ILE A CA 1
ATOM 2916 C C . ILE A 1 380 ? -48.156 1.286 -3.756 1.00 87.06 380 ILE A C 1
ATOM 2918 O O . ILE A 1 380 ? -47.862 0.209 -4.266 1.00 87.06 380 ILE A O 1
ATOM 2922 N N . GLU A 1 381 ? -49.043 2.109 -4.311 1.00 83.75 381 GLU A N 1
ATOM 2923 C CA . GLU A 1 381 ? -49.621 1.885 -5.638 1.00 83.75 381 GLU A CA 1
ATOM 2924 C C . GLU A 1 381 ? -48.983 2.822 -6.672 1.00 83.75 381 GLU A C 1
ATOM 2926 O O . GLU A 1 381 ? -48.930 4.045 -6.469 1.00 83.75 381 GLU A O 1
ATOM 2931 N N . ARG A 1 382 ? -48.470 2.249 -7.768 1.00 83.31 382 ARG A N 1
ATOM 2932 C CA . ARG A 1 382 ? -47.803 2.959 -8.874 1.00 83.31 382 ARG A CA 1
ATOM 2933 C C . ARG A 1 382 ? -48.161 2.309 -10.201 1.00 83.31 382 ARG A C 1
ATOM 2935 O O . ARG A 1 382 ? -48.128 1.087 -10.301 1.00 83.31 382 ARG A O 1
ATOM 2942 N N . ALA A 1 383 ? -48.519 3.116 -11.201 1.00 81.25 383 ALA A N 1
ATOM 2943 C CA . ALA A 1 383 ? -48.910 2.638 -12.531 1.00 81.25 383 ALA A CA 1
ATOM 2944 C C . ALA A 1 383 ? -49.948 1.483 -12.518 1.00 81.25 383 ALA A C 1
ATOM 2946 O O . ALA A 1 383 ? -49.886 0.576 -13.344 1.00 81.25 383 ALA A O 1
ATOM 2947 N N . GLY A 1 384 ? -50.888 1.493 -11.562 1.00 80.75 384 GLY A N 1
ATOM 2948 C CA . GLY A 1 384 ? -51.916 0.451 -11.404 1.00 80.75 384 GLY A CA 1
ATOM 2949 C C . GLY A 1 384 ? -51.441 -0.854 -10.748 1.00 80.75 384 GLY A C 1
ATOM 2950 O O . GLY A 1 384 ? -52.196 -1.822 -10.707 1.00 80.75 384 GLY A O 1
ATOM 2951 N N . VAL A 1 385 ? -50.211 -0.899 -10.226 1.00 83.75 385 VAL A N 1
ATOM 2952 C CA . VAL A 1 385 ? -49.646 -2.048 -9.505 1.00 83.75 385 VAL A CA 1
ATOM 2953 C C . VAL A 1 385 ? -49.527 -1.721 -8.020 1.00 83.75 385 VAL A C 1
ATOM 2955 O O . VAL A 1 385 ? -48.964 -0.691 -7.644 1.00 83.75 385 VAL A O 1
ATOM 2958 N N . ARG A 1 386 ? -50.024 -2.622 -7.167 1.00 88.38 386 ARG A N 1
ATOM 2959 C CA . ARG A 1 386 ? -49.850 -2.560 -5.711 1.00 88.38 386 ARG A CA 1
ATOM 2960 C C . ARG A 1 386 ? -48.556 -3.273 -5.315 1.00 88.38 386 ARG A C 1
ATOM 2962 O O . ARG A 1 386 ? -48.418 -4.469 -5.548 1.00 88.38 386 ARG A O 1
ATOM 2969 N N . ILE A 1 387 ? -47.627 -2.539 -4.715 1.00 89.94 387 ILE A N 1
ATOM 2970 C CA . ILE A 1 387 ? -46.259 -2.978 -4.421 1.00 89.94 387 ILE A CA 1
ATOM 2971 C C . ILE A 1 387 ? -46.064 -2.975 -2.905 1.00 89.94 387 ILE A C 1
ATOM 2973 O O . ILE A 1 387 ? -46.182 -1.929 -2.270 1.00 89.94 387 ILE A O 1
ATOM 2977 N N . GLY A 1 388 ? -45.793 -4.147 -2.327 1.00 90.75 388 GLY A N 1
ATOM 2978 C CA . GLY A 1 388 ? -45.407 -4.298 -0.923 1.00 90.75 388 GLY A CA 1
ATOM 2979 C C . GLY A 1 388 ? -43.890 -4.245 -0.771 1.00 90.75 388 GLY A C 1
ATOM 2980 O O . GLY A 1 388 ? -43.173 -4.904 -1.521 1.00 90.75 388 GLY A O 1
ATOM 2981 N N . ILE A 1 389 ? -43.409 -3.455 0.181 1.00 90.50 389 ILE A N 1
ATOM 2982 C CA . ILE A 1 389 ? -41.992 -3.167 0.389 1.00 90.50 389 ILE A CA 1
ATOM 2983 C C . ILE A 1 389 ? -41.621 -3.568 1.813 1.00 90.50 389 ILE A C 1
ATOM 2985 O O . ILE A 1 389 ? -42.266 -3.144 2.774 1.00 90.50 389 ILE A O 1
ATOM 2989 N N . ILE A 1 390 ? -40.570 -4.375 1.921 1.00 90.31 390 ILE A N 1
ATOM 2990 C CA . ILE A 1 390 ? -39.940 -4.801 3.171 1.00 90.31 390 ILE A CA 1
ATOM 2991 C C . ILE A 1 390 ? -38.456 -4.428 3.134 1.00 90.31 390 ILE A C 1
ATOM 2993 O O . ILE A 1 390 ? -37.854 -4.368 2.062 1.00 90.31 390 ILE A O 1
ATOM 2997 N N . GLY A 1 391 ? -37.881 -4.161 4.300 1.00 84.75 391 GLY A N 1
ATOM 2998 C CA . GLY A 1 391 ? -36.488 -3.774 4.481 1.00 84.75 391 GLY A CA 1
ATOM 2999 C C . GLY A 1 391 ? -35.778 -4.782 5.370 1.00 84.75 391 GLY A C 1
ATOM 3000 O O . GLY A 1 391 ? -36.171 -4.959 6.519 1.00 84.75 391 GLY A O 1
ATOM 3001 N N . LEU A 1 392 ? -34.758 -5.453 4.843 1.00 82.56 392 LEU A N 1
ATOM 3002 C CA . LEU A 1 392 ? -34.006 -6.474 5.568 1.00 82.56 392 LEU A CA 1
ATOM 3003 C C . LEU A 1 392 ? -32.590 -5.974 5.849 1.00 82.56 392 LEU A C 1
ATOM 3005 O O . LEU A 1 392 ? -31.942 -5.436 4.953 1.00 82.56 392 LEU A O 1
ATOM 3009 N N . VAL A 1 393 ? -32.121 -6.169 7.077 1.00 76.44 393 VAL A N 1
ATOM 3010 C CA . VAL A 1 393 ? -30.728 -5.936 7.476 1.00 76.44 393 VAL A CA 1
ATOM 3011 C C . VAL A 1 393 ? -30.084 -7.282 7.788 1.00 76.44 393 VAL A C 1
ATOM 3013 O O . VAL A 1 393 ? -30.650 -8.078 8.536 1.00 76.44 393 VAL A O 1
ATOM 3016 N N . GLU A 1 394 ? -28.932 -7.557 7.186 1.00 73.44 394 GLU A N 1
ATOM 3017 C CA . GLU A 1 394 ? -28.157 -8.773 7.447 1.00 73.44 394 GLU A CA 1
ATOM 3018 C C . GLU A 1 394 ? -27.226 -8.572 8.647 1.00 73.44 394 GLU A C 1
ATOM 3020 O O . GLU A 1 394 ? -26.745 -7.466 8.901 1.00 73.44 394 GLU A O 1
ATOM 3025 N N . GLU A 1 395 ? -26.970 -9.649 9.388 1.00 63.47 395 GLU A N 1
ATOM 3026 C CA . GLU A 1 395 ? -25.959 -9.651 10.441 1.00 63.47 395 GLU A CA 1
ATOM 3027 C C . GLU A 1 395 ? -24.571 -9.567 9.789 1.00 63.47 395 GLU A C 1
ATOM 3029 O O . GLU A 1 395 ? -24.207 -10.406 8.962 1.00 63.47 395 GLU A O 1
ATOM 3034 N N . SER A 1 396 ? -23.808 -8.526 10.121 1.00 54.38 396 SER A N 1
ATOM 3035 C CA . SER A 1 396 ? -22.437 -8.355 9.639 1.00 54.38 396 SER A CA 1
ATOM 3036 C C . SER A 1 396 ? -21.556 -9.485 10.185 1.00 54.38 396 SER A C 1
ATOM 3038 O O . SER A 1 396 ? -21.302 -9.528 11.389 1.00 54.38 396 SER A O 1
ATOM 3040 N N . VAL A 1 397 ? -21.116 -10.391 9.305 1.00 33.31 397 VAL A N 1
ATOM 3041 C CA . VAL A 1 397 ? -20.242 -11.541 9.623 1.00 33.31 397 VAL A CA 1
ATOM 3042 C C . VAL A 1 397 ? -18.849 -11.109 10.072 1.00 33.31 397 VAL A C 1
ATOM 3044 O O . VAL A 1 397 ? -18.271 -10.207 9.420 1.00 33.31 397 VAL A O 1
#

Secondary structure (DSSP, 8-state):
---TTPPPP-----TT-EEEEE--SHHHHHHHHHHHTTT-EEEEES-TTS--HHHHHHHTTTS-EEEESS---SGGGGTT-SEEEE--S-HHHHHHHHHHHHHTT--EEETT-GGG-SS-PPEEEEETTEEEEE--TTS-HHHHHHHHHHHHHHSPTTHHHHHHHHHHHHHHHHHHS--SSHHHHHHHHHHHHHHHHHS-HHHHHT--HHHHHHIIIIIITTT----GGGTT----PPP-PPP--------------SSSSSSSS-------S--PPP---TT------TTTTSPB-TTS-BSS--EEES-SSS-SHHHHHHTTTTHHHHHHHH--SEEE-S-GGGHHHHHT-SS-EE-SS---TTTSSPPTT-BS-EEEEETTEEEEE--------

Radius of gyration: 30.72 Å; chains: 1; bounding box: 81×70×62 Å

InterPro domains:
  IPR006367 Sirohaem synthase, N-terminal [TIGR01470] (10-201)
  IPR028161 Siroheme biosynthesis protein Met8-like [PTHR35330] (10-233)
  IPR028162 Siroheme biosynthesis protein Met8, C-terminal [PF14823] (156-226)
  IPR028281 Siroheme synthase, central domain [PF14824] (127-154)
  IPR029052 Metallo-dependent phosphatase-like [G3DSA:3.60.21.10] (293-397)
  IPR029052 Metallo-dependent phosphatase-like [SSF56300] (302-395)
  IPR036291 NAD(P)-binding domain superfamily [SSF51735] (8-121)

Organism: NCBI:txid1036808

Foldseek 3Di:
DDDPLDDDDDDDQQAAAEEEEFFAAPVSLVVVVVNVVNNHQYEYEEAPVRHDPSNVCQVVDPHNYHYDNHHDDDLVVCPRHQAYEYDDPPPVVLLRVLVSCVVVVRAYDYPPCLVSHPDDAFDWDDDAPDIDGFDPSPPDNPVSVVVVVVVVVVDDPLLNLLVVLLVVLLVVLCVVQPDDDDDSVVLSVVLSVQQVVPDDSVLSSLDDPQLSVVQCVVCVVVVHGDDCVVPPSDPPPPPDDDDDDDDDDDDDDDDDDDPPVPPVPPDDDDDDPDDDDDDDDPPDDDPDLPCNPFDADPVRDTQDAFEAEDAQQDDDPVSVVVVNLVSQVVCLVNAGQEYEHQDLPPVVSLVSHPHAYEAQPDADPVPRHDDPRHDNWDWDDHPNDIDIGHYYHDDDD

pLDDT: mean 79.2, std 22.23, range [25.02, 98.75]

Sequence (397 aa):
MVSPGGSLLVAWQLKDKHVLIVGGGDVASSRLESVLAADARVTVICPSTGLHPLAKQFVAGPYQITHHNRIFGGREDLAGVDMVLTAIDDVDQSRVICSLCRDLKIPVNVADIPESCDFYFGSQIRDGPLQIMISTNGQSPKLANIIKRKIEKSLPEHTGDAIEKVGKLRAMLKERAPGVGGEVSKRRMKWMVDVCNSLQIEELAQMDEQTMNKLLDEGWENDTVPRLRGLGAQRHSPISIPTVSAAMPTVLTFIAGFTCASMLLLSRSRFPQNLQKPSMSPNSLPCYTIRGGWKDRSDGTRDGLSFFSGDLFSPSVESTVTRGSHMVPVMNELAPDVALTGYPQLSKLVQDCKFPWILSNIIDEDTNRVPEHLHQFQVIERAGVRIGIIGLVEESV